Protein 3UK2 (pdb70)

B-factor: mean 27.25, std 8.07, range [10.56, 73.91]

InterPro domains:
  IPR003721 Pantoate-beta-alanine ligase [MF_00158] (2-279)
  IPR003721 Pantoate-beta-alanine ligase [PF02569] (3-277)
  IPR003721 Pantoate-beta-alanine ligase [TIGR00018] (1-278)
  IPR003721 Pantoate-beta-alanine ligase [cd00560] (1-277)
  IPR004821 Cytidyltransferase-like domain [TIGR00125] (21-83)
  IPR014729 Rossmann-like alpha/beta/alpha sandwich fold [G3DSA:3.40.50.620] (2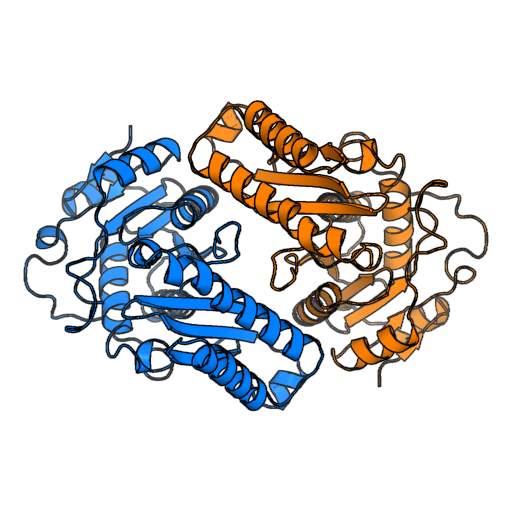-174)
  IPR042176 Pantoate-beta-alanine ligase, C-terminal domain [G3DSA:3.30.1300.10] (175-277)

Radius of gyration: 24.82 Å; Cα contacts (8 Å, |Δi|>4): 1004; chains: 2; bounding box: 57×68×61 Å

Organism: Burkholderia thailandensis (strain ATCC 700388 / DSM 13276 / CCUG 48851 / CIP 106301 / E264) (NCBI:txid271848)

Nearest PDB structures (foldseek):
  3uk2-assembly1_B  TM=1.004E+00  e=8.369E-61  Burkholderia thailandensis E264
  5ucr-assembly1_A  TM=9.696E-01  e=1.148E-36  Neisseria gonorrhoeae NCCP11945
  5kwv-assembly1_A  TM=9.729E-01  e=2.714E-36  Neisseria gonorrhoeae NCCP11945
  1ufv-assembly1_A  TM=9.531E-01  e=9.929E-34  Thermus thermophilus
  1v8f-assembly1_A  TM=9.545E-01  e=3.840E-33  Thermus thermophilus

Sequence (560 aa):
SMKVISSIQELRDQLRGQNRTAFVPTMGNLHEGHLSLMRLARQHGDPVVASIFVNRLQFGPNEDFDKYPRTLQEDIEKLQKENVYVLFAPTERDMYPEPQEYRVQPPHDLGDILEGEFRPGFFTGVCTVVTKLMACVQPRVAVFGKKDYQQLMMIVRRMCQQLALPVEIVAAETVRDADGLALSSRNRYLSEAERAEAPELAKTLARVRDAVLDGERDLAAIERRAVAHLSARGWQPDYVSIRRRENLVAPSAAQIEAGDPLVVLTAAKLGATRLIDNLEISMKVISSIQELRDQLRGQNRTAFVPTMGNLHEGHLSLMRLARQHGDPVVASIFVNRLQFGPNEDFDKYPRTLQEDIEKLQKENVYVLFAPTERDMYPEPQEEYRVQPPHHDLGDILEGEFRPGFFTGVCTVVTKLMACVQPRVAVFGKKDYQQLMIVRRMCQQLALPVEIVAAETVRDADGLALSSRNRRYLSEAERAEAPELAKTLARVRDAVLDGERDLAAIERRAVAHLSARGWQPDYVSSIRRRENLVAPSAAQIEAGDPLVVLTAAKLGATRLIDNLEI

Structure (mmCIF, N/CA/C/O backbone):
data_3UK2
#
_entry.id   3UK2
#
_cell.length_a   166.910
_cell.length_b   166.910
_cell.length_c   166.910
_cell.angle_alpha   90.000
_cell.angle_beta   90.000
_cell.angle_gamma   90.000
#
_symmetry.space_group_name_H-M   'I 2 3'
#
loop_
_entity.id
_entity.type
_entity.pdbx_description
1 polymer 'Pantothenate synthetase'
2 non-polymer 'ADENOSINE MONOPHOSPHATE'
3 non-polymer 'CHLORIDE ION'
4 non-polymer 1,2-ETHANEDIOL
5 non-polymer D-MALATE
6 water water
#
loop_
_atom_site.group_PDB
_atom_site.id
_atom_site.type_symbol
_atom_site.label_atom_id
_atom_site.label_alt_id
_atom_site.label_comp_id
_atom_site.label_asym_id
_atom_site.label_entity_id
_atom_site.label_seq_id
_atom_site.pdbx_PDB_ins_code
_atom_site.Cartn_x
_atom_site.Cartn_y
_atom_site.Cartn_z
_atom_site.occupancy
_atom_site.B_iso_or_equiv
_atom_site.auth_seq_id
_atom_site.auth_comp_id
_atom_site.auth_asym_id
_atom_site.auth_atom_id
_atom_site.pdbx_PDB_model_num
ATOM 1 N N . SER A 1 4 ? 27.395 -0.065 -52.493 1.00 39.30 0 SER A N 1
ATOM 2 C CA . SER A 1 4 ? 26.814 -1.369 -52.038 1.00 40.31 0 SER A CA 1
ATOM 3 C C . SER A 1 4 ? 27.902 -2.482 -52.074 1.00 37.86 0 SER A C 1
ATOM 4 O O . SER A 1 4 ? 28.565 -2.692 -53.087 1.00 36.49 0 SER A O 1
ATOM 6 N N . MET A 1 5 ? 28.111 -3.172 -50.964 1.00 37.30 1 MET A N 1
ATOM 7 C CA . MET A 1 5 ? 29.175 -4.177 -50.917 1.00 36.40 1 MET A CA 1
ATOM 8 C C . MET A 1 5 ? 28.787 -5.441 -51.711 1.00 33.00 1 MET A C 1
ATOM 9 O O . MET A 1 5 ? 27.644 -5.877 -51.700 1.00 32.71 1 MET A O 1
ATOM 14 N N . LYS A 1 6 ? 29.743 -5.967 -52.468 1.00 29.81 2 LYS A N 1
ATOM 15 C CA . LYS A 1 6 ? 29.511 -7.135 -53.289 1.00 28.06 2 LYS A CA 1
ATOM 16 C C . LYS A 1 6 ? 30.022 -8.360 -52.535 1.00 26.19 2 LYS A C 1
ATOM 17 O O . LYS A 1 6 ? 31.137 -8.365 -52.023 1.00 24.27 2 LYS A O 1
ATOM 19 N N . VAL A 1 7 ? 29.191 -9.389 -52.455 1.00 25.31 3 VAL A N 1
ATOM 20 C CA . VAL A 1 7 ? 29.589 -10.657 -51.865 1.00 23.92 3 VAL A CA 1
ATOM 21 C C . VAL A 1 7 ? 29.811 -11.628 -53.011 1.00 22.92 3 VAL A C 1
ATOM 22 O O . VAL A 1 7 ? 28.890 -11.904 -53.772 1.00 23.26 3 VAL A O 1
ATOM 26 N N . ILE A 1 8 ? 31.037 -12.135 -53.137 1.00 21.56 4 ILE A N 1
ATOM 27 C CA . ILE A 1 8 ? 31.454 -12.877 -54.331 1.00 20.66 4 ILE A CA 1
ATOM 28 C C . ILE A 1 8 ? 32.032 -14.225 -53.904 1.00 19.94 4 ILE A C 1
ATOM 29 O O . ILE A 1 8 ? 32.983 -14.281 -53.117 1.00 19.92 4 ILE A O 1
ATOM 34 N N . SER A 1 9 ? 31.451 -15.315 -54.384 1.00 19.73 5 SER A N 1
ATOM 35 C CA . SER A 1 9 ? 32.001 -16.631 -54.113 1.00 19.86 5 SER A CA 1
ATOM 36 C C . SER A 1 9 ? 32.870 -17.204 -55.259 1.00 20.16 5 SER A C 1
ATOM 37 O O . SER A 1 9 ? 33.693 -18.093 -55.050 1.00 19.81 5 SER A O 1
ATOM 40 N N . SER A 1 10 ? 32.671 -16.695 -56.459 1.00 21.30 6 SER A N 1
ATOM 41 C CA . SER A 1 10 ? 33.262 -17.281 -57.671 1.00 22.01 6 SER A CA 1
ATOM 42 C C . SER A 1 10 ? 34.591 -16.593 -57.979 1.00 21.26 6 SER A C 1
ATOM 43 O O . SER A 1 10 ? 34.660 -15.373 -57.967 1.00 21.48 6 SER A O 1
ATOM 46 N N . ILE A 1 11 ? 35.654 -17.363 -58.222 1.00 20.72 7 ILE A N 1
ATOM 47 C CA . ILE A 1 11 ? 36.958 -16.755 -58.560 1.00 20.20 7 ILE A CA 1
ATOM 48 C C . ILE A 1 11 ? 36.859 -15.868 -59.826 1.00 20.89 7 ILE A C 1
ATOM 49 O O . ILE A 1 11 ? 37.335 -14.743 -59.821 1.00 20.26 7 ILE A O 1
ATOM 54 N N . GLN A 1 12 ? 36.205 -16.358 -60.873 1.00 22.61 8 GLN A N 1
ATOM 55 C CA . GLN A 1 12 ? 36.110 -15.615 -62.152 1.00 24.28 8 GLN A CA 1
ATOM 56 C C . GLN A 1 12 ? 35.391 -14.275 -61.965 1.00 24.69 8 GLN A C 1
ATOM 57 O O . GLN A 1 12 ? 35.879 -13.233 -62.398 1.00 24.01 8 GLN A O 1
ATOM 63 N N . GLU A 1 13 ? 34.236 -14.316 -61.309 1.00 25.91 9 GLU A N 1
ATOM 64 C CA . GLU A 1 13 ? 33.523 -13.099 -60.936 1.00 27.19 9 GLU A CA 1
ATOM 65 C C . GLU A 1 13 ? 34.388 -12.140 -60.099 1.00 25.71 9 GLU A C 1
ATOM 66 O O . GLU A 1 13 ? 34.354 -10.923 -60.301 1.00 24.93 9 GLU A O 1
ATOM 72 N N . LEU A 1 14 ? 35.170 -12.666 -59.168 1.00 24.00 10 LEU A N 1
ATOM 73 C CA . LEU A 1 14 ? 36.048 -11.787 -58.399 1.00 23.18 10 LEU A CA 1
ATOM 74 C C . LEU A 1 14 ? 37.042 -11.112 -59.337 1.00 23.43 10 LEU A C 1
ATOM 75 O O . LEU A 1 14 ? 37.248 -9.894 -59.249 1.00 22.85 10 LEU A O 1
ATOM 80 N N . ARG A 1 15 ? 37.657 -11.882 -60.239 1.00 23.85 11 ARG A N 1
ATOM 81 C CA . ARG A 1 15 ? 38.590 -11.281 -61.214 1.00 23.93 11 ARG A CA 1
ATOM 82 C C . ARG A 1 15 ? 37.898 -10.225 -62.087 1.00 25.11 11 ARG A C 1
ATOM 83 O O . ARG A 1 15 ? 38.498 -9.180 -62.372 1.00 24.89 11 ARG A O 1
ATOM 91 N N . ASP A 1 16 ? 36.644 -10.466 -62.499 1.00 25.64 12 ASP A N 1
ATOM 92 C CA . ASP A 1 16 ? 35.931 -9.474 -63.327 1.00 26.57 12 ASP A CA 1
ATOM 93 C C . ASP A 1 16 ? 35.646 -8.187 -62.556 1.00 26.51 12 ASP A C 1
ATOM 94 O O . ASP A 1 16 ? 35.767 -7.102 -63.107 1.00 25.79 12 ASP A O 1
ATOM 99 N N . GLN A 1 17 ? 35.280 -8.311 -61.284 1.00 26.73 13 GLN A N 1
ATOM 100 C CA . GLN A 1 17 ? 35.015 -7.134 -60.461 1.00 27.79 13 GLN A CA 1
ATOM 101 C C . GLN A 1 17 ? 36.256 -6.318 -60.181 1.00 26.23 13 GLN A C 1
ATOM 102 O O . GLN A 1 17 ? 36.171 -5.123 -60.082 1.00 27.20 13 GLN A O 1
ATOM 108 N N . LEU A 1 18 ? 37.402 -6.964 -60.064 1.00 24.63 14 LEU A N 1
ATOM 109 C CA . LEU A 1 18 ? 38.643 -6.270 -59.738 1.00 24.35 14 LEU A CA 1
ATOM 110 C C . LEU A 1 18 ? 39.506 -5.989 -60.955 1.00 25.26 14 LEU A C 1
ATOM 111 O O . LEU A 1 18 ? 40.636 -5.557 -60.826 1.00 24.20 14 LEU A O 1
ATOM 116 N N . ARG A 1 19 ? 38.976 -6.239 -62.143 1.00 27.10 15 ARG A N 1
ATOM 117 C CA . ARG A 1 19 ? 39.745 -6.000 -63.356 1.00 29.45 15 ARG A CA 1
ATOM 118 C C . ARG A 1 19 ? 40.185 -4.535 -63.419 1.00 29.41 15 ARG A C 1
ATOM 119 O O . ARG A 1 19 ? 39.364 -3.615 -63.237 1.00 28.82 15 ARG A O 1
ATOM 127 N N . GLY A 1 20 ? 41.475 -4.318 -63.662 1.00 28.99 16 GLY A N 1
ATOM 128 C CA . GLY A 1 20 ? 41.996 -2.964 -63.785 1.00 30.07 16 GLY A CA 1
ATOM 129 C C . GLY A 1 20 ? 42.323 -2.277 -62.462 1.00 29.74 16 GLY A C 1
ATOM 130 O O . GLY A 1 20 ? 42.859 -1.181 -62.463 1.00 31.06 16 GLY A O 1
ATOM 131 N N . GLN A 1 21 ? 42.038 -2.906 -61.331 1.00 28.31 17 GLN A N 1
ATOM 132 C CA . GLN A 1 21 ? 42.373 -2.287 -60.055 1.00 28.65 17 GLN A CA 1
ATOM 133 C C . GLN A 1 21 ? 43.836 -2.525 -59.704 1.00 28.27 17 GLN A C 1
ATOM 134 O O . GLN A 1 21 ? 44.257 -3.664 -59.522 1.00 28.91 17 GLN A O 1
ATOM 140 N N . ASN A 1 22 ? 44.595 -1.444 -59.589 1.00 28.55 18 ASN A N 1
ATOM 141 C CA . ASN A 1 22 ? 46.051 -1.484 -59.367 1.00 28.53 18 ASN A CA 1
ATOM 142 C C . ASN A 1 22 ? 46.499 -1.086 -57.947 1.00 26.68 18 ASN A C 1
ATOM 143 O O . ASN A 1 22 ? 47.680 -1.149 -57.639 1.00 25.16 18 ASN A O 1
ATOM 148 N N . ARG A 1 23 ? 45.559 -0.699 -57.083 1.00 25.80 19 ARG A N 1
ATOM 149 C CA . ARG A 1 23 ? 45.921 -0.253 -55.717 1.00 25.61 19 ARG A CA 1
ATOM 150 C C . ARG A 1 23 ? 45.121 -0.999 -54.658 1.00 24.27 19 ARG A C 1
ATOM 151 O O . ARG A 1 23 ? 44.950 -0.517 -53.569 1.00 26.24 19 ARG A O 1
ATOM 153 N N . THR A 1 24 ? 44.673 -2.208 -54.959 1.00 23.35 20 THR A N 1
ATOM 154 C CA . THR A 1 24 ? 43.845 -2.968 -54.030 1.00 22.10 20 THR A CA 1
ATOM 155 C C . THR A 1 24 ? 44.608 -3.301 -52.737 1.00 21.08 20 THR A C 1
ATOM 156 O O . THR A 1 24 ? 45.784 -3.699 -52.785 1.00 20.66 20 THR A O 1
ATOM 160 N N . ALA A 1 25 ? 43.945 -3.084 -51.598 1.00 20.37 21 ALA A N 1
ATOM 161 C CA . ALA A 1 25 ? 44.430 -3.506 -50.290 1.00 19.56 21 ALA A CA 1
ATOM 162 C C . ALA A 1 25 ? 43.565 -4.685 -49.877 1.00 18.80 21 ALA A C 1
ATOM 163 O O . ALA A 1 25 ? 42.342 -4.571 -49.829 1.00 18.94 21 ALA A O 1
ATOM 165 N N . PHE A 1 26 ? 44.217 -5.795 -49.542 1.00 18.12 22 PHE A N 1
ATOM 166 C CA . PHE A 1 26 ? 43.566 -7.070 -49.287 1.00 17.31 22 PHE A CA 1
ATOM 167 C C . PHE A 1 26 ? 43.704 -7.476 -47.821 1.00 16.92 22 PHE A C 1
ATOM 168 O O . PHE A 1 26 ? 44.793 -7.424 -47.271 1.00 16.80 22 PHE A O 1
ATOM 176 N N . VAL A 1 27 ? 42.609 -7.902 -47.195 1.00 16.61 23 VAL A N 1
ATOM 177 C CA . VAL A 1 27 ? 42.656 -8.445 -45.833 1.00 16.42 23 VAL A CA 1
ATOM 178 C C . VAL A 1 27 ? 42.057 -9.872 -45.737 1.00 15.87 23 VAL A C 1
ATOM 179 O O . VAL A 1 27 ? 40.829 -10.018 -45.641 1.00 16.10 23 VAL A O 1
ATOM 183 N N . PRO A 1 28 ? 42.898 -10.918 -45.795 1.00 15.33 24 PRO A N 1
ATOM 184 C CA . PRO A 1 28 ? 42.369 -12.272 -45.624 1.00 15.30 24 PRO A CA 1
ATOM 185 C C . PRO A 1 28 ? 42.011 -12.618 -44.168 1.00 15.27 24 PRO A C 1
ATOM 186 O O . PRO A 1 28 ? 42.776 -12.333 -43.237 1.00 15.02 24 PRO A O 1
ATOM 190 N N . THR A 1 29 ? 40.846 -13.246 -44.005 1.00 15.48 25 THR A N 1
ATOM 191 C CA . THR A 1 29 ? 40.355 -13.668 -42.711 1.00 15.43 25 THR A CA 1
ATOM 192 C C . THR A 1 29 ? 39.688 -15.052 -42.832 1.00 16.23 25 THR A C 1
ATOM 193 O O . THR A 1 29 ? 39.407 -15.555 -43.934 1.00 15.82 25 THR A O 1
ATOM 197 N N . MET A 1 30 ? 39.461 -15.671 -41.674 1.00 16.87 26 MET A N 1
ATOM 198 C CA . MET A 1 30 ? 38.673 -16.900 -41.595 1.00 17.42 26 MET A CA 1
ATOM 199 C C . MET A 1 30 ? 37.260 -16.627 -41.043 1.00 17.60 26 MET A C 1
ATOM 200 O O . MET A 1 30 ? 36.562 -17.548 -40.620 1.00 19.04 26 MET A O 1
ATOM 205 N N . GLY A 1 31 ? 36.817 -15.372 -41.069 1.00 17.40 27 GLY A N 1
ATOM 206 C CA . GLY A 1 31 ? 35.450 -15.044 -40.665 1.00 17.45 27 GLY A CA 1
ATOM 207 C C . GLY A 1 31 ? 35.194 -14.971 -39.165 1.00 17.93 27 GLY A C 1
ATOM 208 O O . GLY A 1 31 ? 36.135 -14.970 -38.329 1.00 17.21 27 GLY A O 1
ATOM 209 N N . ASN A 1 32 ? 33.896 -14.902 -38.830 1.00 18.11 28 ASN A N 1
ATOM 210 C CA . ASN A 1 32 ? 33.427 -14.640 -37.459 1.00 18.58 28 ASN A CA 1
ATOM 211 C C . ASN A 1 32 ? 34.095 -13.382 -36.915 1.00 18.74 28 ASN A C 1
ATOM 212 O O . ASN A 1 32 ? 34.858 -13.413 -35.947 1.00 18.48 28 ASN A O 1
ATOM 217 N N . LEU A 1 33 ? 33.756 -12.268 -37.562 1.00 19.07 29 LEU A N 1
ATOM 218 C CA . LEU A 1 33 ? 34.478 -11.025 -37.412 1.00 18.81 29 LEU A CA 1
ATOM 219 C C . LEU A 1 33 ? 34.272 -10.370 -36.067 1.00 19.04 29 LEU A C 1
ATOM 220 O O . LEU A 1 33 ? 33.143 -10.282 -35.580 1.00 19.92 29 LEU A O 1
ATOM 225 N N . HIS A 1 34 ? 35.396 -9.901 -35.509 1.00 18.70 30 HIS A N 1
ATOM 226 C CA . HIS A 1 34 ? 35.477 -9.132 -34.272 1.00 18.94 30 HIS A CA 1
ATOM 227 C C . HIS A 1 34 ? 36.273 -7.829 -34.468 1.00 19.13 30 HIS A C 1
ATOM 228 O O . HIS A 1 34 ? 36.732 -7.501 -35.569 1.00 18.50 30 HIS A O 1
ATOM 235 N N . GLU A 1 35 ? 36.408 -7.050 -33.404 1.00 19.76 31 GLU A N 1
ATOM 236 C CA . GLU A 1 35 ? 37.051 -5.756 -33.487 1.00 20.14 31 GLU A CA 1
ATOM 237 C C . GLU A 1 35 ? 38.501 -5.797 -33.988 1.00 19.11 31 GLU A C 1
ATOM 238 O O . GLU A 1 35 ? 38.969 -4.811 -34.542 1.00 18.94 31 GLU A O 1
ATOM 244 N N . GLY A 1 36 ? 39.186 -6.922 -33.837 1.00 18.19 32 GLY A N 1
ATOM 245 C CA . GLY A 1 36 ? 40.527 -7.068 -34.387 1.00 18.16 32 GLY A CA 1
ATOM 246 C C . GLY A 1 36 ? 40.517 -7.034 -35.913 1.00 17.74 32 GLY A C 1
ATOM 247 O O . GLY A 1 36 ? 41.280 -6.294 -36.528 1.00 17.14 32 GLY A O 1
ATOM 248 N N . HIS A 1 37 ? 39.629 -7.818 -36.513 1.00 17.37 33 HIS A N 1
ATOM 249 C CA . HIS A 1 37 ? 39.440 -7.776 -37.985 1.00 17.26 33 HIS A CA 1
ATOM 250 C C . HIS A 1 37 ? 39.038 -6.429 -38.485 1.00 17.58 33 HIS A C 1
ATOM 251 O O . HIS A 1 37 ? 39.517 -5.970 -39.519 1.00 17.69 33 HIS A O 1
ATOM 258 N N . LEU A 1 38 ? 38.118 -5.786 -37.780 1.00 17.96 34 LEU A N 1
ATOM 259 C CA . LEU A 1 38 ? 37.598 -4.506 -38.217 1.00 18.22 34 LEU A CA 1
ATOM 260 C C . LEU A 1 38 ? 38.703 -3.426 -38.219 1.00 18.63 34 LEU A C 1
ATOM 261 O O . LEU A 1 38 ? 38.795 -2.620 -39.140 1.00 18.81 34 LEU A O 1
ATOM 266 N N . SER A 1 39 ? 39.555 -3.452 -37.203 1.00 18.66 35 SER A N 1
ATOM 267 C CA . SER A 1 39 ? 40.755 -2.632 -37.133 1.00 18.72 35 SER A CA 1
ATOM 268 C C . SER A 1 39 ? 41.666 -2.839 -38.377 1.00 18.55 35 SER A C 1
ATOM 269 O O . SER A 1 39 ? 42.204 -1.858 -38.934 1.00 18.49 35 SER A O 1
ATOM 272 N N . LEU A 1 40 ? 41.811 -4.082 -38.841 1.00 17.77 36 LEU A N 1
ATOM 273 C CA . LEU A 1 40 ? 42.599 -4.334 -40.055 1.00 17.98 36 LEU A CA 1
ATOM 274 C C . LEU A 1 40 ? 41.931 -3.724 -41.283 1.00 18.38 36 LEU A C 1
ATOM 275 O O . LEU A 1 40 ? 42.620 -3.192 -42.148 1.00 18.32 36 LEU A O 1
ATOM 280 N N . MET A 1 41 ? 40.597 -3.805 -41.360 1.00 18.96 37 MET A N 1
ATOM 281 C CA . MET A 1 41 ? 39.852 -3.239 -42.482 1.00 20.08 37 MET A CA 1
ATOM 282 C C . MET A 1 41 ? 40.063 -1.730 -42.562 1.00 21.39 37 MET A C 1
ATOM 283 O O . MET A 1 41 ? 40.253 -1.177 -43.646 1.00 21.34 37 MET A O 1
ATOM 288 N N . ARG A 1 42 ? 40.049 -1.075 -41.410 1.00 22.51 38 ARG A N 1
ATOM 289 C CA . ARG A 1 42 ? 40.306 0.359 -41.364 1.00 24.34 38 ARG A CA 1
ATOM 290 C C . ARG A 1 42 ? 41.722 0.712 -41.774 1.00 23.29 38 ARG A C 1
ATOM 291 O O . ARG A 1 42 ? 41.916 1.667 -42.506 1.00 23.02 38 ARG A O 1
ATOM 299 N N . LEU A 1 43 ? 42.700 -0.067 -41.302 1.00 22.30 39 LEU A N 1
ATOM 300 C CA . LEU A 1 43 ? 44.096 0.132 -41.691 1.00 21.72 39 LEU A CA 1
ATOM 301 C C . LEU A 1 43 ? 44.280 -0.078 -43.214 1.00 21.25 39 LEU A C 1
ATOM 302 O O . LEU A 1 43 ? 44.928 0.717 -43.886 1.00 20.99 39 LEU A O 1
ATOM 307 N N . ALA A 1 44 ? 43.672 -1.124 -43.758 1.00 20.99 40 ALA A N 1
ATOM 308 C CA . ALA A 1 44 ? 43.775 -1.403 -45.207 1.00 21.43 40 ALA A CA 1
ATOM 309 C C . ALA A 1 44 ? 43.373 -0.177 -46.031 1.00 22.53 40 ALA A C 1
ATOM 310 O O . ALA A 1 44 ? 44.025 0.141 -47.008 1.00 22.05 40 ALA A O 1
ATOM 312 N N . ARG A 1 45 ? 42.306 0.498 -45.610 1.00 24.69 41 ARG A N 1
ATOM 313 C CA . ARG A 1 45 ? 41.811 1.680 -46.330 1.00 27.81 41 ARG A CA 1
ATOM 314 C C . ARG A 1 45 ? 42.812 2.832 -46.400 1.00 27.70 41 ARG A C 1
ATOM 315 O O . ARG A 1 45 ? 42.723 3.639 -47.297 1.00 28.69 41 ARG A O 1
ATOM 323 N N . GLN A 1 46 ? 43.773 2.880 -45.480 1.00 26.64 42 GLN A N 1
ATOM 324 C CA . GLN A 1 46 ? 44.832 3.898 -45.499 1.00 27.12 42 GLN A CA 1
ATOM 325 C C . GLN A 1 46 ? 45.986 3.507 -46.413 1.00 26.58 42 GLN A C 1
ATOM 326 O O . GLN A 1 46 ? 46.903 4.279 -46.598 1.00 26.33 42 GLN A O 1
ATOM 332 N N . HIS A 1 47 ? 45.962 2.284 -46.925 1.00 25.91 43 HIS A N 1
ATOM 333 C CA . HIS A 1 47 ? 47.082 1.758 -47.685 1.00 26.02 43 HIS A CA 1
ATOM 334 C C . HIS A 1 47 ? 46.672 1.388 -49.088 1.00 26.39 43 HIS A C 1
ATOM 335 O O . HIS A 1 47 ? 47.515 1.082 -49.907 1.00 27.16 43 HIS A O 1
ATOM 342 N N . GLY A 1 48 ? 45.385 1.458 -49.403 1.00 26.91 44 GLY A N 1
ATOM 343 C CA . GLY A 1 48 ? 44.932 1.053 -50.723 1.00 26.68 44 GLY A CA 1
ATOM 344 C C . GLY A 1 48 ? 43.468 1.296 -50.934 1.00 27.02 44 GLY A C 1
ATOM 345 O O . GLY A 1 48 ? 42.758 1.713 -50.015 1.00 26.77 44 GLY A O 1
ATOM 346 N N . ASP A 1 49 ? 43.024 1.033 -52.163 1.00 26.85 45 ASP A N 1
ATOM 347 C CA . ASP A 1 49 ? 41.670 1.311 -52.585 1.00 27.31 45 ASP A CA 1
ATOM 348 C C . ASP A 1 49 ? 41.499 0.546 -53.883 1.00 26.36 45 ASP A C 1
ATOM 349 O O . ASP A 1 49 ? 42.313 0.712 -54.801 1.00 25.77 45 ASP A O 1
ATOM 354 N N . PRO A 1 50 ? 40.478 -0.324 -53.962 1.00 25.14 46 PRO A N 1
ATOM 355 C CA . PRO A 1 50 ? 39.480 -0.664 -52.951 1.00 24.63 46 PRO A CA 1
ATOM 356 C C . PRO A 1 50 ? 40.018 -1.617 -51.903 1.00 23.24 46 PRO A C 1
ATOM 357 O O . PRO A 1 50 ? 41.040 -2.265 -52.138 1.00 23.31 46 PRO A O 1
ATOM 361 N N . VAL A 1 51 ? 39.341 -1.697 -50.762 1.00 22.39 47 VAL A N 1
ATOM 362 C CA . VAL A 1 51 ? 39.635 -2.708 -49.776 1.00 20.96 47 VAL A CA 1
ATOM 363 C C . VAL A 1 51 ? 38.827 -3.982 -50.088 1.00 20.48 47 VAL A C 1
ATOM 364 O O . VAL A 1 51 ? 37.572 -3.972 -50.275 1.00 20.79 47 VAL A O 1
ATOM 368 N N . VAL A 1 52 ? 39.542 -5.089 -50.156 1.00 18.92 48 VAL A N 1
ATOM 369 C CA . VAL A 1 52 ? 38.916 -6.360 -50.387 1.00 18.16 48 VAL A CA 1
ATOM 370 C C . VAL A 1 52 ? 39.145 -7.256 -49.174 1.00 17.55 48 VAL A C 1
ATOM 371 O O . VAL A 1 52 ? 40.288 -7.470 -48.785 1.00 17.25 48 VAL A O 1
ATOM 375 N N . ALA A 1 53 ? 38.057 -7.772 -48.598 1.00 16.98 49 ALA A N 1
ATOM 376 C CA . ALA A 1 53 ? 38.137 -8.773 -47.531 1.00 16.62 49 ALA A CA 1
ATOM 377 C C . ALA A 1 53 ? 37.862 -10.174 -48.099 1.00 16.18 49 ALA A C 1
ATOM 378 O O . ALA A 1 53 ? 37.092 -10.320 -49.014 1.00 17.07 49 ALA A O 1
ATOM 380 N N . SER A 1 54 ? 38.517 -11.192 -47.557 1.00 15.91 50 SER A N 1
ATOM 381 C CA . SER A 1 54 ? 38.123 -12.575 -47.784 1.00 15.44 50 SER A CA 1
ATOM 382 C C . SER A 1 54 ? 37.737 -13.235 -46.472 1.00 14.93 50 SER A C 1
ATOM 383 O O . SER A 1 54 ? 38.273 -12.907 -45.404 1.00 14.85 50 SER A O 1
ATOM 386 N N . ILE A 1 55 ? 36.750 -14.117 -46.564 1.00 14.87 51 ILE A N 1
ATOM 387 C CA . ILE A 1 55 ? 36.341 -14.975 -45.470 1.00 14.74 51 ILE A CA 1
ATOM 388 C C . ILE A 1 55 ? 36.360 -16.398 -46.020 1.00 14.92 51 ILE A C 1
ATOM 389 O O . ILE A 1 55 ? 35.618 -16.734 -46.947 1.00 15.65 51 ILE A O 1
ATOM 394 N N . PHE A 1 56 ? 37.254 -17.213 -45.481 1.00 15.14 52 PHE A N 1
ATOM 395 C CA . PHE A 1 56 ? 37.426 -18.600 -45.897 1.00 15.53 52 PHE A CA 1
ATOM 396 C C . PHE A 1 56 ? 38.063 -19.405 -44.772 1.00 16.14 52 PHE A C 1
ATOM 397 O O . PHE A 1 56 ? 39.166 -19.064 -44.290 1.00 17.01 52 PHE A O 1
ATOM 405 N N . VAL A 1 57 ? 37.367 -20.441 -44.313 1.00 16.60 53 VAL A N 1
ATOM 406 C CA . VAL A 1 57 ? 37.946 -21.333 -43.313 1.00 17.18 53 VAL A CA 1
ATOM 407 C C . VAL A 1 57 ? 38.706 -22.421 -44.084 1.00 17.58 53 VAL A C 1
ATOM 408 O O . VAL A 1 57 ? 38.104 -23.247 -44.743 1.00 18.92 53 VAL A O 1
ATOM 412 N N . ASN A 1 58 ? 40.028 -22.365 -44.005 1.00 17.73 54 ASN A N 1
ATOM 413 C CA . ASN A 1 58 ? 40.942 -23.175 -44.810 1.00 18.08 54 ASN A CA 1
ATOM 414 C C . ASN A 1 58 ? 41.264 -24.498 -44.170 1.00 19.05 54 ASN A C 1
ATOM 415 O O . ASN A 1 58 ? 42.130 -24.592 -43.300 1.00 18.92 54 ASN A O 1
ATOM 420 N N . ARG A 1 59 ? 40.611 -25.529 -44.662 1.00 20.26 55 ARG A N 1
ATOM 421 C CA . ARG A 1 59 ? 40.817 -26.873 -44.185 1.00 22.29 55 ARG A CA 1
ATOM 422 C C . ARG A 1 59 ? 42.310 -27.268 -44.146 1.00 22.48 55 ARG A C 1
ATOM 423 O O . ARG A 1 59 ? 42.725 -27.961 -43.226 1.00 22.33 55 ARG A O 1
ATOM 431 N N . LEU A 1 60 ? 43.111 -26.805 -45.102 1.00 22.57 56 LEU A N 1
ATOM 432 C CA . LEU A 1 60 ? 44.543 -27.178 -45.167 1.00 23.52 56 LEU A CA 1
ATOM 433 C C . LEU A 1 60 ? 45.378 -26.783 -43.957 1.00 22.94 56 LEU A C 1
ATOM 434 O O . LEU A 1 60 ? 46.377 -27.445 -43.663 1.00 22.80 56 LEU A O 1
ATOM 439 N N . GLN A 1 61 ? 45.006 -25.692 -43.291 1.00 21.59 57 GLN A N 1
ATOM 440 C CA . GLN A 1 61 ? 45.713 -25.285 -42.082 1.00 21.78 57 GLN A CA 1
ATOM 441 C C . GLN A 1 61 ? 45.091 -25.799 -40.761 1.00 22.53 57 GLN A C 1
ATOM 442 O O . GLN A 1 61 ? 45.387 -25.264 -39.690 1.00 24.12 57 GLN A O 1
ATOM 448 N N . PHE A 1 62 ? 44.244 -26.822 -40.829 1.00 22.52 58 PHE A N 1
ATOM 449 C CA . PHE A 1 62 ? 43.753 -27.515 -39.622 1.00 23.13 58 PHE A CA 1
ATOM 450 C C . PHE A 1 62 ? 44.224 -28.949 -39.670 1.00 24.39 58 PHE A C 1
ATOM 451 O O . PHE A 1 62 ? 44.094 -29.621 -40.681 1.00 23.70 58 PHE A O 1
ATOM 459 N N . GLY A 1 63 ? 44.773 -29.403 -38.557 1.00 26.23 59 GLY A N 1
ATOM 460 C CA . GLY A 1 63 ? 45.214 -30.782 -38.421 1.00 28.32 59 GLY A CA 1
ATOM 461 C C . GLY A 1 63 ? 44.037 -31.656 -38.078 1.00 30.04 59 GLY A C 1
ATOM 462 O O . GLY A 1 63 ? 43.011 -31.167 -37.612 1.00 29.70 59 GLY A O 1
ATOM 463 N N . PRO A 1 64 ? 44.182 -32.975 -38.276 1.00 33.06 60 PRO A N 1
ATOM 464 C CA . PRO A 1 64 ? 43.023 -33.849 -38.042 1.00 34.03 60 PRO A CA 1
ATOM 465 C C . PRO A 1 64 ? 42.446 -33.803 -36.609 1.00 34.49 60 PRO A C 1
ATOM 466 O O . PRO A 1 64 ? 41.277 -34.156 -36.406 1.00 34.79 60 PRO A O 1
ATOM 470 N N . ASN A 1 65 ? 43.254 -33.395 -35.626 1.00 34.22 61 ASN A N 1
ATOM 471 C CA . ASN A 1 65 ? 42.806 -33.366 -34.227 1.00 33.99 61 ASN A CA 1
ATOM 472 C C . ASN A 1 65 ? 42.455 -31.965 -33.753 1.00 32.31 61 ASN A C 1
ATOM 473 O O . ASN A 1 65 ? 42.270 -31.735 -32.566 1.00 32.50 61 ASN A O 1
ATOM 478 N N . GLU A 1 66 ? 42.349 -31.024 -34.683 1.00 30.08 62 GLU A N 1
ATOM 479 C CA . GLU A 1 66 ? 42.048 -29.645 -34.322 1.00 28.53 62 GLU A CA 1
ATOM 480 C C . GLU A 1 66 ? 40.547 -29.350 -34.494 1.00 27.72 62 GLU A C 1
ATOM 481 O O . GLU A 1 66 ? 39.736 -30.252 -34.366 1.00 28.12 62 GLU A O 1
ATOM 487 N N . ASP A 1 67 ? 40.187 -28.105 -34.765 1.00 26.25 63 ASP A N 1
ATOM 488 C CA . ASP A 1 67 ? 38.832 -27.643 -34.536 1.00 26.46 63 ASP A CA 1
ATOM 489 C C . ASP A 1 67 ? 38.116 -27.153 -35.816 1.00 25.86 63 ASP A C 1
ATOM 490 O O . ASP A 1 67 ? 37.263 -26.288 -35.742 1.00 25.46 63 ASP A O 1
ATOM 495 N N . PHE A 1 68 ? 38.432 -27.727 -36.971 1.00 26.70 64 PHE A N 1
ATOM 496 C CA . PHE A 1 68 ? 37.839 -27.284 -38.228 1.00 27.45 64 PHE A CA 1
ATOM 497 C C . PHE A 1 68 ? 36.301 -27.290 -38.184 1.00 28.60 64 PHE A C 1
ATOM 498 O O . PHE A 1 68 ? 35.655 -26.325 -38.620 1.00 27.40 64 PHE A O 1
ATOM 506 N N . ASP A 1 69 ? 35.732 -28.357 -37.635 1.00 29.67 65 ASP A N 1
ATOM 507 C CA . ASP A 1 69 ? 34.283 -28.559 -37.679 1.00 30.68 65 ASP A CA 1
ATOM 508 C C . ASP A 1 69 ? 33.514 -27.637 -36.769 1.00 29.83 65 ASP A C 1
ATOM 509 O O . ASP A 1 69 ? 32.406 -27.260 -37.109 1.00 31.74 65 ASP A O 1
ATOM 514 N N . LYS A 1 70 ? 34.066 -27.254 -35.624 1.00 28.56 66 LYS A N 1
ATOM 515 C CA . LYS A 1 70 ? 33.353 -26.297 -34.778 1.00 27.81 66 LYS A CA 1
ATOM 516 C C . LYS A 1 70 ? 33.784 -24.840 -34.978 1.00 25.83 66 LYS A C 1
ATOM 517 O O . LYS A 1 70 ? 33.350 -23.989 -34.205 1.00 25.62 66 LYS A O 1
ATOM 523 N N . TYR A 1 71 ? 34.620 -24.541 -35.984 1.00 24.62 67 TYR A N 1
ATOM 524 C CA . TYR A 1 71 ? 35.178 -23.170 -36.116 1.00 23.32 67 TYR A CA 1
ATOM 525 C C . TYR A 1 71 ? 34.015 -22.230 -36.338 1.00 23.10 67 TYR A C 1
ATOM 526 O O . TYR A 1 71 ? 33.110 -22.549 -37.082 1.00 23.80 67 TYR A O 1
ATOM 535 N N . PRO A 1 72 ? 34.016 -21.071 -35.678 1.00 23.24 68 PRO A N 1
ATOM 536 C CA . PRO A 1 72 ? 32.781 -20.294 -35.751 1.00 23.33 68 PRO A CA 1
ATOM 537 C C . PRO A 1 72 ? 32.513 -19.765 -37.147 1.00 22.81 68 PRO A C 1
ATOM 538 O O . PRO A 1 72 ? 33.434 -19.300 -37.850 1.00 21.08 68 PRO A O 1
ATOM 542 N N . ARG A 1 73 ? 31.240 -19.861 -37.539 1.00 23.14 69 ARG A N 1
ATOM 543 C CA . ARG A 1 73 ? 30.784 -19.446 -38.862 1.00 22.14 69 ARG A CA 1
ATOM 544 C C . ARG A 1 73 ? 29.537 -18.594 -38.733 1.00 21.96 69 ARG A C 1
ATOM 545 O O . ARG A 1 73 ? 28.454 -19.085 -38.342 1.00 22.30 69 ARG A O 1
ATOM 553 N N . THR A 1 74 ? 29.683 -17.302 -39.044 1.00 20.70 70 THR A N 1
ATOM 554 C CA . THR A 1 74 ? 28.614 -16.334 -38.829 1.00 20.60 70 THR A CA 1
ATOM 555 C C . THR A 1 74 ? 28.614 -15.336 -40.010 1.00 20.10 70 THR A C 1
ATOM 556 O O . THR A 1 74 ? 28.807 -14.127 -39.824 1.00 19.12 70 THR A O 1
ATOM 560 N N . LEU A 1 75 ? 28.419 -15.871 -41.218 1.00 19.48 71 LEU A N 1
ATOM 561 C CA . LEU A 1 75 ? 28.650 -15.102 -42.443 1.00 19.03 71 LEU A CA 1
ATOM 562 C C . LEU A 1 75 ? 27.683 -13.911 -42.600 1.00 19.96 71 LEU A C 1
ATOM 563 O O . LEU A 1 75 ? 28.079 -12.837 -43.012 1.00 19.30 71 LEU A O 1
ATOM 568 N N . GLN A 1 76 ? 26.424 -14.099 -42.230 1.00 21.77 72 GLN A N 1
ATOM 569 C CA . GLN A 1 76 ? 25.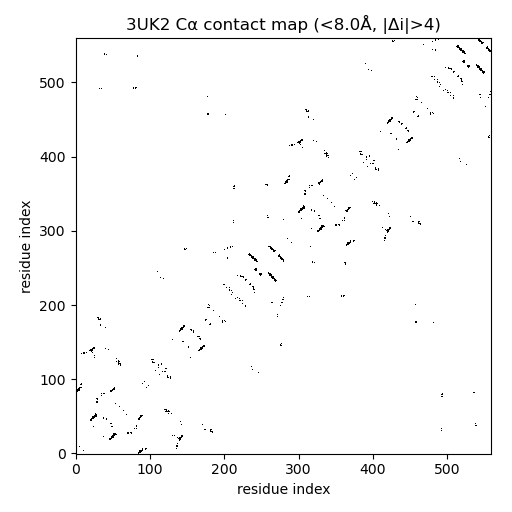442 -13.014 -42.280 1.00 23.01 72 GLN A CA 1
ATOM 570 C C . GLN A 1 76 ? 25.868 -11.799 -41.413 1.00 23.63 72 GLN A C 1
ATOM 571 O O . GLN A 1 76 ? 25.813 -10.656 -41.871 1.00 23.88 72 GLN A O 1
ATOM 577 N N . GLU A 1 77 ? 26.288 -12.058 -40.180 1.00 24.20 73 GLU A N 1
ATOM 578 C CA . GLU A 1 77 ? 26.746 -10.991 -39.298 1.00 25.85 73 GLU A CA 1
ATOM 579 C C . GLU A 1 77 ? 28.068 -10.375 -39.807 1.00 24.46 73 GLU A C 1
ATOM 580 O O . GLU A 1 77 ? 28.244 -9.158 -39.757 1.00 24.03 73 GLU A O 1
ATOM 586 N N . ASP A 1 78 ? 28.977 -11.213 -40.316 1.00 23.13 74 ASP A N 1
ATOM 587 C CA . ASP A 1 78 ? 30.242 -10.720 -40.856 1.00 22.41 74 ASP A CA 1
ATOM 588 C C . ASP A 1 78 ? 29.952 -9.693 -41.936 1.00 22.52 74 ASP A C 1
ATOM 589 O O . ASP A 1 78 ? 30.612 -8.642 -42.014 1.00 22.00 74 ASP A O 1
ATOM 594 N N . ILE A 1 79 ? 28.975 -10.023 -42.784 1.00 23.62 75 ILE A N 1
ATOM 595 C CA . ILE A 1 79 ? 28.568 -9.150 -43.882 1.00 24.29 75 ILE A CA 1
ATOM 596 C C . ILE A 1 79 ? 28.068 -7.800 -43.359 1.00 25.93 75 ILE A C 1
ATOM 597 O O . ILE A 1 79 ? 28.514 -6.757 -43.867 1.00 25.54 75 ILE A O 1
ATOM 602 N N . GLU A 1 80 ? 27.164 -7.838 -42.373 1.00 27.26 76 GLU A N 1
ATOM 603 C CA . GLU A 1 80 ? 26.624 -6.629 -41.728 1.00 29.63 76 GLU A CA 1
ATOM 604 C C . GLU A 1 80 ? 27.735 -5.728 -41.165 1.00 28.05 76 GLU A C 1
ATOM 605 O O . GLU A 1 80 ? 27.677 -4.505 -41.266 1.00 27.38 76 GLU A O 1
ATOM 611 N N . LYS A 1 81 ? 28.742 -6.338 -40.560 1.00 27.10 77 LYS A N 1
ATOM 612 C CA . LYS A 1 81 ? 29.852 -5.573 -39.998 1.00 26.70 77 LYS A CA 1
ATOM 613 C C . LYS A 1 81 ? 30.732 -4.971 -41.088 1.00 26.23 77 LYS A C 1
ATOM 614 O O . LYS A 1 81 ? 31.188 -3.826 -40.964 1.00 25.76 77 LYS A O 1
ATOM 620 N N . LEU A 1 82 ? 30.972 -5.732 -42.151 1.00 25.34 78 LEU A N 1
ATOM 621 C CA . LEU A 1 82 ? 31.867 -5.248 -43.215 1.00 24.93 78 LEU A CA 1
ATOM 622 C C . LEU A 1 82 ? 31.210 -4.061 -43.931 1.00 26.39 78 LEU A C 1
ATOM 623 O O . LEU A 1 82 ? 31.895 -3.097 -44.251 1.00 25.62 78 LEU A O 1
ATOM 628 N N . GLN A 1 83 ? 29.892 -4.143 -44.124 1.00 28.26 79 GLN A N 1
ATOM 629 C CA . GLN A 1 83 ? 29.069 -3.070 -44.698 1.00 32.09 79 GLN A CA 1
ATOM 630 C C . GLN A 1 83 ? 29.237 -1.719 -44.002 1.00 33.10 79 GLN A C 1
ATOM 631 O O . GLN A 1 83 ? 29.235 -0.699 -44.644 1.00 32.02 79 GLN A O 1
ATOM 637 N N . LYS A 1 84 ? 29.341 -1.737 -42.684 1.00 36.28 80 LYS A N 1
ATOM 638 C CA . LYS A 1 84 ? 29.502 -0.519 -41.890 1.00 39.74 80 LYS A CA 1
ATOM 639 C C . LYS A 1 84 ? 30.913 0.084 -41.950 1.00 42.98 80 LYS A C 1
ATOM 640 O O . LYS A 1 84 ? 31.114 1.206 -41.496 1.00 46.58 80 LYS A O 1
ATOM 646 N N . GLU A 1 85 ? 31.881 -0.642 -42.509 1.00 50.14 81 GLU A N 1
ATOM 647 C CA . GLU A 1 85 ? 33.276 -0.210 -42.491 1.00 52.15 81 GLU A CA 1
ATOM 648 C C . GLU A 1 85 ? 33.792 0.101 -43.890 1.00 50.56 81 GLU A C 1
ATOM 649 O O . GLU A 1 85 ? 34.992 0.027 -44.124 1.00 51.30 81 GLU A O 1
ATOM 655 N N . ASN A 1 86 ? 32.911 0.435 -44.830 1.00 48.46 82 ASN A N 1
ATOM 656 C CA . ASN A 1 86 ? 33.370 0.896 -46.149 1.00 48.42 82 ASN A CA 1
ATOM 657 C C . ASN A 1 86 ? 34.335 -0.106 -46.838 1.00 45.75 82 ASN A C 1
ATOM 658 O O . ASN A 1 86 ? 35.471 0.236 -47.223 1.00 47.56 82 ASN A O 1
ATOM 660 N N . VAL A 1 87 ? 33.887 -1.359 -46.948 1.00 40.77 83 VAL A N 1
ATOM 661 C CA . VAL A 1 87 ? 34.630 -2.397 -47.692 1.00 37.85 83 VAL A CA 1
ATOM 662 C C . VAL A 1 87 ? 33.944 -2.692 -49.053 1.00 35.66 83 VAL A C 1
ATOM 663 O O . VAL A 1 87 ? 32.743 -2.951 -49.099 1.00 31.28 83 VAL A O 1
ATOM 667 N N . TYR A 1 88 ? 34.716 -2.624 -50.149 1.00 37.03 84 TYR A N 1
ATOM 668 C CA . TYR A 1 88 ? 34.157 -2.745 -51.527 1.00 38.34 84 TYR A CA 1
ATOM 669 C C . TYR A 1 88 ? 33.676 -4.191 -51.855 1.00 34.72 84 TYR A C 1
ATOM 670 O O . TYR A 1 88 ? 32.528 -4.402 -52.288 1.00 34.86 84 TYR A O 1
ATOM 679 N N . VAL A 1 89 ? 34.518 -5.179 -51.585 1.00 31.18 85 VAL A N 1
ATOM 680 C CA . VAL A 1 89 ? 34.208 -6.549 -51.945 1.00 28.07 85 VAL A CA 1
ATOM 681 C C . VAL A 1 89 ? 34.498 -7.498 -50.809 1.00 24.73 85 VAL A C 1
ATOM 682 O O . VAL A 1 89 ? 35.520 -7.394 -50.134 1.00 24.76 85 VAL A O 1
ATOM 686 N N . LEU A 1 90 ? 33.572 -8.421 -50.593 1.00 21.84 86 LEU A N 1
ATOM 687 C CA . LEU A 1 90 ? 33.841 -9.571 -49.771 1.00 20.71 86 LEU A CA 1
ATOM 688 C C . LEU A 1 90 ? 33.947 -10.801 -50.648 1.00 20.32 86 LEU A C 1
ATOM 689 O O . LEU A 1 90 ? 32.975 -11.201 -51.313 1.00 20.26 86 LEU A O 1
ATOM 694 N N . PHE A 1 91 ? 35.128 -11.412 -50.611 1.00 19.75 87 PHE A N 1
ATOM 695 C CA . PHE A 1 91 ? 35.369 -12.677 -51.295 1.00 19.29 87 PHE A CA 1
ATOM 696 C C . PHE A 1 91 ? 35.132 -13.830 -50.302 1.00 17.88 87 PHE A C 1
ATOM 697 O O . PHE A 1 91 ? 35.916 -14.034 -49.400 1.00 18.19 87 PHE A O 1
ATOM 705 N N . ALA A 1 92 ? 34.032 -14.553 -50.476 1.00 17.54 88 ALA A N 1
ATOM 706 C CA . ALA A 1 92 ? 33.591 -15.607 -49.535 1.00 17.50 88 ALA A CA 1
ATOM 707 C C . ALA A 1 92 ? 33.378 -16.866 -50.339 1.00 17.42 88 ALA A C 1
ATOM 708 O O . ALA A 1 92 ? 32.231 -17.280 -50.609 1.00 18.42 88 ALA A O 1
ATOM 710 N N . PRO A 1 93 ? 34.480 -17.462 -50.790 1.00 17.19 89 PRO A N 1
ATOM 711 C CA . PRO A 1 93 ? 34.332 -18.658 -51.616 1.00 17.76 89 PRO A CA 1
ATOM 712 C C . PRO A 1 93 ? 33.861 -19.840 -50.807 1.00 18.99 89 PRO A C 1
ATOM 713 O O . PRO A 1 93 ? 34.144 -19.945 -49.619 1.00 20.75 89 PRO A O 1
ATOM 717 N N . THR A 1 94 ? 33.153 -20.738 -51.445 1.00 20.34 90 THR A N 1
ATOM 718 C CA . THR A 1 94 ? 32.882 -22.023 -50.861 1.00 21.88 90 THR A CA 1
ATOM 719 C C . THR A 1 94 ? 34.099 -22.870 -51.030 1.00 22.29 90 THR A C 1
ATOM 720 O O . THR A 1 94 ? 34.986 -22.569 -51.821 1.00 22.08 90 THR A O 1
ATOM 724 N N . GLU A 1 95 ? 34.135 -23.971 -50.317 1.00 24.87 91 GLU A N 1
ATOM 725 C CA . GLU A 1 95 ? 35.249 -24.886 -50.464 1.00 26.28 91 GLU A CA 1
ATOM 726 C C . GLU A 1 95 ? 35.401 -25.442 -51.887 1.00 26.07 91 GLU A C 1
ATOM 727 O O . GLU A 1 95 ? 36.518 -25.674 -52.349 1.00 25.88 91 GLU A O 1
ATOM 733 N N . ARG A 1 96 ? 34.287 -25.650 -52.574 1.00 27.12 92 ARG A N 1
ATOM 734 C CA . ARG A 1 96 ? 34.286 -26.053 -53.994 1.00 28.67 92 ARG A CA 1
ATOM 735 C C . ARG A 1 96 ? 34.923 -25.007 -54.930 1.00 26.46 92 ARG A C 1
ATOM 736 O O . ARG A 1 96 ? 35.592 -25.376 -55.913 1.00 25.46 92 ARG A O 1
ATOM 744 N N . ASP A 1 97 ? 34.739 -23.715 -54.616 1.00 24.34 93 ASP A N 1
ATOM 745 C CA . ASP A 1 97 ? 35.404 -22.629 -55.364 1.00 23.49 93 ASP A CA 1
ATOM 746 C C . ASP A 1 97 ? 36.924 -22.574 -55.172 1.00 22.46 93 ASP A C 1
ATOM 747 O O . ASP A 1 97 ? 37.654 -22.388 -56.136 1.00 22.20 93 ASP A O 1
ATOM 752 N N . MET A 1 98 ? 37.386 -22.693 -53.927 1.00 21.39 94 MET A N 1
ATOM 753 C CA . MET A 1 98 ? 38.826 -22.651 -53.628 1.00 21.47 94 MET A CA 1
ATOM 754 C C . MET A 1 98 ? 39.542 -23.971 -53.954 1.00 21.29 94 MET A C 1
ATOM 755 O O . MET A 1 98 ? 40.686 -23.963 -54.435 1.00 21.37 94 MET A O 1
ATOM 760 N N . TYR A 1 99 ? 38.869 -25.087 -53.685 1.00 21.12 95 TYR A N 1
ATOM 761 C CA . TYR A 1 99 ? 39.441 -26.428 -53.842 1.00 22.18 95 TYR A CA 1
ATOM 762 C C . TYR A 1 99 ? 38.490 -27.338 -54.616 1.00 23.19 95 TYR A C 1
ATOM 763 O O . TYR A 1 99 ? 37.923 -28.263 -54.047 1.00 24.37 95 TYR A O 1
ATOM 772 N N . PRO A 1 100 ? 38.319 -27.091 -55.922 1.00 24.14 96 PRO A N 1
ATOM 773 C CA . PRO A 1 100 ? 37.373 -27.914 -56.702 1.00 26.50 96 PRO A CA 1
ATOM 774 C C . PRO A 1 100 ? 37.833 -29.369 -56.814 1.00 28.57 96 PRO A C 1
ATOM 775 O O . PRO A 1 100 ? 37.014 -30.255 -56.943 1.00 30.11 96 PRO A O 1
ATOM 779 N N . GLU A 1 101 ? 39.143 -29.596 -56.775 1.00 30.24 97 GLU A N 1
ATOM 780 C CA . GLU A 1 101 ? 39.705 -30.924 -56.575 1.00 32.67 97 GLU A CA 1
ATOM 781 C C . GLU A 1 101 ? 40.717 -30.803 -55.429 1.00 31.51 97 GLU A C 1
ATOM 782 O O . GLU A 1 101 ? 41.086 -29.684 -55.047 1.00 29.73 97 GLU A O 1
ATOM 788 N N . PRO A 1 102 ? 41.115 -31.933 -54.829 1.00 28.94 98 PRO A N 1
ATOM 789 C CA . PRO A 1 102 ? 42.023 -31.857 -53.710 1.00 27.65 98 PRO A CA 1
ATOM 790 C C . PRO A 1 102 ? 43.297 -31.083 -54.043 1.00 26.33 98 PRO A C 1
ATOM 791 O O . PRO A 1 102 ? 43.831 -31.203 -55.134 1.00 26.46 98 PRO A O 1
ATOM 795 N N . GLN A 1 103 ? 43.762 -30.287 -53.096 1.00 25.02 99 GLN A N 1
ATOM 796 C CA . GLN A 1 103 ? 44.948 -29.468 -53.290 1.00 24.62 99 GLN A CA 1
ATOM 797 C C . GLN A 1 103 ? 46.216 -30.311 -53.124 1.00 24.69 99 GLN A C 1
ATOM 798 O O . GLN A 1 103 ? 46.519 -30.793 -52.023 1.00 25.32 99 GLN A O 1
ATOM 804 N N . GLU A 1 104 ? 46.955 -30.472 -54.210 1.00 24.12 100 GLU A N 1
ATOM 805 C CA . GLU A 1 104 ? 48.185 -31.263 -54.191 1.00 23.99 100 GLU A CA 1
ATOM 806 C C . GLU A 1 104 ? 49.429 -30.455 -54.596 1.00 23.20 100 GLU A C 1
ATOM 807 O O . GLU A 1 104 ? 50.531 -30.999 -54.654 1.00 22.87 100 GLU A O 1
ATOM 809 N N . TYR A 1 105 ? 49.245 -29.186 -54.936 1.00 22.54 101 TYR A N 1
ATOM 810 C CA . TYR A 1 105 ? 50.377 -28.277 -55.036 1.00 22.78 101 TYR A CA 1
ATOM 811 C C . TYR A 1 105 ? 50.406 -27.438 -53.785 1.00 22.22 101 TYR A C 1
ATOM 812 O O . TYR A 1 105 ? 49.395 -26.811 -53.428 1.00 20.93 101 TYR A O 1
ATOM 821 N N . ARG A 1 106 ? 51.570 -27.423 -53.141 1.00 22.51 102 ARG A N 1
ATOM 822 C CA . ARG A 1 106 ? 51.762 -26.756 -51.848 1.00 23.16 102 ARG A CA 1
ATOM 823 C C . ARG A 1 106 ? 52.932 -25.809 -51.825 1.00 21.26 102 ARG A C 1
ATOM 824 O O . ARG A 1 106 ? 53.989 -26.115 -52.381 1.00 20.81 102 ARG A O 1
ATOM 832 N N . VAL A 1 107 ? 52.759 -24.692 -51.140 1.00 19.57 103 VAL A N 1
ATOM 833 C CA . VAL A 1 107 ? 53.863 -23.788 -50.894 1.00 19.30 103 VAL A CA 1
ATOM 834 C C . VAL A 1 107 ? 54.472 -24.155 -49.516 1.00 19.27 103 VAL A C 1
ATOM 835 O O . VAL A 1 107 ? 53.791 -24.186 -48.515 1.00 18.32 103 VAL A O 1
ATOM 839 N N . GLN A 1 108 ? 55.745 -24.516 -49.514 1.00 20.36 104 GLN A N 1
ATOM 840 C CA . GLN A 1 108 ? 56.428 -24.989 -48.313 1.00 21.42 104 GLN A CA 1
ATOM 841 C C . GLN A 1 108 ? 57.352 -23.872 -47.834 1.00 22.08 104 GLN A C 1
ATOM 842 O O . GLN A 1 108 ? 58.150 -23.376 -48.615 1.00 23.47 104 GLN A O 1
ATOM 844 N N . PRO A 1 109 ? 57.240 -23.464 -46.561 1.00 22.34 105 PRO A N 1
ATOM 845 C CA . PRO A 1 109 ? 58.116 -22.453 -45.996 1.00 22.48 105 PRO A CA 1
ATOM 846 C C . PRO A 1 109 ? 59.436 -23.076 -45.513 1.00 23.33 105 PRO A C 1
ATOM 847 O O . PRO A 1 109 ? 59.537 -24.296 -45.469 1.00 23.59 105 PRO A O 1
ATOM 851 N N . PRO A 1 110 ? 60.440 -22.242 -45.157 1.00 23.88 106 PRO A N 1
ATOM 852 C CA . PRO A 1 110 ? 61.752 -22.717 -44.719 1.00 25.46 106 PRO A CA 1
ATOM 853 C C . PRO A 1 110 ? 61.589 -23.546 -43.472 1.00 27.30 106 PRO A C 1
ATOM 854 O O . PRO A 1 110 ? 60.686 -23.279 -42.667 1.00 26.74 106 PRO A O 1
ATOM 858 N N . HIS A 1 111 ? 62.447 -24.533 -43.306 1.00 29.67 107 HIS A N 1
ATOM 859 C CA . HIS A 1 111 ? 62.416 -25.381 -42.128 1.00 33.10 107 HIS A CA 1
ATOM 860 C C . HIS A 1 111 ? 62.742 -24.600 -40.862 1.00 32.70 107 HIS A C 1
ATOM 861 O O . HIS A 1 111 ? 62.070 -24.735 -39.857 1.00 31.66 107 HIS A O 1
ATOM 868 N N . ASP A 1 112 ? 63.741 -23.730 -40.914 1.00 33.85 108 ASP A N 1
ATOM 869 C CA . ASP A 1 112 ? 64.174 -23.000 -39.718 1.00 34.60 108 ASP A CA 1
ATOM 870 C C . ASP A 1 112 ? 63.146 -21.944 -39.213 1.00 33.28 108 ASP A C 1
ATOM 871 O O . ASP A 1 112 ? 63.254 -21.441 -38.085 1.00 33.07 108 ASP A O 1
ATOM 876 N N . LEU A 1 113 ? 62.145 -21.634 -40.030 1.00 30.55 109 LEU A N 1
ATOM 877 C CA . LEU A 1 113 ? 61.122 -20.668 -39.658 1.00 29.71 109 LEU A CA 1
ATOM 878 C C . LEU A 1 113 ? 59.718 -21.312 -39.574 1.00 28.28 109 LEU A C 1
ATOM 879 O O . LEU A 1 113 ? 58.918 -20.969 -38.716 1.00 26.44 109 LEU A O 1
ATOM 884 N N . GLY A 1 114 ? 59.427 -22.256 -40.458 1.00 27.50 110 GLY A N 1
ATOM 885 C CA . GLY A 1 114 ? 58.119 -22.910 -40.472 1.00 25.81 110 GLY A CA 1
ATOM 886 C C . GLY A 1 114 ? 57.972 -24.059 -39.489 1.00 25.51 110 GLY A C 1
ATOM 887 O O . GLY A 1 114 ? 56.857 -24.384 -39.096 1.00 25.03 110 GLY A O 1
ATOM 888 N N . ASP A 1 115 ? 59.075 -24.681 -39.088 1.00 25.79 111 ASP A N 1
ATOM 889 C CA . ASP A 1 115 ? 58.999 -25.832 -38.162 1.00 26.50 111 ASP A CA 1
ATOM 890 C C . ASP A 1 115 ? 59.277 -25.564 -36.673 1.00 25.32 111 ASP A C 1
ATOM 891 O O . ASP A 1 115 ? 59.279 -26.486 -35.839 1.00 25.09 111 ASP A O 1
ATOM 896 N N . ILE A 1 116 ? 59.476 -24.297 -36.345 1.00 23.97 112 ILE A N 1
ATOM 897 C CA . ILE A 1 116 ? 59.607 -23.875 -34.944 1.00 23.31 112 ILE A CA 1
ATOM 898 C C . ILE A 1 116 ? 58.326 -23.228 -34.448 1.00 22.01 112 ILE A C 1
ATOM 899 O O . ILE A 1 116 ? 57.455 -22.856 -35.228 1.00 20.71 112 ILE A O 1
ATOM 904 N N . LEU A 1 117 ? 58.252 -23.110 -33.122 1.00 21.88 113 LEU A N 1
ATOM 905 C CA . LEU A 1 117 ? 57.202 -22.441 -32.425 1.00 21.26 113 LEU A CA 1
ATOM 906 C C . LEU A 1 117 ? 55.860 -23.049 -32.832 1.00 21.72 113 LEU A C 1
ATOM 907 O O . LEU A 1 117 ? 55.584 -24.231 -32.607 1.00 21.55 113 LEU A O 1
ATOM 912 N N . GLU A 1 118 ? 55.033 -22.265 -33.487 1.00 22.04 114 GLU A N 1
ATOM 913 C CA . GLU A 1 118 ? 53.734 -22.761 -33.930 1.00 22.68 114 GLU A CA 1
ATOM 914 C C . GLU A 1 118 ? 53.853 -23.999 -34.867 1.00 22.74 114 GLU A C 1
ATOM 915 O O . GLU A 1 118 ? 53.020 -24.925 -34.829 1.00 20.95 114 GLU A O 1
ATOM 921 N N . GLY A 1 119 ? 54.915 -24.013 -35.663 1.00 22.82 115 GLY A N 1
ATOM 922 C CA . GLY A 1 119 ? 55.225 -25.136 -36.517 1.00 23.89 115 GLY A CA 1
ATOM 923 C C . GLY A 1 119 ? 55.669 -26.426 -35.843 1.00 25.16 115 GLY A C 1
ATOM 924 O O . GLY A 1 119 ? 55.514 -27.476 -36.433 1.00 25.44 115 GLY A O 1
ATOM 925 N N . GLU A 1 120 ? 56.243 -26.381 -34.636 1.00 26.86 116 GLU A N 1
ATOM 926 C CA . GLU A 1 120 ? 56.557 -27.636 -33.954 1.00 28.10 116 GLU A CA 1
ATOM 927 C C . GLU A 1 120 ? 55.306 -28.204 -33.336 1.00 26.75 116 GLU A C 1
ATOM 928 O O . GLU A 1 120 ? 55.113 -29.411 -33.390 1.00 26.87 116 GLU A O 1
ATOM 934 N N . PHE A 1 121 ? 54.425 -27.346 -32.822 1.00 24.73 117 PHE A N 1
ATOM 935 C CA . PHE A 1 121 ? 53.229 -27.828 -32.118 1.00 24.01 117 PHE A CA 1
ATOM 936 C C . PHE A 1 121 ? 52.028 -28.067 -33.036 1.00 23.32 117 PHE A C 1
ATOM 937 O O . PHE A 1 121 ? 51.073 -28.750 -32.662 1.00 22.95 117 PHE A O 1
ATOM 945 N N . ARG A 1 122 ? 52.114 -27.565 -34.262 1.00 22.33 118 ARG A N 1
ATOM 946 C CA . ARG A 1 122 ? 51.058 -27.770 -35.245 1.00 21.80 118 ARG A CA 1
ATOM 947 C C . ARG A 1 122 ? 51.741 -28.162 -36.553 1.00 21.80 118 ARG A C 1
ATOM 948 O O . ARG A 1 122 ? 51.879 -27.339 -37.438 1.00 20.64 118 ARG A O 1
ATOM 956 N N . PRO A 1 123 ? 52.214 -29.424 -36.655 1.00 22.26 119 PRO A N 1
ATOM 957 C CA . PRO A 1 123 ? 52.990 -29.822 -37.826 1.00 22.30 119 PRO A CA 1
ATOM 958 C C . PRO A 1 123 ? 52.231 -29.540 -39.135 1.00 21.98 119 PRO A C 1
ATOM 959 O O . PRO A 1 123 ? 51.027 -29.823 -39.246 1.00 22.25 119 PRO A O 1
ATOM 963 N N . GLY A 1 124 ? 52.921 -28.970 -40.104 1.00 20.94 120 GLY A N 1
ATOM 964 C CA . GLY A 1 124 ? 52.315 -28.715 -41.413 1.00 20.53 120 GLY A CA 1
ATOM 965 C C . GLY A 1 124 ? 51.528 -27.424 -41.456 1.00 19.10 120 GLY A C 1
ATOM 966 O O . GLY A 1 124 ? 51.189 -26.952 -42.532 1.00 19.85 120 GLY A O 1
ATOM 967 N N . PHE A 1 125 ? 51.267 -26.813 -40.308 1.00 18.24 121 PHE A N 1
ATOM 968 C CA . PHE A 1 125 ? 50.437 -25.602 -40.280 1.00 17.28 121 PHE A CA 1
ATOM 969 C C . PHE A 1 125 ? 50.829 -24.576 -41.351 1.00 16.97 121 PHE A C 1
ATOM 970 O O . PHE A 1 125 ? 49.973 -24.158 -42.125 1.00 16.99 121 PHE A O 1
ATOM 978 N N . PHE A 1 126 ? 52.086 -24.159 -41.405 1.00 16.76 122 PHE A N 1
ATOM 979 C CA . PHE A 1 126 ? 52.431 -23.051 -42.302 1.00 17.18 122 PHE A CA 1
ATOM 980 C C . PHE A 1 126 ? 52.507 -23.411 -43.783 1.00 17.31 122 PHE A C 1
ATOM 981 O O . PHE A 1 126 ? 52.459 -22.515 -44.640 1.00 17.14 122 PHE A O 1
ATOM 989 N N . THR A 1 127 ? 52.611 -24.704 -44.088 1.00 17.58 123 THR A N 1
ATOM 990 C CA . THR A 1 127 ? 52.384 -25.140 -45.442 1.00 17.84 123 THR A CA 1
ATOM 991 C C . THR A 1 127 ? 50.913 -24.881 -45.805 1.00 17.51 123 THR A C 1
ATOM 992 O O . THR A 1 127 ? 50.623 -24.411 -46.891 1.00 17.08 123 THR A O 1
ATOM 996 N N . GLY A 1 128 ? 49.995 -25.170 -44.884 1.00 17.49 124 GLY A N 1
ATOM 997 C CA . GLY A 1 128 ? 48.581 -24.884 -45.118 1.00 17.15 124 GLY A CA 1
ATOM 998 C C . GLY A 1 128 ? 48.285 -23.408 -45.307 1.00 16.48 124 GLY A C 1
ATOM 999 O O . GLY A 1 128 ? 47.532 -23.029 -46.215 1.00 16.01 124 GLY A O 1
ATOM 1000 N N . VAL A 1 129 ? 48.880 -22.577 -44.457 1.00 16.20 125 VAL A N 1
ATOM 1001 C CA . VAL A 1 129 ? 48.739 -21.118 -44.559 1.00 15.84 125 VAL A CA 1
ATOM 1002 C C . VAL A 1 129 ? 49.404 -20.582 -45.849 1.00 16.14 125 VAL A C 1
ATOM 1003 O O . VAL A 1 129 ? 48.796 -19.821 -46.591 1.00 16.18 125 VAL A O 1
ATOM 1007 N N . CYS A 1 130 ? 50.658 -20.926 -46.104 1.00 16.40 126 CYS A N 1
ATOM 1008 C CA . CYS A 1 130 ? 51.338 -20.348 -47.273 1.00 16.72 126 CYS A CA 1
ATOM 1009 C C . CYS A 1 130 ? 50.623 -20.716 -48.591 1.00 16.67 126 CYS A C 1
ATOM 1010 O O . CYS A 1 130 ? 50.486 -19.889 -49.486 1.00 16.39 126 CYS A O 1
ATOM 1013 N N . THR A 1 131 ? 50.174 -21.966 -48.689 1.00 16.79 127 THR A N 1
ATOM 1014 C CA . THR A 1 131 ? 49.416 -22.433 -49.830 1.00 16.57 127 THR A CA 1
ATOM 1015 C C . THR A 1 131 ? 48.121 -21.623 -50.050 1.00 16.76 127 THR A C 1
ATOM 1016 O O . THR A 1 131 ? 47.906 -21.119 -51.167 1.00 16.17 127 THR A O 1
ATOM 1020 N N . VAL A 1 132 ? 47.272 -21.471 -49.018 1.00 16.74 128 VAL A N 1
ATOM 1021 C CA . VAL A 1 132 ? 46.006 -20.720 -49.208 1.00 16.68 128 VAL A CA 1
ATOM 1022 C C . VAL A 1 132 ? 46.255 -19.209 -49.468 1.00 16.62 128 VAL A C 1
ATOM 1023 O O . VAL A 1 132 ? 45.555 -18.588 -50.281 1.00 16.34 128 VAL A O 1
ATOM 1027 N N . VAL A 1 133 ? 47.270 -18.634 -48.823 1.00 16.81 129 VAL A N 1
ATOM 1028 C CA . VAL A 1 133 ? 47.547 -17.200 -48.977 1.00 16.57 129 VAL A CA 1
ATOM 1029 C C . VAL A 1 133 ? 48.099 -16.918 -50.391 1.00 17.00 129 VAL A C 1
ATOM 1030 O O . VAL A 1 133 ? 47.733 -15.935 -51.029 1.00 17.52 129 VAL A O 1
ATOM 1034 N N . THR A 1 134 ? 48.955 -17.789 -50.901 1.00 17.19 130 THR A N 1
ATOM 1035 C CA . THR A 1 134 ? 49.435 -17.661 -52.266 1.00 17.36 130 THR A CA 1
ATOM 1036 C C . THR A 1 134 ? 48.220 -17.682 -53.227 1.00 17.64 130 THR A C 1
ATOM 1037 O O . THR A 1 134 ? 48.079 -16.834 -54.095 1.00 16.89 130 THR A O 1
ATOM 1041 N N . LYS A 1 135 ? 47.330 -18.635 -53.007 1.00 18.00 131 LYS A N 1
ATOM 1042 C CA . LYS A 1 135 ? 46.157 -18.811 -53.826 1.00 19.23 131 LYS A CA 1
ATOM 1043 C C . LYS A 1 135 ? 45.230 -17.603 -53.768 1.00 19.16 131 LYS A C 1
ATOM 1044 O O . LYS A 1 135 ? 44.787 -17.090 -54.804 1.00 20.00 131 LYS A O 1
ATOM 1050 N N . LEU A 1 136 ? 44.929 -17.148 -52.563 1.00 18.81 132 LEU A N 1
ATOM 1051 C CA . LEU A 1 136 ? 44.101 -15.965 -52.375 1.00 18.66 132 LEU A CA 1
ATOM 1052 C C . LEU A 1 136 ? 44.722 -14.702 -53.003 1.00 19.07 132 LEU A C 1
ATOM 1053 O O . LEU A 1 136 ? 44.001 -13.885 -53.530 1.00 18.87 132 LEU A O 1
ATOM 1058 N N . MET A 1 137 ? 46.046 -14.536 -52.907 1.00 19.69 133 MET A N 1
ATOM 1059 C CA . MET A 1 137 ? 46.727 -13.427 -53.591 1.00 20.90 133 MET A CA 1
ATOM 1060 C C . MET A 1 137 ? 46.677 -13.545 -55.135 1.00 20.62 133 MET A C 1
ATOM 1061 O O . MET A 1 137 ? 46.535 -12.524 -55.841 1.00 19.70 133 MET A O 1
ATOM 1066 N N . ALA A 1 138 ? 46.768 -14.775 -55.651 1.00 19.53 134 ALA A N 1
ATOM 1067 C CA . ALA A 1 138 ? 46.672 -14.989 -57.097 1.00 19.67 134 ALA A CA 1
ATOM 1068 C C . ALA A 1 138 ? 45.249 -14.720 -57.589 1.00 19.64 134 ALA A C 1
ATOM 1069 O O . ALA A 1 138 ? 45.087 -14.293 -58.709 1.00 19.97 134 ALA A O 1
ATOM 1071 N N . CYS A 1 139 ? 44.235 -14.944 -56.746 1.00 19.63 135 CYS A N 1
ATOM 1072 C CA . CYS A 1 139 ? 42.858 -14.579 -57.065 1.00 20.03 135 CYS A CA 1
ATOM 1073 C C . CYS A 1 139 ? 42.628 -13.068 -57.016 1.00 20.32 135 CYS A C 1
ATOM 1074 O O . CYS A 1 139 ? 42.031 -12.501 -57.939 1.00 20.56 135 CYS A O 1
ATOM 1077 N N . VAL A 1 140 ? 43.066 -12.432 -55.931 1.00 19.83 136 VAL A N 1
ATOM 1078 C CA . VAL A 1 140 ? 42.798 -10.995 -55.712 1.00 20.13 136 VAL A CA 1
ATOM 1079 C C . VAL A 1 140 ? 43.748 -10.046 -56.459 1.00 20.57 136 VAL A C 1
ATOM 1080 O O . VAL A 1 140 ? 43.350 -8.944 -56.872 1.00 21.06 136 VAL A O 1
ATOM 1084 N N . GLN A 1 141 ? 44.993 -10.486 -56.623 1.00 20.74 137 GLN A N 1
ATOM 1085 C CA . GLN A 1 141 ? 46.074 -9.663 -57.174 1.00 21.60 137 GLN A CA 1
ATOM 1086 C C . GLN A 1 141 ? 46.145 -8.236 -56.611 1.00 21.91 137 GLN A C 1
ATOM 1087 O O . GLN A 1 141 ? 46.084 -7.253 -57.364 1.00 21.41 137 GLN A O 1
ATOM 1093 N N . PRO A 1 142 ? 46.290 -8.130 -55.268 1.00 21.29 138 PRO A N 1
ATOM 1094 C CA . PRO A 1 142 ? 46.386 -6.839 -54.623 1.00 21.63 138 PRO A CA 1
ATOM 1095 C C . PRO A 1 142 ? 47.767 -6.206 -54.731 1.00 22.08 138 PRO A C 1
ATOM 1096 O O . PRO A 1 142 ? 48.751 -6.857 -55.114 1.00 22.50 138 PRO A O 1
ATOM 1100 N N . ARG A 1 143 ? 47.818 -4.917 -54.440 1.00 22.98 139 ARG A N 1
ATOM 1101 C CA . ARG A 1 143 ? 49.066 -4.201 -54.282 1.00 23.72 139 ARG A CA 1
ATOM 1102 C C . ARG A 1 143 ? 49.535 -4.335 -52.833 1.00 21.78 139 ARG A C 1
ATOM 1103 O O . ARG A 1 143 ? 50.716 -4.495 -52.582 1.00 21.16 139 ARG A O 1
ATOM 1111 N N . VAL A 1 144 ? 48.601 -4.328 -51.891 1.00 20.53 140 VAL A N 1
ATOM 1112 C CA . VAL A 1 144 ? 48.921 -4.465 -50.475 1.00 19.64 140 VAL A CA 1
ATOM 1113 C C . VAL A 1 144 ? 48.029 -5.535 -49.812 1.00 18.95 140 VAL A C 1
ATOM 1114 O O . VAL A 1 144 ? 46.896 -5.748 -50.242 1.00 18.95 140 VAL A O 1
ATOM 1118 N N . ALA A 1 145 ? 48.537 -6.167 -48.748 1.00 17.89 141 ALA A N 1
ATOM 1119 C CA . ALA A 1 145 ? 47.775 -7.072 -47.894 1.00 17.09 141 ALA A CA 1
ATOM 1120 C C . ALA A 1 145 ? 48.116 -6.774 -46.440 1.00 16.74 141 ALA A C 1
ATOM 1121 O O . ALA A 1 145 ? 49.299 -6.553 -46.106 1.00 16.94 141 ALA A O 1
ATOM 1123 N N . VAL A 1 146 ? 47.094 -6.742 -45.593 1.00 16.33 142 VAL A N 1
ATOM 1124 C CA . VAL A 1 146 ? 47.253 -6.470 -44.162 1.00 16.45 142 VAL A CA 1
ATOM 1125 C C . VAL A 1 146 ? 47.156 -7.788 -43.346 1.00 16.34 142 VAL A C 1
ATOM 1126 O O . VAL A 1 146 ? 46.166 -8.536 -43.452 1.00 16.05 142 VAL A O 1
ATOM 1130 N N . PHE A 1 147 ? 48.187 -8.049 -42.544 1.00 16.50 143 PHE A N 1
ATOM 1131 C CA . PHE A 1 147 ? 48.226 -9.177 -41.603 1.00 16.34 143 PHE A CA 1
ATOM 1132 C C . PHE A 1 147 ? 48.471 -8.676 -40.166 1.00 16.94 143 PHE A C 1
ATOM 1133 O O . PHE A 1 147 ? 49.128 -7.651 -39.945 1.00 16.95 143 PHE A O 1
ATOM 1141 N N . GLY A 1 148 ? 47.917 -9.394 -39.188 1.00 17.70 144 GLY A N 1
ATOM 1142 C CA . GLY A 1 148 ? 47.969 -8.951 -37.782 1.00 18.32 144 GLY A CA 1
ATOM 1143 C C . GLY A 1 148 ? 49.212 -9.428 -37.070 1.00 18.72 144 GLY A C 1
ATOM 1144 O O . GLY A 1 148 ? 49.657 -10.529 -37.308 1.00 19.06 144 GLY A O 1
ATOM 1145 N N . LYS A 1 149 ? 49.772 -8.604 -36.193 1.00 19.63 145 LYS A N 1
ATOM 1146 C CA . LYS A 1 149 ? 50.889 -9.047 -35.338 1.00 20.48 145 LYS A CA 1
ATOM 1147 C C . LYS A 1 149 ? 50.465 -10.118 -34.342 1.00 20.12 145 LYS A C 1
ATOM 1148 O O . LYS A 1 149 ? 51.313 -10.804 -33.809 1.00 20.94 145 LYS A O 1
ATOM 1154 N N . LYS A 1 150 ? 49.168 -10.258 -34.104 1.00 20.29 146 LYS A N 1
ATOM 1155 C CA . LYS A 1 150 ? 48.635 -11.304 -33.221 1.00 20.54 146 LYS A CA 1
ATOM 1156 C C . LYS A 1 150 ? 49.133 -12.704 -33.646 1.00 19.36 146 LYS A C 1
ATOM 1157 O O . LYS A 1 150 ? 49.484 -13.517 -32.805 1.00 19.40 146 LYS A O 1
ATOM 1163 N N . ASP A 1 151 ? 49.154 -12.963 -34.942 1.00 18.21 147 ASP A N 1
ATOM 1164 C CA . ASP A 1 151 ? 49.816 -14.120 -35.499 1.00 17.76 147 ASP A CA 1
ATOM 1165 C C . ASP A 1 151 ? 51.172 -13.681 -36.011 1.00 17.49 147 ASP A C 1
ATOM 1166 O O . ASP A 1 151 ? 51.396 -13.504 -37.195 1.00 16.94 147 ASP A O 1
ATOM 1171 N N . TYR A 1 152 ? 52.082 -13.481 -35.066 1.00 17.23 148 TYR A N 1
ATOM 1172 C CA . TYR A 1 152 ? 53.370 -12.850 -35.363 1.00 17.39 148 TYR A CA 1
ATOM 1173 C C . TYR A 1 152 ? 54.234 -13.669 -36.312 1.00 17.44 148 TYR A C 1
ATOM 1174 O O . TYR A 1 152 ? 54.756 -13.147 -37.304 1.00 17.54 148 TYR A O 1
ATOM 1183 N N . GLN A 1 153 ? 54.366 -14.960 -36.010 1.00 17.19 149 GLN A N 1
ATOM 1184 C CA . GLN A 1 153 ? 55.096 -15.882 -36.871 1.00 17.19 149 GLN A CA 1
ATOM 1185 C C . GLN A 1 153 ? 54.479 -15.918 -38.269 1.00 17.12 149 GLN A C 1
ATOM 1186 O O . GLN A 1 153 ? 55.189 -15.779 -39.254 1.00 16.90 149 GLN A O 1
ATOM 1192 N N . GLN A 1 154 ? 53.158 -16.114 -38.343 1.00 16.81 150 GLN A N 1
ATOM 1193 C CA . GLN A 1 154 ? 52.437 -16.011 -39.605 1.00 17.10 150 GLN A CA 1
ATOM 1194 C C . GLN A 1 154 ? 52.803 -14.770 -40.396 1.00 17.43 150 GLN A C 1
ATOM 1195 O O . GLN A 1 154 ? 53.087 -14.848 -41.593 1.00 17.90 150 GLN A O 1
ATOM 1201 N N . LEU A 1 155 ? 52.755 -13.615 -39.739 1.00 17.89 151 LEU A N 1
ATOM 1202 C CA . LEU A 1 155 ? 53.038 -12.347 -40.409 1.00 18.64 151 LEU A CA 1
ATOM 1203 C C . LEU A 1 155 ? 54.432 -12.382 -41.059 1.00 19.80 151 LEU A C 1
ATOM 1204 O O . LEU A 1 155 ? 54.599 -12.055 -42.261 1.00 18.60 151 LEU A O 1
ATOM 1209 N N . MET A 1 156 ? 55.423 -12.795 -40.271 1.00 20.81 152 MET A N 1
ATOM 1210 C CA A MET A 1 156 ? 56.777 -12.886 -40.797 0.50 22.00 152 MET A CA 1
ATOM 1211 C CA B MET A 1 156 ? 56.805 -12.925 -40.735 0.50 22.01 152 MET A CA 1
ATOM 1212 C C . MET A 1 156 ? 56.900 -13.928 -41.908 1.00 21.98 152 MET A C 1
ATOM 1213 O O . MET A 1 156 ? 57.605 -13.696 -42.910 1.00 21.35 152 MET A O 1
ATOM 1222 N N . ILE A 1 157 ? 56.206 -15.061 -41.776 1.00 21.13 153 ILE A N 1
ATOM 1223 C CA . ILE A 1 157 ? 56.255 -16.099 -42.805 1.00 20.34 153 ILE A CA 1
ATOM 1224 C C . ILE A 1 157 ? 55.676 -15.612 -44.144 1.00 20.23 153 ILE A C 1
ATOM 1225 O O . ILE A 1 157 ? 56.239 -15.855 -45.220 1.00 18.84 153 ILE A O 1
ATOM 1230 N N . VAL A 1 158 ? 54.577 -14.883 -44.065 1.00 20.44 154 VAL A N 1
ATOM 1231 C CA . VAL A 1 158 ? 53.909 -14.386 -45.265 1.00 20.85 154 VAL A CA 1
ATOM 1232 C C . VAL A 1 158 ? 54.729 -13.268 -45.914 1.00 22.25 154 VAL A C 1
ATOM 1233 O O . VAL A 1 158 ? 54.892 -13.226 -47.151 1.00 21.65 154 VAL A O 1
ATOM 1237 N N . ARG A 1 159 ? 55.259 -12.377 -45.092 1.00 23.73 155 ARG A N 1
ATOM 1238 C CA . ARG A 1 159 ? 56.177 -11.353 -45.585 1.00 26.93 155 ARG A CA 1
ATOM 1239 C C . ARG A 1 159 ? 57.331 -11.954 -46.416 1.00 27.37 155 ARG A C 1
ATOM 1240 O O . ARG A 1 159 ? 57.592 -11.519 -47.535 1.00 26.90 155 ARG A O 1
ATOM 1248 N N . ARG A 1 160 ? 58.004 -12.957 -45.874 1.00 27.34 156 ARG A N 1
ATOM 1249 C CA . ARG A 1 160 ? 59.164 -13.529 -46.546 1.00 28.06 156 ARG A CA 1
ATOM 1250 C C . ARG A 1 160 ? 58.756 -14.410 -47.721 1.00 26.23 156 ARG A C 1
ATOM 1251 O O . ARG A 1 160 ? 59.536 -14.582 -48.656 1.00 24.18 156 ARG A O 1
ATOM 1259 N N . MET A 1 161 ? 57.538 -14.956 -47.669 1.00 24.57 157 MET A N 1
ATOM 1260 C CA . MET A 1 161 ? 57.003 -15.759 -48.769 1.00 23.79 157 MET A CA 1
ATOM 1261 C C . MET A 1 161 ? 56.851 -14.899 -50.003 1.00 23.23 157 MET A C 1
ATOM 1262 O O . MET A 1 161 ? 57.277 -15.265 -51.102 1.00 23.14 157 MET A O 1
ATOM 1267 N N . CYS A 1 162 ? 56.206 -13.758 -49.810 1.00 22.95 158 CYS A N 1
ATOM 1268 C CA . CYS A 1 162 ? 55.967 -12.810 -50.882 1.00 22.84 158 CYS A CA 1
ATOM 1269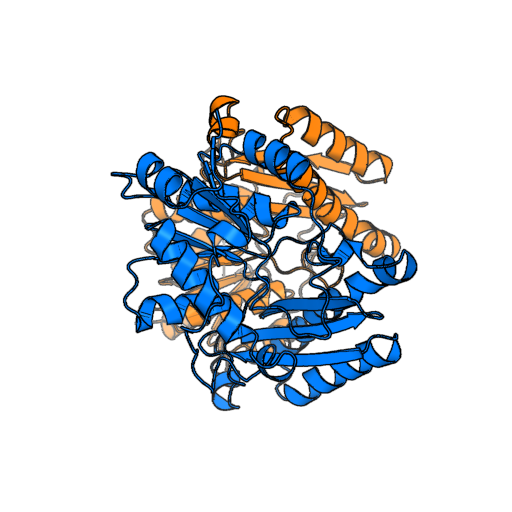 C C . CYS A 1 162 ? 57.302 -12.390 -51.478 1.00 23.50 158 CYS A C 1
ATOM 1270 O O . CYS A 1 162 ? 57.459 -12.369 -52.707 1.00 23.96 158 CYS A O 1
ATOM 1273 N N . GLN A 1 163 ? 58.276 -12.086 -50.624 1.00 22.91 159 GLN A N 1
ATOM 1274 C CA . GLN A 1 163 ? 59.602 -11.707 -51.130 1.00 23.90 159 GLN A CA 1
ATOM 1275 C C . GLN A 1 163 ? 60.275 -12.863 -51.946 1.00 24.10 159 GLN A C 1
ATOM 1276 O O . GLN A 1 163 ? 60.745 -12.654 -53.068 1.00 24.71 159 GLN A O 1
ATOM 1278 N N . GLN A 1 164 ? 60.299 -14.071 -51.386 1.00 23.19 160 GLN A N 1
ATOM 1279 C CA . GLN A 1 164 ? 61.003 -15.202 -52.008 1.00 23.61 160 GLN A CA 1
ATOM 1280 C C . GLN A 1 164 ? 60.300 -15.806 -53.243 1.00 22.98 160 GLN A C 1
ATOM 1281 O O . GLN A 1 164 ? 60.945 -16.429 -54.082 1.00 23.29 160 GLN A O 1
ATOM 1287 N N . LEU A 1 165 ? 58.983 -15.646 -53.334 1.00 22.03 161 LEU A N 1
ATOM 1288 C CA . LEU A 1 165 ? 58.250 -16.063 -54.507 1.00 21.63 161 LEU A CA 1
ATOM 1289 C C . LEU A 1 165 ? 58.028 -14.904 -55.483 1.00 21.77 161 LEU A C 1
ATOM 1290 O O . LEU A 1 165 ? 57.337 -15.070 -56.466 1.00 22.55 161 LEU A O 1
ATOM 1295 N N . ALA A 1 166 ? 58.601 -13.743 -55.200 1.00 22.24 162 ALA A N 1
ATOM 1296 C CA . ALA A 1 166 ? 58.468 -12.540 -56.031 1.00 22.52 162 ALA A CA 1
ATOM 1297 C C . ALA A 1 166 ? 57.016 -12.097 -56.257 1.00 22.56 162 ALA A C 1
ATOM 1298 O O . ALA A 1 166 ? 56.671 -11.584 -57.321 1.00 23.11 162 ALA A O 1
ATOM 1300 N N . LEU A 1 167 ? 56.151 -12.295 -55.278 1.00 22.96 163 LEU A N 1
ATOM 1301 C CA . LEU A 1 167 ? 54.763 -11.873 -55.459 1.00 23.02 163 LEU A CA 1
ATOM 1302 C C . LEU A 1 167 ? 54.747 -10.362 -55.253 1.00 22.80 163 LEU A C 1
ATOM 1303 O O . LEU A 1 167 ? 55.247 -9.891 -54.255 1.00 22.43 163 LEU A O 1
ATOM 1308 N N . PRO A 1 168 ? 54.171 -9.597 -56.196 1.00 23.26 164 PRO A N 1
ATOM 1309 C CA . PRO A 1 168 ? 54.206 -8.126 -56.072 1.00 23.93 164 PRO A CA 1
ATOM 1310 C C . PRO A 1 168 ? 53.150 -7.595 -55.079 1.00 23.69 164 PRO A C 1
ATOM 1311 O O . PRO A 1 168 ? 52.249 -6.829 -55.449 1.00 24.16 164 PRO A O 1
ATOM 1315 N N . VAL A 1 169 ? 53.274 -8.009 -53.828 1.00 23.10 165 VAL A N 1
ATOM 1316 C CA . VAL A 1 169 ? 52.364 -7.598 -52.769 1.00 22.38 165 VAL A CA 1
ATOM 1317 C C . VAL A 1 169 ? 53.175 -7.092 -51.577 1.00 22.60 165 VAL A C 1
ATOM 1318 O O . VAL A 1 169 ? 54.017 -7.815 -51.066 1.00 22.50 165 VAL A O 1
ATOM 1322 N N . GLU A 1 170 ? 52.904 -5.858 -51.143 1.00 22.80 166 GLU A N 1
ATOM 1323 C CA . GLU A 1 170 ? 53.498 -5.276 -49.942 1.00 23.02 166 GLU A CA 1
ATOM 1324 C C . GLU A 1 170 ? 52.663 -5.712 -48.731 1.00 21.66 166 GLU A C 1
ATOM 1325 O O . GLU A 1 170 ? 51.436 -5.611 -48.734 1.00 20.99 166 GLU A O 1
ATOM 1331 N N . ILE A 1 171 ? 53.340 -6.224 -47.708 1.00 20.65 167 ILE A N 1
ATOM 1332 C CA . ILE A 1 171 ? 52.687 -6.669 -46.491 1.00 19.87 167 ILE A CA 1
ATOM 1333 C C . ILE A 1 171 ? 52.711 -5.540 -45.461 1.00 19.92 167 ILE A C 1
ATOM 1334 O O . ILE A 1 171 ? 53.765 -4.944 -45.190 1.00 20.34 167 ILE A O 1
ATOM 1339 N N . VAL A 1 172 ? 51.533 -5.224 -44.925 1.00 19.52 168 VAL A N 1
ATOM 1340 C CA . VAL A 1 172 ? 51.388 -4.227 -43.897 1.00 19.49 168 VAL A CA 1
ATOM 1341 C C . VAL A 1 172 ? 50.948 -4.887 -42.607 1.00 19.17 168 VAL A C 1
ATOM 1342 O O . VAL A 1 172 ? 49.944 -5.597 -42.580 1.00 18.95 168 VAL A O 1
ATOM 1346 N N . ALA A 1 173 ? 51.689 -4.601 -41.539 1.00 19.24 169 ALA A N 1
ATOM 1347 C CA . ALA A 1 173 ? 51.486 -5.199 -40.226 1.00 19.09 169 ALA A CA 1
ATOM 1348 C C . ALA A 1 173 ? 50.506 -4.367 -39.383 1.00 19.65 169 ALA A C 1
ATOM 1349 O O . ALA A 1 173 ? 50.634 -3.150 -39.299 1.00 20.58 169 ALA A O 1
ATOM 1351 N N . ALA A 1 174 ? 49.546 -5.038 -38.755 1.00 19.23 170 ALA A N 1
ATOM 1352 C CA . ALA A 1 174 ? 48.578 -4.384 -37.869 1.00 19.47 170 ALA A CA 1
ATOM 1353 C C . ALA A 1 174 ? 48.829 -4.786 -36.415 1.00 19.21 170 ALA A C 1
ATOM 1354 O O . ALA A 1 174 ? 49.126 -5.965 -36.142 1.00 18.30 170 ALA A O 1
ATOM 1356 N N . GLU A 1 175 ? 48.711 -3.823 -35.496 1.00 19.71 171 GLU A N 1
ATOM 1357 C CA . GLU A 1 175 ? 48.788 -4.134 -34.061 1.00 20.30 171 GLU A CA 1
ATOM 1358 C C . GLU A 1 175 ? 47.631 -5.017 -33.586 1.00 19.89 171 GLU A C 1
ATOM 1359 O O . GLU A 1 175 ? 46.494 -4.927 -34.082 1.00 19.61 171 GLU A O 1
ATOM 1365 N N . THR A 1 176 ? 47.954 -5.847 -32.596 1.00 19.39 172 THR A N 1
ATOM 1366 C CA . THR A 1 176 ? 47.009 -6.734 -31.975 1.00 19.36 172 THR A CA 1
ATOM 1367 C C . THR A 1 176 ? 45.978 -5.925 -31.219 1.00 19.88 172 THR A C 1
ATOM 1368 O O . THR A 1 176 ? 46.338 -5.037 -30.415 1.00 19.75 172 THR A O 1
ATOM 1372 N N . VAL A 1 177 ? 44.707 -6.236 -31.479 1.00 19.86 173 VAL A N 1
ATOM 1373 C CA . VAL A 1 177 ? 43.600 -5.685 -30.706 1.00 20.67 173 VAL A CA 1
ATOM 1374 C C . VAL A 1 177 ? 43.165 -6.615 -29.563 1.00 20.93 173 VAL A C 1
ATOM 1375 O O . VAL A 1 177 ? 42.929 -7.794 -29.772 1.00 19.78 173 VAL A O 1
ATOM 1379 N N . ARG A 1 178 ? 43.053 -6.037 -28.361 1.00 22.09 174 ARG A N 1
ATOM 1380 C CA . ARG A 1 178 ? 42.704 -6.748 -27.135 1.00 22.40 174 ARG A CA 1
ATOM 1381 C C . ARG A 1 178 ? 41.393 -6.271 -26.561 1.00 23.10 174 ARG A C 1
ATOM 1382 O O . ARG A 1 178 ? 40.988 -5.140 -26.758 1.00 24.00 174 ARG A O 1
ATOM 1390 N N . ASP A 1 179 ? 40.744 -7.168 -25.841 1.00 23.63 175 ASP A N 1
ATOM 1391 C CA . ASP A 1 179 ? 39.597 -6.847 -25.030 1.00 24.81 175 ASP A CA 1
ATOM 1392 C C . ASP A 1 179 ? 40.020 -5.909 -23.898 1.00 23.85 175 ASP A C 1
ATOM 1393 O O . ASP A 1 179 ? 41.203 -5.816 -23.574 1.00 22.58 175 ASP A O 1
ATOM 1398 N N . ALA A 1 180 ? 39.053 -5.242 -23.286 1.00 23.07 176 ALA A N 1
ATOM 1399 C CA . ALA A 1 180 ? 39.310 -4.397 -22.122 1.00 23.46 176 ALA A CA 1
ATOM 1400 C C . ALA A 1 180 ? 40.156 -5.079 -21.057 1.00 23.08 176 ALA A C 1
ATOM 1401 O O . ALA A 1 180 ? 40.971 -4.417 -20.434 1.00 22.37 176 ALA A O 1
ATOM 1403 N N . ASP A 1 181 ? 39.995 -6.399 -20.869 1.00 23.21 177 ASP A N 1
ATOM 1404 C CA . ASP A 1 181 ? 40.793 -7.122 -19.862 1.00 23.97 177 ASP A CA 1
ATOM 1405 C C . ASP A 1 181 ? 42.198 -7.592 -20.305 1.00 22.75 177 ASP A C 1
ATOM 1406 O O . ASP A 1 181 ? 42.945 -8.173 -19.519 1.00 22.87 177 ASP A O 1
ATOM 1411 N N . GLY A 1 182 ? 42.590 -7.288 -21.538 1.00 21.70 178 GLY A N 1
ATOM 1412 C CA . GLY A 1 182 ? 43.928 -7.632 -22.035 1.00 20.32 178 GLY A CA 1
ATOM 1413 C C . GLY A 1 182 ? 43.947 -8.867 -22.928 1.00 19.68 178 GLY A C 1
ATOM 1414 O O . GLY A 1 182 ? 44.913 -9.089 -23.654 1.00 19.54 178 GLY A O 1
ATOM 1415 N N . LEU A 1 183 ? 42.878 -9.657 -22.933 1.00 19.05 179 LEU A N 1
ATOM 1416 C CA . LEU A 1 183 ? 42.846 -10.881 -23.760 1.00 18.31 179 LEU A CA 1
ATOM 1417 C C . LEU A 1 183 ? 42.834 -10.506 -25.233 1.00 18.30 179 LEU A C 1
ATOM 1418 O O . LEU A 1 183 ? 41.987 -9.735 -25.649 1.00 18.43 179 LEU A O 1
ATOM 1423 N N . ALA A 1 184 ? 43.763 -11.065 -26.016 1.00 17.86 180 ALA A N 1
ATOM 1424 C CA . ALA A 1 184 ? 43.802 -10.812 -27.459 1.00 17.82 180 ALA A CA 1
ATOM 1425 C C . ALA A 1 184 ? 42.557 -11.397 -28.109 1.00 17.85 180 ALA A C 1
ATOM 1426 O O . ALA A 1 184 ? 42.244 -12.554 -27.900 1.00 17.46 180 ALA A O 1
ATOM 1428 N N . LEU A 1 185 ? 41.867 -10.591 -28.915 1.00 19.18 181 LEU A N 1
ATOM 1429 C CA . LEU A 1 185 ? 40.593 -10.997 -29.539 1.00 19.86 181 LEU A CA 1
ATOM 1430 C C . LEU A 1 185 ? 40.822 -12.130 -30.533 1.00 20.13 181 LEU A C 1
ATOM 1431 O O . LEU A 1 185 ? 41.817 -12.151 -31.263 1.00 20.25 181 LEU A O 1
ATOM 1436 N N . SER A 1 186 ? 39.925 -13.105 -30.489 1.00 20.45 182 SER A N 1
ATOM 1437 C CA . SER A 1 186 ? 39.990 -14.266 -31.359 1.00 20.51 182 SER A CA 1
ATOM 1438 C C . SER A 1 186 ? 38.620 -14.910 -31.345 1.00 20.34 182 SER A C 1
ATOM 1439 O O . SER A 1 186 ? 37.978 -15.005 -30.305 1.00 20.25 182 SER A O 1
ATOM 1442 N N . SER A 1 187 ? 38.194 -15.337 -32.519 1.00 20.23 183 SER A N 1
ATOM 1443 C CA . SER A 1 187 ? 36.960 -16.083 -32.674 1.00 21.13 183 SER A CA 1
ATOM 1444 C C . SER A 1 187 ? 36.923 -17.324 -31.782 1.00 20.65 183 SER A C 1
ATOM 1445 O O . SER A 1 187 ? 35.858 -17.704 -31.313 1.00 20.69 183 SER A O 1
ATOM 1448 N N . ARG A 1 188 ? 38.088 -17.944 -31.558 1.00 19.90 184 ARG A N 1
ATOM 1449 C CA . ARG A 1 188 ? 38.184 -19.089 -30.664 1.00 20.02 184 ARG A CA 1
ATOM 1450 C C . ARG A 1 188 ? 37.925 -18.740 -29.195 1.00 20.34 184 ARG A C 1
ATOM 1451 O O . ARG A 1 188 ? 37.626 -19.640 -28.404 1.00 21.09 184 ARG A O 1
ATOM 1459 N N . ASN A 1 189 ? 37.991 -17.469 -28.806 1.00 19.52 185 ASN A N 1
ATOM 1460 C CA . ASN A 1 189 ? 37.623 -17.107 -27.431 1.00 20.06 185 ASN A CA 1
ATOM 1461 C C . ASN A 1 189 ? 36.188 -17.591 -27.097 1.00 21.82 185 ASN A C 1
ATOM 1462 O O . ASN A 1 189 ? 35.850 -17.766 -25.931 1.00 21.98 185 ASN A O 1
ATOM 1467 N N . ARG A 1 190 ? 35.359 -17.795 -28.124 1.00 23.28 186 ARG A N 1
ATOM 1468 C CA . ARG A 1 190 ? 33.984 -18.307 -27.959 1.00 25.90 186 ARG A CA 1
ATOM 1469 C C . ARG A 1 190 ? 33.910 -19.712 -27.366 1.00 24.69 186 ARG A C 1
ATOM 1470 O O . ARG A 1 190 ? 32.918 -20.060 -26.748 1.00 23.88 186 ARG A O 1
ATOM 1478 N N . TYR A 1 191 ? 34.952 -20.508 -27.587 1.00 23.92 187 TYR A N 1
ATOM 1479 C CA . TYR A 1 191 ? 35.006 -21.857 -27.059 1.00 24.36 187 TYR A CA 1
ATOM 1480 C C . TYR A 1 191 ? 35.119 -21.895 -25.514 1.00 24.99 187 TYR A C 1
ATOM 1481 O O . TYR A 1 191 ? 34.751 -22.887 -24.889 1.00 25.73 187 TYR A O 1
ATOM 1490 N N . LEU A 1 192 ? 35.616 -20.823 -24.910 1.00 24.33 188 LEU A N 1
ATOM 1491 C CA . LEU A 1 192 ? 35.920 -20.813 -23.474 1.00 24.33 188 LEU A CA 1
ATOM 1492 C C . LEU A 1 192 ? 34.639 -20.816 -22.640 1.00 25.66 188 LEU A C 1
ATOM 1493 O O . LEU A 1 192 ? 33.725 -20.061 -22.908 1.00 25.16 188 LEU A O 1
ATOM 1498 N N . SER A 1 193 ? 34.601 -21.673 -21.623 1.00 26.43 189 SER A N 1
ATOM 1499 C CA . SER A 1 193 ? 33.623 -21.553 -20.556 1.00 27.60 189 SER A CA 1
ATOM 1500 C C . SER A 1 193 ? 33.780 -20.205 -19.821 1.00 27.73 189 SER A C 1
ATOM 1501 O O . SER A 1 193 ? 34.751 -19.479 -20.012 1.00 25.81 189 SER A O 1
ATOM 1504 N N . GLU A 1 194 ? 32.810 -19.912 -18.963 1.00 29.90 190 GLU A N 1
ATOM 1505 C CA . GLU A 1 194 ? 32.844 -18.746 -18.077 1.00 31.93 190 GLU A CA 1
ATOM 1506 C C . GLU A 1 194 ? 34.115 -18.737 -17.196 1.00 30.21 190 GLU A C 1
ATOM 1507 O O . GLU A 1 194 ? 34.771 -17.690 -17.053 1.00 29.49 190 GLU A O 1
ATOM 1513 N N . ALA A 1 195 ? 34.453 -19.888 -16.607 1.00 28.32 191 ALA A N 1
ATOM 1514 C CA . ALA A 1 195 ? 35.626 -19.966 -15.717 1.00 28.37 191 ALA A CA 1
ATOM 1515 C C . ALA A 1 195 ? 36.939 -19.812 -16.511 1.00 26.32 191 ALA A C 1
ATOM 1516 O O . ALA A 1 195 ? 37.891 -19.174 -16.051 1.00 25.99 191 ALA A O 1
ATOM 1518 N N . GLU A 1 196 ? 36.960 -20.390 -17.709 1.00 25.24 192 GLU A N 1
ATOM 1519 C CA . GLU A 1 196 ? 38.081 -20.252 -18.626 1.00 24.49 192 GLU A CA 1
ATOM 1520 C C . GLU A 1 196 ? 38.229 -18.797 -19.110 1.00 23.44 192 GLU A C 1
ATOM 1521 O O . GLU A 1 196 ? 39.337 -18.278 -19.196 1.00 21.99 192 GLU A O 1
ATOM 1527 N N . ARG A 1 197 ? 37.107 -18.149 -19.399 1.00 23.14 193 ARG A N 1
ATOM 1528 C CA . ARG A 1 197 ? 37.144 -16.777 -19.856 1.00 23.22 193 ARG A CA 1
ATOM 1529 C C . ARG A 1 197 ? 37.724 -15.871 -18.789 1.00 22.20 193 ARG A C 1
ATOM 1530 O O . ARG A 1 197 ? 38.459 -14.954 -19.113 1.00 22.38 193 ARG A O 1
ATOM 1538 N N . ALA A 1 198 ? 37.449 -16.164 -17.523 1.00 21.77 194 ALA A N 1
ATOM 1539 C CA . ALA A 1 198 ? 37.888 -15.337 -16.414 1.00 21.55 194 ALA A CA 1
ATOM 1540 C C . ALA A 1 198 ? 39.404 -15.526 -16.208 1.00 21.05 194 ALA A C 1
ATOM 1541 O O . ALA A 1 198 ? 40.068 -14.613 -15.758 1.00 20.81 194 ALA A O 1
ATOM 1543 N N . GLU A 1 199 ? 39.921 -16.718 -16.515 1.00 20.63 195 GLU A N 1
ATOM 1544 C CA . GLU A 1 199 ? 41.355 -17.027 -16.385 1.00 20.08 195 GLU A CA 1
ATOM 1545 C C . GLU A 1 199 ? 42.148 -16.579 -17.620 1.00 19.55 195 GLU A C 1
ATOM 1546 O O . GLU A 1 199 ? 43.313 -16.212 -17.501 1.00 19.51 195 GLU A O 1
ATOM 1552 N N . ALA A 1 200 ? 41.508 -16.575 -18.784 1.00 19.19 196 ALA A N 1
ATOM 1553 C CA . ALA A 1 200 ? 42.202 -16.312 -20.053 1.00 19.24 196 ALA A CA 1
ATOM 1554 C C . ALA A 1 200 ? 43.118 -15.053 -20.075 1.00 19.48 196 ALA A C 1
ATOM 1555 O O . ALA A 1 200 ? 44.231 -15.124 -20.600 1.00 19.86 196 ALA A O 1
ATOM 1557 N N . PRO A 1 201 ? 42.699 -13.925 -19.469 1.00 19.98 197 PRO A N 1
ATOM 1558 C CA . PRO A 1 201 ? 43.592 -12.737 -19.415 1.00 19.97 197 PRO A CA 1
ATOM 1559 C C . PRO A 1 201 ? 44.965 -12.920 -18.762 1.00 19.77 197 PRO A C 1
ATOM 1560 O O . PRO A 1 201 ? 45.851 -12.084 -18.961 1.00 19.97 197 PRO A O 1
ATOM 1564 N N . GLU A 1 202 ? 45.147 -13.997 -18.005 1.00 19.95 198 GLU A N 1
ATOM 1565 C CA . GLU A 1 202 ? 46.418 -14.281 -17.374 1.00 19.81 198 GLU A CA 1
ATOM 1566 C C . GLU A 1 202 ? 47.539 -14.503 -18.396 1.00 19.65 198 GLU A C 1
ATOM 1567 O O . GLU A 1 202 ? 48.709 -14.321 -18.083 1.00 19.18 198 GLU A O 1
ATOM 1573 N N . LEU A 1 203 ? 47.192 -14.918 -19.616 1.00 18.69 199 LEU A N 1
ATOM 1574 C CA . LEU A 1 203 ? 48.232 -15.138 -20.621 1.00 18.38 199 LEU A CA 1
ATOM 1575 C C . LEU A 1 203 ? 48.898 -13.795 -20.970 1.00 18.60 199 LEU A C 1
ATOM 1576 O O . LEU A 1 203 ? 50.128 -13.679 -20.913 1.00 17.99 199 LEU A O 1
ATOM 1581 N N . ALA A 1 204 ? 48.099 -12.769 -21.290 1.00 18.75 200 ALA A N 1
ATOM 1582 C CA . ALA A 1 204 ? 48.707 -11.445 -21.585 1.00 19.15 200 ALA A CA 1
ATOM 1583 C C . ALA A 1 204 ? 49.456 -10.876 -20.368 1.00 19.51 200 ALA A C 1
ATOM 1584 O O . ALA A 1 204 ? 50.515 -10.254 -20.519 1.00 19.47 200 ALA A O 1
ATOM 1586 N N . LYS A 1 205 ? 48.914 -11.093 -19.167 1.00 20.19 201 LYS A N 1
ATOM 1587 C CA . LYS A 1 205 ? 49.567 -10.580 -17.953 1.00 20.90 201 LYS A CA 1
ATOM 1588 C C . LYS A 1 205 ? 50.939 -11.195 -17.795 1.00 19.56 201 LYS A C 1
ATOM 1589 O O . LYS A 1 205 ? 51.875 -10.526 -17.427 1.00 19.14 201 LYS A O 1
ATOM 1595 N N . THR A 1 206 ? 51.043 -12.483 -18.102 1.00 18.93 202 THR A N 1
ATOM 1596 C CA . THR A 1 206 ? 52.303 -13.199 -18.018 1.00 18.41 202 THR A CA 1
ATOM 1597 C C . THR A 1 206 ? 53.292 -12.614 -19.037 1.00 18.28 202 THR A C 1
ATOM 1598 O O . THR A 1 206 ? 54.440 -12.378 -18.731 1.00 18.19 202 THR A O 1
ATOM 1602 N N . LEU A 1 207 ? 52.833 -12.358 -20.246 1.00 18.60 203 LEU A N 1
ATOM 1603 C CA . LEU A 1 207 ? 53.682 -11.722 -21.243 1.00 18.76 203 LEU A CA 1
ATOM 1604 C C . LEU A 1 207 ? 54.169 -10.334 -20.726 1.00 18.89 203 LEU A C 1
ATOM 1605 O O . LEU A 1 207 ? 55.351 -9.970 -20.899 1.00 18.37 203 LEU A O 1
ATOM 1610 N N . ALA A 1 208 ? 53.288 -9.575 -20.090 1.00 18.80 204 ALA A N 1
ATOM 1611 C CA . ALA A 1 208 ? 53.692 -8.220 -19.620 1.00 20.19 204 ALA A CA 1
ATOM 1612 C C . ALA A 1 208 ? 54.797 -8.343 -18.556 1.00 20.91 204 ALA A C 1
ATOM 1613 O O . ALA A 1 208 ? 55.752 -7.548 -18.530 1.00 20.42 204 ALA A O 1
ATOM 1615 N N . ARG A 1 209 ? 54.673 -9.366 -17.698 1.00 21.93 205 ARG A N 1
ATOM 1616 C CA . ARG A 1 209 ? 55.683 -9.618 -16.675 1.00 23.62 205 ARG A CA 1
ATOM 1617 C C . ARG A 1 209 ? 56.996 -10.099 -17.298 1.00 22.87 205 ARG A C 1
ATOM 1618 O O . ARG A 1 209 ? 58.058 -9.686 -16.844 1.00 22.47 205 ARG A O 1
ATOM 1626 N N . VAL A 1 210 ? 56.963 -10.921 -18.351 1.00 22.56 206 VAL A N 1
ATOM 1627 C CA . VAL A 1 210 ? 58.246 -11.280 -18.961 1.00 22.87 206 VAL A CA 1
ATOM 1628 C C . VAL A 1 210 ? 58.874 -10.043 -19.635 1.00 23.30 206 VAL A C 1
ATOM 1629 O O . VAL A 1 210 ? 60.102 -9.832 -19.526 1.00 23.31 206 VAL A O 1
ATOM 1633 N N . ARG A 1 211 ? 58.047 -9.214 -20.270 1.00 23.32 207 ARG A N 1
ATOM 1634 C CA . ARG A 1 211 ? 58.541 -7.952 -20.868 1.00 24.40 207 ARG A CA 1
ATOM 1635 C C . ARG A 1 211 ? 59.330 -7.134 -19.849 1.00 24.49 207 ARG A C 1
ATOM 1636 O O . ARG A 1 211 ? 60.453 -6.753 -20.107 1.00 25.34 207 ARG A O 1
ATOM 1644 N N . ASP A 1 212 ? 58.721 -6.884 -18.699 1.00 25.30 208 ASP A N 1
ATOM 1645 C CA . ASP A 1 212 ? 59.315 -6.068 -17.647 1.00 26.34 208 ASP A CA 1
ATOM 1646 C C . ASP A 1 212 ? 60.650 -6.657 -17.175 1.00 25.96 208 ASP A C 1
ATOM 1647 O O . ASP A 1 212 ? 61.631 -5.945 -17.045 1.00 26.67 208 ASP A O 1
ATOM 1652 N N . ALA A 1 213 ? 60.699 -7.961 -16.957 1.00 24.25 209 ALA A N 1
ATOM 1653 C CA . ALA A 1 213 ? 61.936 -8.588 -16.543 1.00 24.39 209 ALA A CA 1
ATOM 1654 C C . ALA A 1 213 ? 63.081 -8.375 -17.546 1.00 24.19 209 ALA A C 1
ATOM 1655 O O . ALA A 1 213 ? 64.209 -8.147 -17.142 1.00 24.60 209 ALA A O 1
ATOM 1657 N N . VAL A 1 214 ? 62.799 -8.445 -18.841 1.00 23.62 210 VAL A N 1
ATOM 1658 C CA . VAL A 1 214 ? 63.836 -8.201 -19.845 1.00 23.77 210 VAL A CA 1
ATOM 1659 C C . VAL A 1 214 ? 64.269 -6.723 -19.799 1.00 25.21 210 VAL A C 1
ATOM 1660 O O . VAL A 1 214 ? 65.465 -6.414 -19.769 1.00 26.07 210 VAL A O 1
ATOM 1664 N N . LEU A 1 215 ? 63.292 -5.818 -19.762 1.00 25.50 211 LEU A N 1
ATOM 1665 C CA . LEU A 1 215 ? 63.578 -4.391 -19.713 1.00 26.77 211 LEU A CA 1
ATOM 1666 C C . LEU A 1 215 ? 64.322 -4.025 -18.443 1.00 28.62 211 LEU A C 1
ATOM 1667 O O . LEU A 1 215 ? 65.193 -3.163 -18.472 1.00 29.70 211 LEU A O 1
ATOM 1672 N N . ASP A 1 216 ? 63.998 -4.692 -17.333 1.00 28.98 212 ASP A N 1
ATOM 1673 C CA . ASP A 1 216 ? 64.638 -4.418 -16.045 1.00 30.69 212 ASP A CA 1
ATOM 1674 C C . ASP A 1 216 ? 66.018 -5.098 -15.918 1.00 31.40 212 ASP A C 1
ATOM 1675 O O . ASP A 1 216 ? 66.648 -5.074 -14.874 1.00 31.81 212 ASP A O 1
ATOM 1680 N N . GLY A 1 217 ? 66.504 -5.694 -16.998 1.00 32.82 213 GLY A N 1
ATOM 1681 C CA . GLY A 1 217 ? 67.907 -6.143 -17.052 1.00 33.86 213 GLY A CA 1
ATOM 1682 C C . GLY A 1 217 ? 68.204 -7.626 -16.896 1.00 33.97 213 GLY A C 1
ATOM 1683 O O . GLY A 1 217 ? 69.370 -8.010 -16.922 1.00 34.07 213 GLY A O 1
ATOM 1684 N N . GLU A 1 218 ? 67.190 -8.474 -16.745 1.00 34.63 214 GLU A N 1
ATOM 1685 C CA . GLU A 1 218 ? 67.472 -9.903 -16.516 1.00 36.34 214 GLU A CA 1
ATOM 1686 C C . GLU A 1 218 ? 68.038 -10.507 -17.792 1.00 34.07 214 GLU A C 1
ATOM 1687 O O . GLU A 1 218 ? 67.417 -10.400 -18.844 1.00 33.61 214 GLU A O 1
ATOM 1693 N N . ARG A 1 219 ? 69.233 -11.094 -17.705 1.00 33.65 215 ARG A N 1
ATOM 1694 C CA . ARG A 1 219 ? 69.940 -11.600 -18.882 1.00 34.35 215 ARG A CA 1
ATOM 1695 C C . ARG A 1 219 ? 69.688 -13.080 -19.182 1.00 31.87 215 ARG A C 1
ATOM 1696 O O . ARG A 1 219 ? 69.903 -13.512 -20.299 1.00 32.08 215 ARG A O 1
ATOM 1704 N N . ASP A 1 220 ? 69.251 -13.846 -18.193 1.00 30.54 216 ASP A N 1
ATOM 1705 C CA . ASP A 1 220 ? 69.013 -15.272 -18.376 1.00 29.86 216 ASP A CA 1
ATOM 1706 C C . ASP A 1 220 ? 67.584 -15.513 -18.899 1.00 27.69 216 ASP A C 1
ATOM 1707 O O . ASP A 1 220 ? 66.670 -15.854 -18.142 1.00 26.17 216 ASP A O 1
ATOM 1712 N N . LEU A 1 221 ? 67.433 -15.344 -20.218 1.00 25.88 217 LEU A N 1
ATOM 1713 C CA . LEU A 1 221 ? 66.128 -15.391 -20.890 1.00 24.85 217 LEU A CA 1
ATOM 1714 C C . LEU A 1 221 ? 65.437 -16.739 -20.684 1.00 24.21 217 LEU A C 1
ATOM 1715 O O . LEU A 1 221 ? 64.235 -16.797 -20.443 1.00 23.83 217 LEU A O 1
ATOM 1720 N N . ALA A 1 222 ? 66.206 -17.820 -20.743 1.00 24.00 218 ALA A N 1
ATOM 1721 C CA . ALA A 1 222 ? 65.624 -19.134 -20.594 1.00 24.06 218 ALA A CA 1
ATOM 1722 C C . ALA A 1 222 ? 65.010 -19.329 -19.195 1.00 24.30 218 ALA A C 1
ATOM 1723 O O . ALA A 1 222 ? 63.987 -20.025 -19.061 1.00 24.53 218 ALA A O 1
ATOM 1725 N N . ALA A 1 223 ? 65.628 -18.733 -18.174 1.00 24.09 219 ALA A N 1
ATOM 1726 C CA . ALA A 1 223 ? 65.078 -18.795 -16.823 1.00 24.85 219 ALA A CA 1
ATOM 1727 C C . ALA A 1 223 ? 63.758 -18.017 -16.768 1.00 23.51 219 ALA A C 1
ATOM 1728 O O . ALA A 1 223 ? 62.856 -18.389 -16.054 1.00 23.87 219 ALA A O 1
ATOM 1730 N N . ILE A 1 224 ? 63.676 -16.920 -17.499 1.00 22.82 220 ILE A N 1
ATOM 1731 C CA . ILE A 1 224 ? 62.450 -16.130 -17.509 1.00 22.03 220 ILE A CA 1
ATOM 1732 C C . ILE A 1 224 ? 61.341 -16.963 -18.158 1.00 21.60 220 ILE A C 1
ATOM 1733 O O . ILE A 1 224 ? 60.222 -17.000 -17.641 1.00 20.53 220 ILE A O 1
ATOM 1738 N N . GLU A 1 225 ? 61.668 -17.603 -19.292 1.00 21.49 221 GLU A N 1
ATOM 1739 C CA . GLU A 1 225 ? 60.739 -18.472 -20.015 1.00 21.65 221 GLU A CA 1
ATOM 1740 C C . GLU A 1 225 ? 60.245 -19.610 -19.116 1.00 21.89 221 GLU A C 1
ATOM 1741 O O . GLU A 1 225 ? 59.042 -19.883 -19.029 1.00 20.05 221 GLU A O 1
ATOM 1747 N N . ARG A 1 226 ? 61.180 -20.261 -18.428 1.00 23.80 222 ARG A N 1
ATOM 1748 C CA . ARG A 1 226 ? 60.815 -21.378 -17.552 1.00 25.10 222 ARG A CA 1
ATOM 1749 C C . ARG A 1 226 ? 59.869 -20.934 -16.425 1.00 24.77 222 ARG A C 1
ATOM 1750 O O . ARG A 1 226 ? 58.902 -21.632 -16.144 1.00 23.87 222 ARG A O 1
ATOM 1758 N N . ARG A 1 227 ? 60.124 -19.775 -15.801 1.00 25.54 223 ARG A N 1
ATOM 1759 C CA . ARG A 1 227 ? 59.238 -19.301 -14.702 1.00 26.36 223 ARG A CA 1
ATOM 1760 C C . ARG A 1 227 ? 57.834 -19.009 -15.216 1.00 24.62 223 ARG A C 1
ATOM 1761 O O . ARG A 1 227 ? 56.846 -19.234 -14.512 1.00 24.05 223 ARG A O 1
ATOM 1769 N N . ALA A 1 228 ? 57.765 -18.490 -16.440 1.00 22.58 224 ALA A N 1
ATOM 1770 C CA . ALA A 1 228 ? 56.504 -18.098 -17.031 1.00 21.65 224 ALA A CA 1
ATOM 1771 C C . ALA A 1 228 ? 55.672 -19.357 -17.310 1.00 20.83 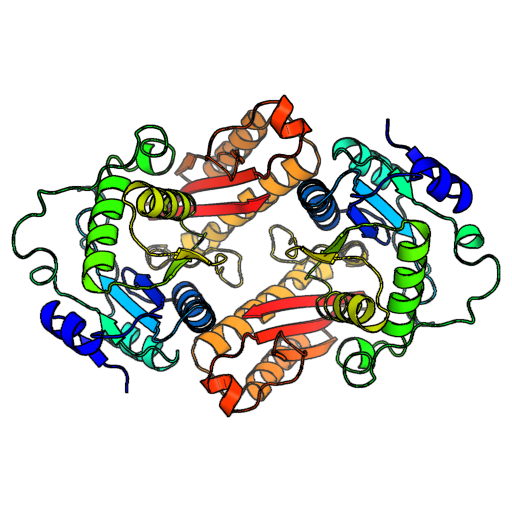224 ALA A C 1
ATOM 1772 O O . ALA A 1 228 ? 54.480 -19.403 -17.009 1.00 20.95 224 ALA A O 1
ATOM 1774 N N . VAL A 1 229 ? 56.319 -20.373 -17.862 1.00 20.00 225 VAL A N 1
ATOM 1775 C CA . VAL A 1 229 ? 55.664 -21.642 -18.170 1.00 19.55 225 VAL A CA 1
ATOM 1776 C C . VAL A 1 229 ? 55.136 -22.291 -16.882 1.00 20.01 225 VAL A C 1
ATOM 1777 O O . VAL A 1 229 ? 53.987 -22.715 -16.839 1.00 19.42 225 VAL A O 1
ATOM 1781 N N . ALA A 1 230 ? 55.972 -22.320 -15.839 1.00 20.25 226 ALA A N 1
ATOM 1782 C CA . ALA A 1 230 ? 55.594 -22.883 -14.527 1.00 20.83 226 ALA A CA 1
ATOM 1783 C C . ALA A 1 230 ? 54.425 -22.121 -13.874 1.00 20.83 226 ALA A C 1
ATOM 1784 O O . ALA A 1 230 ? 53.549 -22.738 -13.253 1.00 21.61 226 ALA A O 1
ATOM 1786 N N . HIS A 1 231 ? 54.426 -20.797 -13.998 1.00 19.97 227 HIS A N 1
ATOM 1787 C CA . HIS A 1 231 ? 53.339 -19.957 -13.494 1.00 20.20 227 HIS A CA 1
ATOM 1788 C C . HIS A 1 231 ? 52.004 -20.295 -14.138 1.00 19.63 227 HIS A C 1
ATOM 1789 O O . HIS A 1 231 ? 50.974 -20.394 -13.478 1.00 20.04 227 HIS A O 1
ATOM 1796 N N . LEU A 1 232 ? 52.015 -20.489 -15.444 1.00 18.75 228 LEU A N 1
ATOM 1797 C CA . LEU A 1 232 ? 50.803 -20.841 -16.155 1.00 18.28 228 LEU A CA 1
ATOM 1798 C C . LEU A 1 232 ? 50.336 -22.262 -15.798 1.00 18.55 228 LEU A C 1
ATOM 1799 O O . LEU A 1 232 ? 49.159 -22.481 -15.521 1.00 18.12 228 LEU A O 1
ATOM 1804 N N . SER A 1 233 ? 51.276 -23.204 -15.766 1.00 18.89 229 SER A N 1
ATOM 1805 C CA . SER A 1 233 ? 50.968 -24.583 -15.410 1.00 19.87 229 SER A CA 1
ATOM 1806 C C . SER A 1 233 ? 50.337 -24.719 -14.014 1.00 20.95 229 SER A C 1
ATOM 1807 O O . SER A 1 233 ? 49.345 -25.451 -13.847 1.00 21.64 229 SER A O 1
ATOM 1810 N N . ALA A 1 234 ? 50.862 -23.990 -13.028 1.00 21.14 230 ALA A N 1
ATOM 1811 C CA . ALA A 1 234 ? 50.344 -24.067 -11.659 1.00 21.97 230 ALA A CA 1
ATOM 1812 C C . ALA A 1 234 ? 48.867 -23.636 -11.598 1.00 22.35 230 ALA A C 1
ATOM 1813 O O . ALA A 1 234 ? 48.158 -24.063 -10.703 1.00 23.39 230 ALA A O 1
ATOM 1815 N N . ARG A 1 235 ? 48.410 -22.802 -12.546 1.00 22.02 231 ARG A N 1
ATOM 1816 C CA . ARG A 1 235 ? 47.037 -22.301 -12.554 1.00 22.30 231 ARG A CA 1
ATOM 1817 C C . ARG A 1 235 ? 46.105 -23.065 -13.502 1.00 21.82 231 ARG A C 1
ATOM 1818 O O . ARG A 1 235 ? 44.968 -22.628 -13.741 1.00 21.83 231 ARG A O 1
ATOM 1826 N N . GLY A 1 236 ? 46.572 -24.192 -14.045 1.00 21.09 232 GLY A N 1
ATOM 1827 C CA . GLY A 1 236 ? 45.721 -25.075 -14.855 1.00 20.56 232 GLY A CA 1
ATOM 1828 C C . GLY A 1 236 ? 45.779 -24.872 -16.366 1.00 19.51 232 GLY A C 1
ATOM 1829 O O . GLY A 1 236 ? 44.960 -25.416 -17.086 1.00 20.04 232 GLY A O 1
ATOM 1830 N N . TRP A 1 237 ? 46.725 -24.078 -16.842 1.00 18.69 233 TRP A N 1
ATOM 1831 C CA . TRP A 1 237 ? 47.044 -24.001 -18.263 1.00 18.07 233 TRP A CA 1
ATOM 1832 C C . TRP A 1 237 ? 47.942 -25.154 -18.658 1.00 18.50 233 TRP A C 1
ATOM 1833 O O . TRP A 1 237 ? 48.602 -25.751 -17.818 1.00 19.41 233 TRP A O 1
ATOM 1844 N N . GLN A 1 238 ? 47.991 -25.470 -19.943 1.00 18.85 234 GLN A N 1
ATOM 1845 C CA . GLN A 1 238 ? 49.023 -26.340 -20.478 1.00 19.95 234 GLN A CA 1
ATOM 1846 C C . GLN A 1 238 ? 49.777 -25.585 -21.588 1.00 19.71 234 GLN A C 1
ATOM 1847 O O . GLN A 1 238 ? 49.371 -25.594 -22.764 1.00 19.24 234 GLN A O 1
ATOM 1853 N N . PRO A 1 239 ? 50.882 -24.920 -21.217 1.00 19.38 235 PRO A N 1
ATOM 1854 C CA . PRO A 1 239 ? 51.590 -24.145 -22.218 1.00 19.33 235 PRO A CA 1
ATOM 1855 C C . PRO A 1 239 ? 52.329 -25.023 -23.169 1.00 19.41 235 PRO A C 1
ATOM 1856 O O . PRO A 1 239 ? 52.833 -26.065 -22.747 1.00 19.70 235 PRO A O 1
ATOM 1860 N N . ASP A 1 240 ? 52.377 -24.628 -24.446 1.00 18.86 236 ASP A N 1
ATOM 1861 C CA . ASP A 1 240 ? 53.321 -25.241 -25.379 1.00 19.17 236 ASP A CA 1
ATOM 1862 C C . ASP A 1 240 ? 54.684 -24.531 -25.225 1.00 18.58 236 ASP A C 1
ATOM 1863 O O . ASP A 1 240 ? 55.723 -25.165 -25.211 1.00 19.02 236 ASP A O 1
ATOM 1868 N N . TYR A 1 241 ? 54.677 -23.198 -25.150 1.00 17.70 237 TYR A N 1
ATOM 1869 C CA . TYR A 1 241 ? 55.900 -22.460 -25.043 1.00 17.66 237 TYR A CA 1
ATOM 1870 C C . TYR A 1 241 ? 55.666 -21.014 -24.599 1.00 17.72 237 TYR A C 1
ATOM 1871 O O . TYR A 1 241 ? 54.592 -20.431 -24.819 1.00 16.69 237 TYR A O 1
ATOM 1880 N N . VAL A 1 242 ? 56.703 -20.473 -23.951 1.00 17.63 238 VAL A N 1
ATOM 1881 C CA . VAL A 1 242 ? 56.924 -19.056 -23.810 1.00 17.54 238 VAL A CA 1
ATOM 1882 C C . VAL A 1 242 ? 58.368 -18.868 -24.314 1.00 18.86 238 VAL A C 1
ATOM 1883 O O . VAL A 1 242 ? 59.317 -19.491 -23.803 1.00 19.03 238 VAL A O 1
ATOM 1887 N N . SER A 1 243 ? 58.536 -18.050 -25.354 1.00 19.69 239 SER A N 1
ATOM 1888 C CA . SER A 1 243 ? 59.830 -17.914 -26.003 1.00 20.45 239 SER A CA 1
ATOM 1889 C C . SER A 1 243 ? 60.119 -16.481 -26.379 1.00 20.01 239 SER A C 1
ATOM 1890 O O . SER A 1 243 ? 59.319 -15.841 -27.083 1.00 19.93 239 SER A O 1
ATOM 1893 N N . ILE A 1 244 ? 61.271 -16.012 -25.901 1.00 20.03 240 ILE A N 1
ATOM 1894 C CA . ILE A 1 244 ? 61.793 -14.676 -26.158 1.00 20.02 240 ILE A CA 1
ATOM 1895 C C . ILE A 1 244 ? 62.746 -14.775 -27.348 1.00 20.48 240 ILE A C 1
ATOM 1896 O O . ILE A 1 244 ? 63.796 -15.380 -27.235 1.00 20.21 240 ILE A O 1
ATOM 1901 N N . ARG A 1 245 ? 62.358 -14.188 -28.482 1.00 21.01 241 ARG A N 1
ATOM 1902 C CA . ARG A 1 245 ? 63.124 -14.260 -29.732 1.00 22.07 241 ARG A CA 1
ATOM 1903 C C . ARG A 1 245 ? 63.427 -12.871 -30.354 1.00 22.38 241 ARG A C 1
ATOM 1904 O O . ARG A 1 245 ? 62.788 -11.872 -30.006 1.00 22.40 241 ARG A O 1
ATOM 1912 N N . ARG A 1 246 ? 64.391 -12.822 -31.276 1.00 22.54 242 ARG A N 1
ATOM 1913 C CA . ARG A 1 246 ? 64.626 -11.645 -32.114 1.00 23.29 242 ARG A CA 1
ATOM 1914 C C . ARG A 1 246 ? 63.418 -11.438 -33.044 1.00 23.04 242 ARG A C 1
ATOM 1915 O O . ARG A 1 246 ? 62.874 -12.397 -33.592 1.00 22.48 242 ARG A O 1
ATOM 1923 N N . ARG A 1 247 ? 62.986 -10.196 -33.203 1.00 22.59 243 ARG A N 1
ATOM 1924 C CA . ARG A 1 247 ? 61.921 -9.889 -34.156 1.00 23.52 243 ARG A CA 1
ATOM 1925 C C . ARG A 1 247 ? 62.305 -10.170 -35.610 1.00 25.38 243 ARG A C 1
ATOM 1926 O O . ARG A 1 247 ? 61.441 -10.493 -36.426 1.00 25.90 243 ARG A O 1
ATOM 1934 N N . GLU A 1 248 ? 63.584 -9.995 -35.944 1.00 26.91 244 GLU A N 1
ATOM 1935 C CA . GLU A 1 248 ? 64.017 -10.065 -37.346 1.00 29.21 244 GLU A CA 1
ATOM 1936 C C . GLU A 1 248 ? 63.906 -11.488 -37.927 1.00 29.40 244 GLU A C 1
ATOM 1937 O O . GLU A 1 248 ? 63.534 -11.639 -39.073 1.00 31.12 244 GLU A O 1
ATOM 1939 N N . ASN A 1 249 ? 64.209 -12.521 -37.144 1.00 28.85 245 ASN A N 1
ATOM 1940 C CA . ASN A 1 249 ? 64.198 -13.892 -37.660 1.00 29.08 245 ASN A CA 1
ATOM 1941 C C . ASN A 1 249 ? 63.620 -14.932 -36.707 1.00 28.27 245 ASN A C 1
ATOM 1942 O O . ASN A 1 249 ? 63.746 -16.133 -36.945 1.00 29.76 245 ASN A O 1
ATOM 1947 N N . LEU A 1 250 ? 62.995 -14.474 -35.631 1.00 27.20 246 LEU A N 1
ATOM 1948 C CA . LEU A 1 250 ? 62.437 -15.338 -34.596 1.00 26.32 246 LEU A CA 1
ATOM 1949 C C . LEU A 1 250 ? 63.424 -16.359 -34.026 1.00 26.58 246 LEU A C 1
ATOM 1950 O O . LEU A 1 250 ? 63.003 -17.408 -33.516 1.00 26.07 246 LEU A O 1
ATOM 1955 N N . VAL A 1 251 ? 64.728 -16.044 -34.077 1.00 26.37 247 VAL A N 1
ATOM 1956 C CA . VAL A 1 251 ? 65.747 -16.846 -33.388 1.00 25.92 247 VAL A CA 1
ATOM 1957 C C . VAL A 1 251 ? 66.061 -16.275 -31.983 1.00 24.64 247 VAL A C 1
ATOM 1958 O O . VAL A 1 251 ? 65.976 -15.067 -31.750 1.00 23.81 247 VAL A O 1
ATOM 1962 N N . ALA A 1 252 ? 66.410 -17.145 -31.044 1.00 24.26 248 ALA A N 1
ATOM 1963 C CA . ALA A 1 252 ? 66.804 -16.699 -29.703 1.00 24.69 248 ALA A CA 1
ATOM 1964 C C . ALA A 1 252 ? 68.058 -15.827 -29.839 1.00 25.04 248 ALA A C 1
ATOM 1965 O O . ALA A 1 252 ? 68.978 -16.199 -30.548 1.00 27.05 248 ALA A O 1
ATOM 1967 N N . PRO A 1 253 ? 68.101 -14.671 -29.169 1.00 25.23 249 PRO A N 1
ATOM 1968 C CA . PRO A 1 253 ? 69.307 -13.873 -29.290 1.00 25.96 249 PRO A CA 1
ATOM 1969 C C . PRO A 1 253 ? 70.475 -14.519 -28.560 1.00 27.15 249 PRO A C 1
ATOM 1970 O O . PRO A 1 253 ? 70.274 -15.151 -27.539 1.00 26.71 249 PRO A O 1
ATOM 1974 N N . SER A 1 254 ? 71.680 -14.351 -29.093 1.00 28.39 250 SER A N 1
ATOM 1975 C CA . SER A 1 254 ? 72.897 -14.653 -28.340 1.00 30.19 250 SER A CA 1
ATOM 1976 C C . SER A 1 254 ? 73.133 -13.610 -27.220 1.00 29.91 250 SER A C 1
ATOM 1977 O O . SER A 1 254 ? 72.513 -12.545 -27.198 1.00 28.67 250 SER A O 1
ATOM 1980 N N . ALA A 1 255 ? 74.068 -13.918 -26.329 1.00 30.41 251 ALA A N 1
ATOM 1981 C CA . ALA A 1 255 ? 74.438 -13.007 -25.240 1.00 31.08 251 ALA A CA 1
ATOM 1982 C C . ALA A 1 255 ? 74.823 -11.633 -25.789 1.00 31.16 251 ALA A C 1
ATOM 1983 O O . ALA A 1 255 ? 74.415 -10.624 -25.254 1.00 30.71 251 ALA A O 1
ATOM 1985 N N . ALA A 1 256 ? 75.590 -11.616 -26.872 1.00 32.29 252 ALA A N 1
ATOM 1986 C CA . ALA A 1 256 ? 76.017 -10.373 -27.487 1.00 33.23 252 ALA A CA 1
ATOM 1987 C C . ALA A 1 256 ? 74.834 -9.571 -28.056 1.00 32.96 252 ALA A C 1
ATOM 1988 O O . ALA A 1 256 ? 74.782 -8.355 -27.921 1.00 32.62 252 ALA A O 1
ATOM 1990 N N . GLN A 1 257 ? 73.886 -10.255 -28.689 1.00 32.81 253 GLN A N 1
ATOM 1991 C CA . GLN A 1 257 ? 72.702 -9.579 -29.241 1.00 32.41 253 GLN A CA 1
ATOM 1992 C C . GLN A 1 257 ? 71.767 -9.043 -28.170 1.00 31.83 253 GLN A C 1
ATOM 1993 O O . GLN A 1 257 ? 71.086 -8.041 -28.376 1.00 31.51 253 GLN A O 1
ATOM 1999 N N . ILE A 1 258 ? 71.732 -9.708 -27.025 1.00 32.85 254 ILE A N 1
ATOM 2000 C CA . ILE A 1 258 ? 71.000 -9.197 -25.863 1.00 33.43 254 ILE A CA 1
ATOM 2001 C C . ILE A 1 258 ? 71.623 -7.875 -25.378 1.00 35.25 254 ILE A C 1
ATOM 2002 O O . ILE A 1 258 ? 70.889 -6.894 -25.160 1.00 33.78 254 ILE A O 1
ATOM 2007 N N . GLU A 1 259 ? 72.958 -7.844 -25.245 1.00 35.24 255 GLU A N 1
ATOM 2008 C CA . GLU A 1 259 ? 73.676 -6.617 -24.851 1.00 37.72 255 GLU A CA 1
ATOM 2009 C C . GLU A 1 259 ? 73.527 -5.474 -25.833 1.00 37.10 255 GLU A C 1
ATOM 2010 O O . GLU A 1 259 ? 73.446 -4.331 -25.399 1.00 38.93 255 GLU A O 1
ATOM 2016 N N . ALA A 1 260 ? 73.536 -5.773 -27.137 1.00 36.34 256 ALA A N 1
ATOM 2017 C CA . ALA A 1 260 ? 73.374 -4.743 -28.181 1.00 36.10 256 ALA A CA 1
ATOM 2018 C C . ALA A 1 260 ? 71.899 -4.284 -28.366 1.00 34.78 256 ALA A C 1
ATOM 2019 O O . ALA A 1 260 ? 71.616 -3.385 -29.165 1.00 34.96 256 ALA A O 1
ATOM 2021 N N . GLY A 1 261 ? 70.972 -4.896 -27.630 1.00 33.69 257 GLY A N 1
ATOM 2022 C CA . GLY A 1 261 ? 69.554 -4.519 -27.680 1.00 32.19 257 GLY A CA 1
ATOM 2023 C C . GLY A 1 261 ? 68.840 -4.766 -29.003 1.00 31.47 257 GLY A C 1
ATOM 2024 O O . GLY A 1 261 ? 67.965 -3.990 -29.390 1.00 31.11 257 GLY A O 1
ATOM 2025 N N . ASP A 1 262 ? 69.191 -5.838 -29.712 1.00 31.00 258 ASP A N 1
ATOM 2026 C CA . ASP A 1 262 ? 68.372 -6.274 -30.861 1.00 30.13 258 ASP A CA 1
ATOM 2027 C C . ASP A 1 262 ? 66.916 -6.340 -30.423 1.00 27.71 258 ASP A C 1
ATOM 2028 O O . ASP A 1 262 ? 66.653 -6.894 -29.374 1.00 27.76 258 ASP A O 1
ATOM 2033 N N . PRO A 1 263 ? 65.977 -5.766 -31.211 1.00 25.93 259 PRO A N 1
ATOM 2034 C CA . PRO A 1 263 ? 64.541 -5.820 -30.887 1.00 24.47 259 PRO A CA 1
ATOM 2035 C C . PRO A 1 263 ? 64.045 -7.252 -30.672 1.00 22.62 259 PRO A C 1
ATOM 2036 O O . PRO A 1 263 ? 64.348 -8.140 -31.466 1.00 22.07 259 PRO A O 1
ATOM 2040 N N . LEU A 1 264 ? 63.306 -7.453 -29.598 1.00 21.57 260 LEU A N 1
ATOM 2041 C CA . LEU A 1 264 ? 62.858 -8.781 -29.166 1.00 20.85 260 LEU A CA 1
ATOM 2042 C C . LEU A 1 264 ? 61.339 -8.821 -29.116 1.00 20.13 260 LEU A C 1
ATOM 2043 O O . LEU A 1 264 ? 60.677 -7.771 -29.092 1.00 21.04 260 LEU A O 1
ATOM 2048 N N . VAL A 1 265 ? 60.809 -10.037 -29.105 1.00 18.98 261 VAL A N 1
ATOM 2049 C CA . VAL A 1 265 ? 59.390 -10.316 -28.975 1.00 18.32 261 VAL A CA 1
ATOM 2050 C C . VAL A 1 265 ? 59.259 -11.573 -28.128 1.00 17.79 261 VAL A C 1
ATOM 2051 O O . VAL A 1 265 ? 60.070 -12.473 -28.260 1.00 17.26 261 VAL A O 1
ATOM 2055 N N . VAL A 1 266 ? 58.281 -11.604 -27.222 1.00 17.50 262 VAL A N 1
ATOM 2056 C CA . VAL A 1 266 ? 57.991 -12.818 -26.444 1.00 17.07 262 VAL A CA 1
ATOM 2057 C C . VAL A 1 266 ? 56.683 -13.365 -26.976 1.00 16.86 262 VAL A C 1
ATOM 2058 O O . VAL A 1 266 ? 55.703 -12.635 -27.108 1.00 16.49 262 VAL A O 1
ATOM 2062 N N . LEU A 1 267 ? 56.716 -14.640 -27.350 1.00 16.78 263 LEU A N 1
ATOM 2063 C CA . LEU A 1 267 ? 55.623 -15.302 -28.026 1.00 16.87 263 LEU A CA 1
ATOM 2064 C C . LEU A 1 267 ? 55.175 -16.438 -27.133 1.00 16.82 263 LEU A C 1
ATOM 2065 O O . LEU A 1 267 ? 56.008 -17.047 -26.475 1.00 17.26 263 LEU A O 1
ATOM 2070 N N . THR A 1 268 ? 53.884 -16.737 -27.108 1.00 16.50 264 THR A N 1
ATOM 2071 C CA . THR A 1 268 ? 53.399 -17.846 -26.299 1.00 16.66 264 THR A CA 1
ATOM 2072 C C . THR A 1 268 ? 52.213 -18.539 -26.921 1.00 16.43 264 THR A C 1
ATOM 2073 O O . THR A 1 268 ? 51.481 -17.943 -27.705 1.00 16.71 264 THR A O 1
ATOM 2077 N N . ALA A 1 269 ? 52.059 -19.817 -26.594 1.00 16.19 265 ALA A N 1
ATOM 2078 C CA . ALA A 1 269 ? 50.862 -20.576 -26.955 1.00 16.46 265 ALA A CA 1
ATOM 2079 C C . ALA A 1 269 ? 50.600 -21.502 -25.804 1.00 16.31 265 ALA A C 1
ATOM 2080 O O . ALA A 1 269 ? 51.526 -22.104 -25.283 1.00 16.07 265 ALA A O 1
ATOM 2082 N N . ALA A 1 270 ? 49.341 -21.601 -25.423 1.00 16.47 266 ALA A N 1
ATOM 2083 C CA . ALA A 1 270 ? 48.966 -22.293 -24.204 1.00 17.52 266 ALA A CA 1
ATOM 2084 C C . ALA A 1 270 ? 47.501 -22.665 -24.236 1.00 18.32 266 ALA A C 1
ATOM 2085 O O . ALA A 1 270 ? 46.656 -21.905 -24.727 1.00 17.88 266 ALA A O 1
ATOM 2087 N N . LYS A 1 271 ? 47.201 -23.864 -23.750 1.00 19.37 267 LYS A N 1
ATOM 2088 C CA . LYS A 1 271 ? 45.841 -24.319 -23.797 1.00 20.78 267 LYS A CA 1
ATOM 2089 C C . LYS A 1 271 ? 45.132 -24.065 -22.473 1.00 21.41 267 LYS A C 1
ATOM 2090 O O . LYS A 1 271 ? 45.727 -24.142 -21.384 1.00 20.91 267 LYS A O 1
ATOM 2096 N N . LEU A 1 272 ? 43.851 -23.777 -22.594 1.00 22.03 268 LEU A N 1
ATOM 2097 C CA . LEU A 1 272 ? 42.920 -23.749 -21.488 1.00 23.82 268 LEU A CA 1
ATOM 2098 C C . LEU A 1 272 ? 41.859 -24.787 -21.920 1.00 24.90 268 LEU A C 1
ATOM 2099 O O . LEU A 1 272 ? 41.112 -24.560 -22.875 1.00 25.45 268 LEU A O 1
ATOM 2104 N N . GLY A 1 273 ? 41.851 -25.957 -21.288 1.00 26.28 269 GLY A N 1
ATOM 2105 C CA . GLY A 1 273 ? 41.020 -27.080 -21.751 1.00 27.19 269 GLY A CA 1
ATOM 2106 C C . GLY A 1 273 ? 41.486 -27.542 -23.114 1.00 28.04 269 GLY A C 1
ATOM 2107 O O . GLY A 1 273 ? 42.684 -27.803 -23.300 1.00 28.52 269 GLY A O 1
ATOM 2108 N N . ALA A 1 274 ? 40.555 -27.622 -24.075 1.00 29.36 270 ALA A N 1
ATOM 2109 C CA . ALA A 1 274 ? 40.900 -27.921 -25.486 1.00 28.80 270 ALA A CA 1
ATOM 2110 C C . ALA A 1 274 ? 41.216 -26.666 -26.312 1.00 26.88 270 ALA A C 1
ATOM 2111 O O . ALA A 1 274 ? 41.763 -26.769 -27.403 1.00 27.38 270 ALA A O 1
ATOM 2113 N N . THR A 1 275 ? 40.910 -25.482 -25.795 1.00 24.68 271 THR A N 1
ATOM 2114 C CA . THR A 1 275 ? 41.107 -24.246 -26.565 1.00 22.72 271 THR A CA 1
ATOM 2115 C C . THR A 1 275 ? 42.569 -23.771 -26.513 1.00 22.25 271 THR A C 1
ATOM 2116 O O . THR A 1 275 ? 43.120 -23.535 -25.438 1.00 21.32 271 THR A O 1
ATOM 2120 N N . ARG A 1 276 ? 43.198 -23.625 -27.673 1.00 21.92 272 ARG A N 1
ATOM 2121 C CA . ARG A 1 276 ? 44.602 -23.218 -27.743 1.00 20.94 272 ARG A CA 1
ATOM 2122 C C . ARG A 1 276 ? 44.722 -21.724 -28.078 1.00 20.29 272 ARG A C 1
ATOM 2123 O O . ARG A 1 276 ? 44.435 -21.303 -29.184 1.00 21.80 272 ARG A O 1
ATOM 2131 N N . LEU A 1 277 ? 45.208 -20.961 -27.120 1.00 18.97 273 LEU A N 1
ATOM 2132 C CA . LEU A 1 277 ? 45.322 -19.528 -27.226 1.00 18.95 273 LEU A CA 1
ATOM 2133 C C . LEU A 1 277 ? 46.781 -19.186 -27.546 1.00 18.48 273 LEU A C 1
ATOM 2134 O O . LEU A 1 277 ? 47.708 -19.911 -27.167 1.00 17.23 273 LEU A O 1
ATOM 2139 N N . ILE A 1 278 ? 46.966 -18.098 -28.293 1.00 18.45 274 ILE A N 1
ATOM 2140 C CA . ILE A 1 278 ? 48.296 -17.601 -28.595 1.00 17.95 274 ILE A CA 1
ATOM 2141 C C . ILE A 1 278 ? 48.274 -16.096 -28.428 1.00 17.82 274 ILE A C 1
ATOM 2142 O O . ILE A 1 278 ? 47.220 -15.473 -28.504 1.00 18.25 274 ILE A O 1
ATOM 2147 N N . ASP A 1 279 ? 49.440 -15.540 -28.135 1.00 17.28 275 ASP A N 1
ATOM 2148 C CA . ASP A 1 279 ? 49.617 -14.128 -27.958 1.00 17.57 275 ASP A CA 1
ATOM 2149 C C . ASP A 1 279 ? 51.112 -13.831 -27.979 1.00 17.13 275 ASP A C 1
ATOM 2150 O O . ASP A 1 279 ? 51.937 -14.757 -28.046 1.00 16.58 275 ASP A O 1
ATOM 2155 N N . ASN A 1 280 ? 51.439 -12.545 -28.001 1.00 16.78 276 ASN A N 1
ATOM 2156 C CA . ASN A 1 280 ? 52.814 -12.092 -28.014 1.00 17.32 276 ASN A CA 1
ATOM 2157 C C . ASN A 1 280 ? 52.924 -10.611 -27.622 1.00 18.41 276 ASN A C 1
ATOM 2158 O O . ASN A 1 280 ? 51.943 -9.883 -27.609 1.00 17.86 276 ASN A O 1
ATOM 2163 N N . LEU A 1 281 ? 54.143 -10.181 -27.327 1.00 19.42 277 LEU A N 1
ATOM 2164 C CA . LEU A 1 281 ? 54.378 -8.826 -26.902 1.00 20.81 277 LEU A CA 1
ATOM 2165 C C . LEU A 1 281 ? 55.759 -8.419 -27.384 1.00 21.37 277 LEU A C 1
ATOM 2166 O O . LEU A 1 281 ? 56.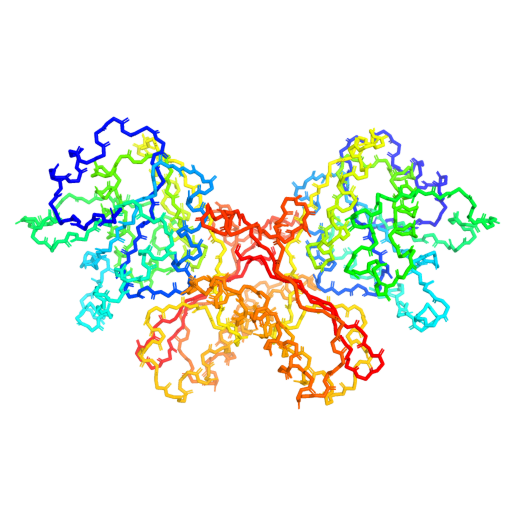750 -9.074 -27.066 1.00 20.45 277 LEU A O 1
ATOM 2171 N N . GLU A 1 282 ? 55.806 -7.341 -28.169 1.00 22.43 278 GLU A N 1
ATOM 2172 C CA . GLU A 1 282 ? 57.073 -6.818 -28.595 1.00 24.15 278 GLU A CA 1
ATOM 2173 C C . GLU A 1 282 ? 57.712 -6.138 -27.389 1.00 26.07 278 GLU A C 1
ATOM 2174 O O . GLU A 1 282 ? 57.021 -5.561 -26.554 1.00 26.77 278 GLU A O 1
ATOM 2180 N N . ILE A 1 283 ? 59.034 -6.270 -27.289 1.00 27.29 279 ILE A N 1
ATOM 2181 C CA . ILE A 1 283 ? 59.796 -5.809 -26.139 1.00 28.27 279 ILE A CA 1
ATOM 2182 C C . ILE A 1 283 ? 60.757 -4.724 -26.595 1.00 30.50 279 ILE A C 1
ATOM 2183 O O . ILE A 1 283 ? 61.515 -4.974 -27.532 1.00 32.18 279 ILE A O 1
ATOM 2189 N N . SER B 1 4 ? 81.622 2.692 -19.373 1.00 56.03 0 SER B N 1
ATOM 2190 C CA . SER B 1 4 ? 80.619 3.070 -18.326 1.00 53.70 0 SER B CA 1
ATOM 2191 C C . SER B 1 4 ? 79.818 4.323 -18.724 1.00 49.61 0 SER B C 1
ATOM 2192 O O . SER B 1 4 ? 80.306 5.182 -19.456 1.00 49.02 0 SER B O 1
ATOM 2194 N N . MET B 1 5 ? 78.579 4.409 -18.246 1.00 47.01 1 MET B N 1
ATOM 2195 C CA . MET B 1 5 ? 77.710 5.552 -18.536 1.00 45.37 1 MET B CA 1
ATOM 2196 C C . MET B 1 5 ? 78.259 6.817 -17.855 1.00 44.16 1 MET B C 1
ATOM 2197 O O . MET B 1 5 ? 78.548 6.812 -16.664 1.00 46.79 1 MET B O 1
ATOM 2202 N N . LYS B 1 6 ? 78.419 7.878 -18.634 1.00 41.40 2 LYS B N 1
ATOM 2203 C CA . LYS B 1 6 ? 78.784 9.186 -18.119 1.00 40.45 2 LYS B CA 1
ATOM 2204 C C . LYS B 1 6 ? 77.519 9.903 -17.622 1.00 38.41 2 LYS B C 1
ATOM 2205 O O . LYS B 1 6 ? 76.520 9.964 -18.351 1.00 36.80 2 LYS B O 1
ATOM 2207 N N . VAL B 1 7 ? 77.520 10.385 -16.372 1.00 37.01 3 VAL B N 1
ATOM 2208 C CA . VAL B 1 7 ? 76.428 11.264 -15.902 1.00 34.98 3 VAL B CA 1
ATOM 2209 C C . VAL B 1 7 ? 76.936 12.713 -15.770 1.00 34.46 3 VAL B C 1
ATOM 2210 O O . VAL B 1 7 ? 77.903 13.003 -15.079 1.00 35.39 3 VAL B O 1
ATOM 2214 N N . ILE B 1 8 ? 76.272 13.599 -16.500 1.00 32.96 4 ILE B N 1
ATOM 2215 C CA . ILE B 1 8 ? 76.715 14.954 -16.727 1.00 32.88 4 ILE B CA 1
ATOM 2216 C C . ILE B 1 8 ? 75.620 15.939 -16.366 1.00 33.11 4 ILE B C 1
ATOM 2217 O O . ILE B 1 8 ? 74.426 15.742 -16.678 1.00 31.31 4 ILE B O 1
ATOM 2222 N N . SER B 1 9 ? 76.058 16.999 -15.701 1.00 34.03 5 SER B N 1
ATOM 2223 C CA . SER B 1 9 ? 75.204 18.022 -15.135 1.00 33.77 5 SER B CA 1
ATOM 2224 C C . SER B 1 9 ? 75.424 19.348 -15.865 1.00 32.85 5 SER B C 1
ATOM 2225 O O . SER B 1 9 ? 74.500 20.151 -16.053 1.00 32.49 5 SER B O 1
ATOM 2228 N N . SER B 1 10 ? 76.668 19.581 -16.251 1.00 32.06 6 SER B N 1
ATOM 2229 C CA . SER B 1 10 ? 77.066 20.827 -16.860 1.00 32.37 6 SER B CA 1
ATOM 2230 C C . SER B 1 10 ? 76.783 20.802 -18.365 1.00 31.83 6 SER B C 1
ATOM 2231 O O . SER B 1 10 ? 77.148 19.848 -19.063 1.00 31.05 6 SER B O 1
ATOM 2234 N N . ILE B 1 11 ? 76.147 21.865 -18.858 1.00 31.55 7 ILE B N 1
ATOM 2235 C CA . ILE B 1 11 ? 75.864 22.018 -20.289 1.00 30.92 7 ILE B CA 1
ATOM 2236 C C . ILE B 1 11 ? 77.151 22.011 -21.095 1.00 31.51 7 ILE B C 1
ATOM 2237 O O . ILE B 1 11 ? 77.270 21.296 -22.089 1.00 32.24 7 ILE B O 1
ATOM 2242 N N . GLN B 1 12 ? 78.130 22.785 -20.668 1.00 32.91 8 GLN B N 1
ATOM 2243 C CA . GLN B 1 12 ? 79.376 22.831 -21.415 1.00 33.74 8 GLN B CA 1
ATOM 2244 C C . GLN B 1 12 ? 80.042 21.450 -21.487 1.00 34.12 8 GLN B C 1
ATOM 2245 O O . GLN B 1 12 ? 80.617 21.097 -22.518 1.00 34.45 8 GLN B O 1
ATOM 2251 N N . GLU B 1 13 ? 79.967 20.669 -20.409 1.00 33.46 9 GLU B N 1
ATOM 2252 C CA . GLU B 1 13 ? 80.602 19.339 -20.399 1.00 33.74 9 GLU B CA 1
ATOM 2253 C C . GLU B 1 13 ? 79.859 18.381 -21.336 1.00 31.72 9 GLU B C 1
ATOM 2254 O O . GLU B 1 13 ? 80.469 17.619 -22.073 1.00 31.74 9 GLU B O 1
ATOM 2256 N N . LEU B 1 14 ? 78.529 18.437 -21.305 1.00 30.40 10 LEU B N 1
ATOM 2257 C CA . LEU B 1 14 ? 77.705 17.693 -22.246 1.00 28.57 10 LEU B CA 1
ATOM 2258 C C . LEU B 1 14 ? 78.128 18.020 -23.680 1.00 28.49 10 LEU B C 1
ATOM 2259 O O . LEU B 1 14 ? 78.339 17.101 -24.478 1.00 27.71 10 LEU B O 1
ATOM 2264 N N . ARG B 1 15 ? 78.265 19.315 -24.001 1.00 28.34 11 ARG B N 1
ATOM 2265 C CA . ARG B 1 15 ? 78.719 19.731 -25.344 1.00 28.50 11 ARG B CA 1
ATOM 2266 C C . ARG B 1 15 ? 80.080 19.105 -25.691 1.00 29.17 11 ARG B C 1
ATOM 2267 O O . ARG B 1 15 ? 80.265 18.596 -26.785 1.00 28.73 11 ARG B O 1
ATOM 2275 N N . ASP B 1 16 ? 81.009 19.082 -24.748 1.00 30.90 12 ASP B N 1
ATOM 2276 C CA . ASP B 1 16 ? 82.333 18.515 -25.029 1.00 32.84 12 ASP B CA 1
ATOM 2277 C C . ASP B 1 16 ? 82.281 17.008 -25.189 1.00 33.61 12 ASP B C 1
ATOM 2278 O O . ASP B 1 16 ? 82.987 16.466 -26.035 1.00 34.66 12 ASP B O 1
ATOM 2283 N N . GLN B 1 17 ? 81.455 16.338 -24.388 1.00 33.84 13 GLN B N 1
ATOM 2284 C CA . GLN B 1 17 ? 81.232 14.901 -24.558 1.00 35.45 13 GLN B CA 1
ATOM 2285 C C . GLN B 1 17 ? 80.606 14.532 -25.911 1.00 34.29 13 GLN B C 1
ATOM 2286 O O . GLN B 1 17 ? 80.963 13.500 -26.486 1.00 33.87 13 GLN B O 1
ATOM 2292 N N . LEU B 1 18 ? 79.669 15.347 -26.403 1.00 32.24 14 LEU B N 1
ATOM 2293 C CA . LEU B 1 18 ? 78.893 14.997 -27.620 1.00 31.50 14 LEU B CA 1
ATOM 2294 C C . LEU B 1 18 ? 79.455 15.644 -28.894 1.00 32.70 14 LEU B C 1
ATOM 2295 O O . LEU B 1 18 ? 78.870 15.491 -29.976 1.00 32.02 14 LEU B O 1
ATOM 2300 N N . ARG B 1 19 ? 80.589 16.343 -28.764 1.00 32.89 15 ARG B N 1
ATOM 2301 C CA . ARG B 1 19 ? 81.214 17.042 -29.882 1.00 34.96 15 ARG B CA 1
ATOM 2302 C C . ARG B 1 19 ? 81.487 16.118 -31.079 1.00 33.68 15 ARG B C 1
ATOM 2303 O O . ARG B 1 19 ? 82.119 15.086 -30.927 1.00 32.88 15 ARG B O 1
ATOM 2311 N N . GLY B 1 20 ? 81.011 16.512 -32.259 1.00 32.66 16 GLY B N 1
ATOM 2312 C CA . GLY B 1 20 ? 81.229 15.760 -33.492 1.00 33.19 16 GLY B CA 1
ATOM 2313 C C . GLY B 1 20 ? 80.304 14.558 -33.680 1.00 33.11 16 GLY B C 1
ATOM 2314 O O . GLY B 1 20 ? 80.460 13.804 -34.635 1.00 32.82 16 GLY B O 1
ATOM 2315 N N . GLN B 1 21 ? 79.348 14.361 -32.775 1.00 32.23 17 GLN B N 1
ATOM 2316 C CA . GLN B 1 21 ? 78.402 13.244 -32.903 1.00 31.96 17 GLN B CA 1
ATOM 2317 C C . GLN B 1 21 ? 77.240 13.711 -33.758 1.00 30.54 17 GLN B C 1
ATOM 2318 O O . GLN B 1 21 ? 76.516 14.591 -33.349 1.00 30.05 17 GLN B O 1
ATOM 2324 N N . ASN B 1 22 ? 77.057 13.106 -34.926 1.00 31.10 18 ASN B N 1
ATOM 2325 C CA . ASN B 1 22 ? 76.014 13.527 -35.880 1.00 30.77 18 ASN B CA 1
ATOM 2326 C C . ASN B 1 22 ? 74.806 12.586 -35.952 1.00 29.08 18 ASN B C 1
ATOM 2327 O O . ASN B 1 22 ? 73.860 12.842 -36.701 1.00 28.47 18 ASN B O 1
ATOM 2332 N N . ARG B 1 23 ? 74.844 11.492 -35.188 1.00 28.44 19 ARG B N 1
ATOM 2333 C CA . ARG B 1 23 ? 73.767 10.478 -35.229 1.00 28.14 19 ARG B CA 1
ATOM 2334 C C . ARG B 1 23 ? 73.080 10.247 -33.842 1.00 26.63 19 ARG B C 1
ATOM 2335 O O . ARG B 1 23 ? 72.311 9.306 -33.680 1.00 27.14 19 ARG B O 1
ATOM 2337 N N . THR B 1 24 ? 73.318 11.126 -32.868 1.00 25.39 20 THR B N 1
ATOM 2338 C CA . THR B 1 24 ? 72.758 10.954 -31.514 1.00 24.29 20 THR B CA 1
ATOM 2339 C C . THR B 1 24 ? 71.223 10.842 -31.484 1.00 23.28 20 THR B C 1
ATOM 2340 O O . THR B 1 24 ? 70.527 11.585 -32.184 1.00 22.77 20 THR B O 1
ATOM 2344 N N . ALA B 1 25 ? 70.713 9.883 -30.710 1.00 22.77 21 ALA B N 1
ATOM 2345 C CA . ALA B 1 25 ? 69.287 9.736 -30.443 1.00 22.20 21 ALA B CA 1
ATOM 2346 C C . ALA B 1 25 ? 69.026 10.145 -28.995 1.00 21.82 21 ALA B C 1
ATOM 2347 O O . ALA B 1 25 ? 69.647 9.627 -28.077 1.00 22.66 21 ALA B O 1
ATOM 2349 N N . PHE B 1 26 ? 68.119 11.087 -28.800 1.00 21.69 22 PHE B N 1
ATOM 2350 C CA . PHE B 1 26 ? 67.918 11.745 -27.507 1.00 21.81 22 PHE B CA 1
ATOM 2351 C C . PHE B 1 26 ? 66.566 11.311 -26.897 1.00 21.39 22 PHE B C 1
ATOM 2352 O O . PHE B 1 26 ? 65.559 11.287 -27.574 1.00 20.79 22 PHE B O 1
ATOM 2360 N N . VAL B 1 27 ? 66.554 10.949 -25.622 1.00 21.05 23 VAL B N 1
ATOM 2361 C CA . VAL B 1 27 ? 65.298 10.642 -24.924 1.00 20.64 23 VAL B CA 1
ATOM 2362 C C . VAL B 1 27 ? 65.134 11.468 -23.658 1.00 20.37 23 VAL B C 1
ATOM 2363 O O . VAL B 1 27 ? 65.701 11.117 -22.625 1.00 21.29 23 VAL B O 1
ATOM 2367 N N . PRO B 1 28 ? 64.355 12.550 -23.722 1.00 20.20 24 PRO B N 1
ATOM 2368 C CA . PRO B 1 28 ? 64.126 13.359 -22.527 1.00 20.96 24 PRO B CA 1
ATOM 2369 C C . PRO B 1 28 ? 63.057 12.801 -21.607 1.00 21.90 24 PRO B C 1
ATOM 2370 O O . PRO B 1 28 ? 61.999 12.375 -22.082 1.00 22.37 24 PRO B O 1
ATOM 2374 N N . THR B 1 29 ? 63.344 12.830 -20.302 1.00 22.26 25 THR B N 1
ATOM 2375 C CA . THR B 1 29 ? 62.461 12.319 -19.264 1.00 22.72 25 THR B CA 1
ATOM 2376 C C . THR B 1 29 ? 62.524 13.223 -18.037 1.00 23.92 25 THR B C 1
ATOM 2377 O O . THR B 1 29 ? 63.451 14.001 -17.884 1.00 24.14 25 THR B O 1
ATOM 2381 N N . MET B 1 30 ? 61.557 13.071 -17.134 1.00 25.49 26 MET B N 1
ATOM 2382 C CA . MET B 1 30 ? 61.582 13.770 -15.847 1.00 26.19 26 MET B CA 1
ATOM 2383 C C . MET B 1 30 ? 62.008 12.812 -14.706 1.00 26.78 26 MET B C 1
ATOM 2384 O O . MET B 1 30 ? 61.738 13.068 -13.520 1.00 27.36 26 MET B O 1
ATOM 2389 N N . GLY B 1 31 ? 62.700 11.726 -15.067 1.00 25.57 27 GLY B N 1
ATOM 2390 C CA . GLY B 1 31 ? 63.232 10.782 -14.088 1.00 26.12 27 GLY B CA 1
ATOM 2391 C C . GLY B 1 31 ? 62.206 9.880 -13.402 1.00 25.68 27 GLY B C 1
ATOM 2392 O O . GLY B 1 31 ? 61.085 9.762 -13.850 1.00 25.84 27 GLY B O 1
ATOM 2393 N N . ASN B 1 32 ? 62.586 9.307 -12.269 1.00 26.43 28 ASN B N 1
ATOM 2394 C CA . ASN B 1 32 ? 61.826 8.231 -11.616 1.00 27.71 28 ASN B CA 1
ATOM 2395 C C . ASN B 1 32 ? 61.437 7.169 -12.639 1.00 26.17 28 ASN B C 1
ATOM 2396 O O . ASN B 1 32 ? 60.251 6.963 -12.917 1.00 25.17 28 ASN B O 1
ATOM 2401 N N . LEU B 1 33 ? 62.464 6.553 -13.225 1.00 25.45 29 LEU B N 1
ATOM 2402 C CA . LEU B 1 33 ? 62.309 5.761 -14.446 1.00 25.24 29 LEU B CA 1
ATOM 2403 C C . LEU B 1 33 ? 61.553 4.444 -14.227 1.00 25.75 29 LEU B C 1
ATOM 2404 O O . LEU B 1 33 ? 61.820 3.733 -13.282 1.00 26.87 29 LEU B O 1
ATOM 2409 N N . HIS B 1 34 ? 60.628 4.134 -15.137 1.00 25.42 30 HIS B N 1
ATOM 2410 C CA . HIS B 1 34 ? 59.855 2.894 -15.125 1.00 25.76 30 HIS B CA 1
ATOM 2411 C C . HIS B 1 34 ? 59.9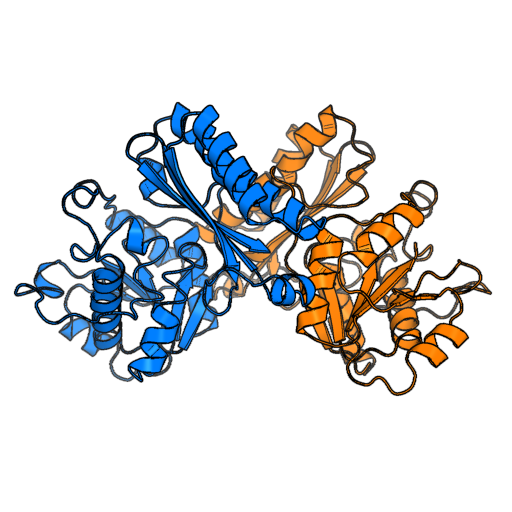81 2.246 -16.484 1.00 25.22 30 HIS B C 1
ATOM 2412 O O . HIS B 1 34 ? 60.637 2.794 -17.376 1.00 25.17 30 HIS B O 1
ATOM 2419 N N . GLU B 1 35 ? 59.366 1.084 -16.672 1.00 25.13 31 GLU B N 1
ATOM 2420 C CA . GLU B 1 35 ? 59.581 0.292 -17.892 1.00 25.16 31 GLU B CA 1
ATOM 2421 C C . GLU B 1 35 ? 59.184 1.006 -19.187 1.00 23.63 31 GLU B C 1
ATOM 2422 O O . GLU B 1 35 ? 59.713 0.705 -20.262 1.00 23.08 31 GLU B O 1
ATOM 2428 N N . GLY B 1 36 ? 58.238 1.931 -19.083 1.00 23.14 32 GLY B N 1
ATOM 2429 C CA . GLY B 1 36 ? 57.938 2.864 -20.163 1.00 22.25 32 GLY B CA 1
ATOM 2430 C C . GLY B 1 36 ? 59.151 3.609 -20.691 1.00 21.46 32 GLY B C 1
ATOM 2431 O O . GLY B 1 36 ? 59.405 3.602 -21.892 1.00 21.27 32 GLY B O 1
ATOM 2432 N N . HIS B 1 37 ? 59.887 4.261 -19.796 1.00 21.45 33 HIS B N 1
ATOM 2433 C CA . HIS B 1 37 ? 61.110 4.992 -20.150 1.00 21.08 33 HIS B CA 1
ATOM 2434 C C . HIS B 1 37 ? 62.151 4.054 -20.726 1.00 21.47 33 HIS B C 1
ATOM 2435 O O . HIS B 1 37 ? 62.864 4.393 -21.685 1.00 21.29 33 HIS B O 1
ATOM 2442 N N . LEU B 1 38 ? 62.279 2.870 -20.134 1.00 22.10 34 LEU B N 1
ATOM 2443 C CA . LEU B 1 38 ? 63.303 1.901 -20.571 1.00 22.86 34 LEU B CA 1
ATOM 2444 C C . LEU B 1 38 ? 63.039 1.444 -22.011 1.00 22.84 34 LEU B C 1
ATOM 2445 O O . LEU B 1 38 ? 63.970 1.319 -22.802 1.00 22.48 34 LEU B O 1
ATOM 2450 N N . SER B 1 39 ? 61.755 1.252 -22.337 1.00 22.76 35 SER B N 1
ATOM 2451 C CA . SER B 1 39 ? 61.291 0.903 -23.689 1.00 22.81 35 SER B CA 1
ATOM 2452 C C . SER B 1 39 ? 61.756 1.935 -24.700 1.00 22.07 35 SER B C 1
ATOM 2453 O O . SER B 1 39 ? 62.328 1.594 -25.751 1.00 21.65 35 SER B O 1
ATOM 2456 N N . LEU B 1 40 ? 61.541 3.204 -24.357 1.00 21.82 36 LEU B N 1
ATOM 2457 C CA . LEU B 1 40 ? 62.009 4.331 -25.185 1.00 21.65 36 LEU B CA 1
ATOM 2458 C C . LEU B 1 40 ? 63.533 4.315 -25.379 1.00 22.06 36 LEU B C 1
ATOM 2459 O O . LEU B 1 40 ? 64.020 4.563 -26.481 1.00 22.69 36 LEU B O 1
ATOM 2464 N N . MET B 1 41 ? 64.285 3.978 -24.341 1.00 23.22 37 MET B N 1
ATOM 2465 C CA . MET B 1 41 ? 65.754 3.896 -24.458 1.00 24.24 37 MET B CA 1
ATOM 2466 C C . MET B 1 41 ? 66.135 2.847 -25.478 1.00 25.52 37 MET B C 1
ATOM 2467 O O . MET B 1 41 ? 67.016 3.085 -26.313 1.00 25.66 37 MET B O 1
ATOM 2472 N N . ARG B 1 42 ? 65.483 1.684 -25.406 1.00 26.94 38 ARG B N 1
ATOM 2473 C CA . ARG B 1 42 ? 65.758 0.591 -26.353 1.00 29.23 38 ARG B CA 1
ATOM 2474 C C . ARG B 1 42 ? 65.417 0.971 -27.794 1.00 27.34 38 ARG B C 1
ATOM 2475 O O . ARG B 1 42 ? 66.159 0.659 -28.720 1.00 27.31 38 ARG B O 1
ATOM 2483 N N . LEU B 1 43 ? 64.266 1.608 -27.979 1.00 25.98 39 LEU B N 1
ATOM 2484 C CA . LEU B 1 43 ? 63.859 2.093 -29.302 1.00 25.49 39 LEU B CA 1
ATOM 2485 C C . LEU B 1 43 ? 64.889 3.111 -29.849 1.00 24.98 39 LEU B C 1
ATOM 2486 O O . LEU B 1 43 ? 65.256 3.047 -31.028 1.00 24.34 39 LEU B O 1
ATOM 2491 N N . ALA B 1 44 ? 65.373 4.002 -28.981 1.00 24.32 40 ALA B N 1
ATOM 2492 C CA . ALA B 1 44 ? 66.355 5.038 -29.373 1.00 24.64 40 ALA B CA 1
ATOM 2493 C C . ALA B 1 44 ? 67.604 4.441 -30.013 1.00 26.75 40 ALA B C 1
ATOM 2494 O O . ALA B 1 44 ? 68.137 4.975 -31.009 1.00 26.87 40 ALA B O 1
ATOM 2496 N N . ARG B 1 45 ? 68.041 3.314 -29.462 1.00 28.75 41 ARG B N 1
ATOM 2497 C CA . ARG B 1 45 ? 69.230 2.633 -29.930 1.00 31.21 41 ARG B CA 1
ATOM 2498 C C . ARG B 1 45 ? 69.052 2.088 -31.335 1.00 30.94 41 ARG B C 1
ATOM 2499 O O . ARG B 1 45 ? 70.023 1.975 -32.085 1.00 30.80 41 ARG B O 1
ATOM 2507 N N . GLN B 1 46 ? 67.819 1.747 -31.695 1.00 29.35 42 GLN B N 1
ATOM 2508 C CA . GLN B 1 46 ? 67.525 1.353 -33.068 1.00 29.45 42 GLN B CA 1
ATOM 2509 C C . GLN B 1 46 ? 67.569 2.510 -34.071 1.00 28.69 42 GLN B C 1
ATOM 2510 O O . GLN B 1 46 ? 67.632 2.262 -35.273 1.00 27.93 42 GLN B O 1
ATOM 2516 N N . HIS B 1 47 ? 67.522 3.757 -33.592 1.00 27.41 43 HIS B N 1
ATOM 2517 C CA . HIS B 1 47 ? 67.362 4.918 -34.472 1.00 27.50 43 HIS B CA 1
ATOM 2518 C C . HIS B 1 47 ? 68.535 5.863 -34.438 1.00 29.18 43 HIS B C 1
ATOM 2519 O O . HIS B 1 47 ? 68.598 6.803 -35.227 1.00 29.21 43 HIS B O 1
ATOM 2526 N N . GLY B 1 48 ? 69.483 5.640 -33.531 1.00 29.68 44 GLY B N 1
ATOM 2527 C CA . GLY B 1 48 ? 70.669 6.461 -33.509 1.00 30.80 44 GLY B CA 1
ATOM 2528 C C . GLY B 1 48 ? 71.742 5.925 -32.597 1.00 31.53 44 GLY B C 1
ATOM 2529 O O . GLY B 1 48 ? 71.575 4.877 -31.969 1.00 32.02 44 GLY B O 1
ATOM 2530 N N . ASP B 1 49 ? 72.836 6.668 -32.505 1.00 31.84 45 ASP B N 1
ATOM 2531 C CA . ASP B 1 49 ? 73.956 6.272 -31.665 1.00 33.27 45 ASP B CA 1
ATOM 2532 C C . ASP B 1 49 ? 74.890 7.459 -31.560 1.00 32.10 45 ASP B C 1
ATOM 2533 O O . ASP B 1 49 ? 75.256 8.014 -32.577 1.00 31.72 45 ASP B O 1
ATOM 2538 N N . PRO B 1 50 ? 75.264 7.862 -30.332 1.00 30.83 46 PRO B N 1
ATOM 2539 C CA . PRO B 1 50 ? 74.881 7.305 -29.027 1.00 30.37 46 PRO B CA 1
ATOM 2540 C C . PRO B 1 50 ? 73.462 7.655 -28.584 1.00 28.39 46 PRO B C 1
ATOM 2541 O O . PRO B 1 50 ? 72.869 8.595 -29.106 1.00 26.49 46 PRO B O 1
ATOM 2545 N N . VAL B 1 51 ? 72.950 6.883 -27.628 1.00 27.71 47 VAL B N 1
ATOM 2546 C CA . VAL B 1 51 ? 71.717 7.196 -26.945 1.00 26.94 47 VAL B CA 1
ATOM 2547 C C . VAL B 1 51 ? 72.081 8.091 -25.778 1.00 26.82 47 VAL B C 1
ATOM 2548 O O . VAL B 1 51 ? 72.971 7.761 -24.976 1.00 28.08 47 VAL B O 1
ATOM 2552 N N . VAL B 1 52 ? 71.423 9.251 -25.719 1.00 25.56 48 VAL B N 1
ATOM 2553 C CA . VAL B 1 52 ? 71.574 10.209 -24.629 1.00 24.42 48 VAL B CA 1
ATOM 2554 C C . VAL B 1 52 ? 70.222 10.365 -23.908 1.00 23.81 48 VAL B C 1
ATOM 2555 O O . VAL B 1 52 ? 69.224 10.674 -24.539 1.00 23.05 48 VAL B O 1
ATOM 2559 N N . ALA B 1 53 ? 70.168 10.103 -22.600 1.00 23.52 49 ALA B N 1
ATOM 2560 C CA . ALA B 1 53 ? 68.942 10.321 -21.856 1.00 23.23 49 ALA B CA 1
ATOM 2561 C C . ALA B 1 53 ? 69.078 11.625 -21.123 1.00 23.76 49 ALA B C 1
ATOM 2562 O O . ALA B 1 53 ? 70.184 12.032 -20.813 1.00 25.30 49 ALA B O 1
ATOM 2564 N N . SER B 1 54 ? 67.965 12.290 -20.839 1.00 23.45 50 SER B N 1
ATOM 2565 C CA . SER B 1 54 ? 67.993 13.350 -19.852 1.00 23.81 50 SER B CA 1
ATOM 2566 C C . SER B 1 54 ? 66.956 13.125 -18.766 1.00 24.00 50 SER B C 1
ATOM 2567 O O . SER B 1 54 ? 65.901 12.522 -18.998 1.00 24.62 50 SER B O 1
ATOM 2570 N N . ILE B 1 55 ? 67.299 13.583 -17.568 1.00 25.03 51 ILE B N 1
ATOM 2571 C CA . ILE B 1 55 ? 66.421 13.560 -16.402 1.00 25.61 51 ILE B CA 1
ATOM 2572 C C . ILE B 1 55 ? 66.399 14.974 -15.825 1.00 26.28 51 ILE B C 1
ATOM 2573 O O . ILE B 1 55 ? 67.426 15.481 -15.357 1.00 25.99 51 ILE B O 1
ATOM 2578 N N . PHE B 1 56 ? 65.230 15.607 -15.910 1.00 24.89 52 PHE B N 1
ATOM 2579 C CA . PHE B 1 56 ? 65.021 16.963 -15.436 1.00 24.61 52 PHE B CA 1
ATOM 2580 C C . PHE B 1 56 ? 63.542 17.234 -15.173 1.00 25.14 52 PHE B C 1
ATOM 2581 O O . PHE B 1 56 ? 62.707 17.156 -16.090 1.00 24.69 52 PHE B O 1
ATOM 2589 N N . VAL B 1 57 ? 63.226 17.562 -13.918 1.00 25.81 53 VAL B N 1
ATOM 2590 C CA . VAL B 1 57 ? 61.892 17.978 -13.539 1.00 25.99 53 VAL B CA 1
ATOM 2591 C C . VAL B 1 57 ? 61.796 19.476 -13.861 1.00 26.98 53 VAL B C 1
ATOM 2592 O O . VAL B 1 57 ? 62.513 20.290 -13.289 1.00 28.17 53 VAL B O 1
ATOM 2596 N N . ASN B 1 58 ? 60.912 19.815 -14.800 1.00 26.34 54 ASN B N 1
ATOM 2597 C CA . ASN B 1 58 ? 60.838 21.141 -15.400 1.00 26.18 54 ASN B CA 1
ATOM 2598 C C . ASN B 1 58 ? 59.765 21.997 -14.759 1.00 27.12 54 ASN B C 1
ATOM 2599 O O . ASN B 1 58 ? 58.568 21.799 -15.037 1.00 26.89 54 ASN B O 1
ATOM 2604 N N . ARG B 1 59 ? 60.186 22.987 -13.964 1.00 28.22 55 ARG B N 1
ATOM 2605 C CA . ARG B 1 59 ? 59.247 23.811 -13.185 1.00 29.18 55 ARG B CA 1
ATOM 2606 C C . ARG B 1 59 ? 58.246 24.495 -14.093 1.00 28.57 55 ARG B C 1
ATOM 2607 O O . ARG B 1 59 ? 57.088 24.714 -13.728 1.00 28.94 55 ARG B O 1
ATOM 2615 N N . LEU B 1 60 ? 58.693 24.831 -15.291 1.00 27.87 56 LEU B N 1
ATOM 2616 C CA . LEU B 1 60 ? 57.855 25.571 -16.210 1.00 28.20 56 LEU B CA 1
ATOM 2617 C C . LEU B 1 60 ? 56.586 24.820 -16.632 1.00 27.22 56 LEU B C 1
ATOM 2618 O O . LEU B 1 60 ? 55.637 25.456 -17.064 1.00 26.93 56 LEU B O 1
ATOM 2623 N N . GLN B 1 61 ? 56.547 23.495 -16.520 1.00 26.18 57 GLN B N 1
ATOM 2624 C CA . GLN B 1 61 ? 55.329 22.785 -16.935 1.00 27.42 57 GLN B CA 1
ATOM 2625 C C . GLN B 1 61 ? 54.470 22.292 -15.774 1.00 28.88 57 GLN B C 1
ATOM 2626 O O . GLN B 1 61 ? 53.666 21.363 -15.942 1.00 30.64 57 GLN B O 1
ATOM 2632 N N . PHE B 1 62 ? 54.634 22.915 -14.607 1.00 28.98 58 PHE B N 1
ATOM 2633 C CA . PHE B 1 62 ? 53.792 22.642 -13.460 1.00 30.49 58 PHE B CA 1
ATOM 2634 C C . PHE B 1 62 ? 53.129 23.932 -13.067 1.00 31.91 58 PHE B C 1
ATOM 2635 O O . PHE B 1 62 ? 53.805 24.946 -12.943 1.00 32.42 58 PHE B O 1
ATOM 2643 N N . GLY B 1 63 ? 51.818 23.890 -12.871 1.00 33.21 59 GLY B N 1
ATOM 2644 C CA . GLY B 1 63 ? 51.076 25.028 -12.335 1.00 36.19 59 GLY B CA 1
ATOM 2645 C C . GLY B 1 63 ? 51.288 25.114 -10.829 1.00 37.78 59 GLY B C 1
ATOM 2646 O O . GLY B 1 63 ? 51.804 24.181 -10.230 1.00 35.97 59 GLY B O 1
ATOM 2647 N N . PRO B 1 64 ? 50.906 26.248 -10.206 1.00 41.46 60 PRO B N 1
ATOM 2648 C CA . PRO B 1 64 ? 51.102 26.412 -8.760 1.00 43.00 60 PRO B CA 1
ATOM 2649 C C . PRO B 1 64 ? 50.265 25.432 -7.900 1.00 43.11 60 PRO B C 1
ATOM 2650 O O . PRO B 1 64 ? 50.664 25.109 -6.793 1.00 42.97 60 PRO B O 1
ATOM 2654 N N . ASN B 1 65 ? 49.142 24.945 -8.427 1.00 43.76 61 ASN B N 1
ATOM 2655 C CA . ASN B 1 65 ? 48.303 23.973 -7.722 1.00 44.94 61 ASN B CA 1
ATOM 2656 C C . ASN B 1 65 ? 48.584 22.511 -8.075 1.00 43.04 61 ASN B C 1
ATOM 2657 O O . ASN B 1 65 ? 47.784 21.627 -7.744 1.00 42.75 61 ASN B O 1
ATOM 2662 N N . GLU B 1 66 ? 49.715 22.252 -8.731 1.00 39.62 62 GLU B N 1
ATOM 2663 C CA . GLU B 1 66 ? 50.061 20.898 -9.183 1.00 38.47 62 GLU B CA 1
ATOM 2664 C C . GLU B 1 66 ? 51.127 20.306 -8.266 1.00 37.21 62 GLU B C 1
ATOM 2665 O O . GLU B 1 66 ? 51.208 20.691 -7.115 1.00 36.95 62 GLU B O 1
ATOM 2671 N N . ASP B 1 67 ? 51.956 19.396 -8.776 1.00 35.97 63 ASP B N 1
ATOM 2672 C CA . ASP B 1 67 ? 52.754 18.507 -7.914 1.00 35.75 63 ASP B CA 1
ATOM 2673 C C . ASP B 1 67 ? 54.275 18.623 -8.098 1.00 34.23 63 ASP B C 1
ATOM 2674 O O . ASP B 1 67 ? 55.003 17.639 -7.919 1.00 33.08 63 ASP B O 1
ATOM 2679 N N . 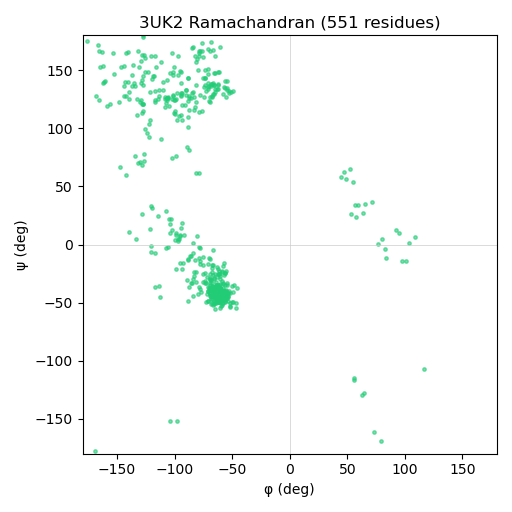PHE B 1 68 ? 54.766 19.818 -8.418 1.00 33.93 64 PHE B N 1
ATOM 2680 C CA . PHE B 1 68 ? 56.205 19.994 -8.617 1.00 34.11 64 PHE B CA 1
ATOM 2681 C C . PHE B 1 68 ? 57.064 19.562 -7.428 1.00 35.34 64 PHE B C 1
ATOM 2682 O O . PHE B 1 68 ? 58.103 18.903 -7.617 1.00 34.51 64 PHE B O 1
ATOM 2690 N N . ASP B 1 69 ? 56.662 19.957 -6.223 1.00 37.84 65 ASP B N 1
ATOM 2691 C CA . ASP B 1 69 ? 57.449 19.649 -5.014 1.00 40.28 65 ASP B CA 1
ATOM 2692 C C . ASP B 1 69 ? 57.440 18.152 -4.654 1.00 40.35 65 ASP B C 1
ATOM 2693 O O . ASP B 1 69 ? 58.467 17.607 -4.249 1.00 40.23 65 ASP B O 1
ATOM 2698 N N . LYS B 1 70 ? 56.299 17.486 -4.813 1.00 39.95 66 LYS B N 1
ATOM 2699 C CA . LYS B 1 70 ? 56.220 16.051 -4.487 1.00 40.98 66 LYS B CA 1
ATOM 2700 C C . LYS B 1 70 ? 56.639 15.113 -5.629 1.00 37.55 66 LYS B C 1
ATOM 2701 O O . LYS B 1 70 ? 56.782 13.908 -5.408 1.00 36.61 66 LYS B O 1
ATOM 2707 N N . TYR B 1 71 ? 56.837 15.648 -6.834 1.00 34.43 67 TYR B N 1
ATOM 2708 C CA . TYR B 1 71 ? 57.141 14.796 -7.971 1.00 33.13 67 TYR B CA 1
ATOM 2709 C C . TYR B 1 71 ? 58.304 13.866 -7.609 1.00 33.46 67 TYR B C 1
ATOM 2710 O O . TYR B 1 71 ? 59.321 14.326 -7.075 1.00 32.73 67 TYR B O 1
ATOM 2719 N N . PRO B 1 72 ? 58.153 12.557 -7.882 1.00 33.01 68 PRO B N 1
ATOM 2720 C CA . PRO B 1 72 ? 59.149 11.629 -7.367 1.00 33.37 68 PRO B CA 1
ATOM 2721 C C . PRO B 1 72 ? 60.512 11.850 -7.975 1.00 32.57 68 PRO B C 1
ATOM 2722 O O . PRO B 1 72 ? 60.643 12.011 -9.198 1.00 31.49 68 PRO B O 1
ATOM 2726 N N . ARG B 1 73 ? 61.513 11.867 -7.111 1.00 33.57 69 ARG B N 1
ATOM 2727 C CA . ARG B 1 73 ? 62.889 12.032 -7.529 1.00 34.37 69 ARG B CA 1
ATOM 2728 C C . ARG B 1 73 ? 63.692 10.903 -6.895 1.00 34.61 69 ARG B C 1
ATOM 2729 O O . ARG B 1 73 ? 63.690 10.738 -5.689 1.00 35.74 69 ARG B O 1
ATOM 2737 N N . THR B 1 74 ? 64.330 10.107 -7.750 1.00 34.49 70 THR B N 1
ATOM 2738 C CA . THR B 1 74 ? 65.066 8.916 -7.364 1.00 34.84 70 THR B CA 1
ATOM 2739 C C . THR B 1 74 ? 66.232 8.764 -8.330 1.00 34.22 70 THR B C 1
ATOM 2740 O O . THR B 1 74 ? 66.293 7.809 -9.104 1.00 32.75 70 THR B O 1
ATOM 2744 N N . LEU B 1 75 ? 67.161 9.704 -8.265 1.00 34.84 71 LEU B N 1
ATOM 2745 C CA . LEU B 1 75 ? 68.240 9.801 -9.250 1.00 35.38 71 LEU B CA 1
ATOM 2746 C C . LEU B 1 75 ? 69.183 8.601 -9.248 1.00 37.18 71 LEU B C 1
ATOM 2747 O O . LEU B 1 75 ? 69.552 8.105 -10.318 1.00 36.19 71 LEU B O 1
ATOM 2752 N N . GLN B 1 76 ? 69.592 8.148 -8.066 1.00 40.38 72 GLN B N 1
ATOM 2753 C CA . GLN B 1 76 ? 70.536 7.034 -7.991 1.00 42.51 72 GLN B CA 1
ATOM 2754 C C . GLN B 1 76 ? 69.951 5.741 -8.571 1.00 41.28 72 GLN B C 1
ATOM 2755 O O . GLN B 1 76 ? 70.631 5.032 -9.324 1.00 39.43 72 GLN B O 1
ATOM 2761 N N . GLU B 1 77 ? 68.698 5.443 -8.222 1.00 41.60 73 GLU B N 1
ATOM 2762 C CA . GLU B 1 77 ? 67.969 4.316 -8.830 1.00 42.88 73 GLU B CA 1
ATOM 2763 C C . GLU B 1 77 ? 67.929 4.476 -10.348 1.00 40.28 73 GLU B C 1
ATOM 2764 O O . GLU B 1 77 ? 68.148 3.502 -11.087 1.00 39.94 73 GLU B O 1
ATOM 2770 N N . ASP B 1 78 ? 67.589 5.693 -10.796 1.00 35.91 74 ASP B N 1
ATOM 2771 C CA . ASP B 1 78 ? 67.476 5.994 -12.216 1.00 34.33 74 ASP B CA 1
ATOM 2772 C C . ASP B 1 78 ? 68.816 5.692 -12.899 1.00 35.11 74 ASP B C 1
ATOM 2773 O O . ASP B 1 78 ? 68.858 5.065 -13.962 1.00 34.28 74 ASP B O 1
ATOM 2778 N N . ILE B 1 79 ? 69.912 6.130 -12.289 1.00 36.00 75 ILE B N 1
ATOM 2779 C CA . ILE B 1 79 ? 71.233 5.857 -12.846 1.00 37.75 75 ILE B CA 1
ATOM 2780 C C . ILE B 1 79 ? 71.474 4.343 -12.977 1.00 39.65 75 ILE B C 1
ATOM 2781 O O . ILE B 1 79 ? 71.979 3.894 -14.010 1.00 39.80 75 ILE B O 1
ATOM 2786 N N . GLU B 1 80 ? 71.101 3.564 -11.958 1.00 41.21 76 GLU B N 1
ATOM 2787 C CA . GLU B 1 80 ? 71.317 2.105 -11.982 1.00 43.67 76 GLU B CA 1
ATOM 2788 C C . GLU B 1 80 ? 70.507 1.455 -13.098 1.00 41.41 76 GLU B C 1
ATOM 2789 O O . GLU B 1 80 ? 70.995 0.568 -13.793 1.00 40.43 76 GLU B O 1
ATOM 2795 N N . LYS B 1 81 ? 69.264 1.897 -13.266 1.00 39.73 77 LYS B N 1
ATOM 2796 C CA . LYS B 1 81 ? 68.413 1.359 -14.333 1.00 39.16 77 LYS B CA 1
ATOM 2797 C C . LYS B 1 81 ? 68.963 1.656 -15.738 1.00 38.82 77 LYS B C 1
ATOM 2798 O O . LYS B 1 81 ? 69.074 0.740 -16.554 1.00 39.46 77 LYS B O 1
ATOM 2804 N N . LEU B 1 82 ? 69.350 2.909 -15.996 1.00 37.24 78 LEU B N 1
ATOM 2805 C CA . LEU B 1 82 ? 69.912 3.285 -17.305 1.00 37.38 78 LEU B CA 1
ATOM 2806 C C . LEU B 1 82 ? 71.192 2.519 -17.661 1.00 39.88 78 LEU B C 1
ATOM 2807 O O . LEU B 1 82 ? 71.398 2.156 -18.816 1.00 40.15 78 LEU B O 1
ATOM 2812 N N . GLN B 1 83 ? 72.046 2.265 -16.678 1.00 43.01 79 GLN B N 1
ATOM 2813 C CA . GLN B 1 83 ? 73.276 1.493 -16.919 1.00 47.22 79 GLN B CA 1
ATOM 2814 C C . GLN B 1 83 ? 73.040 0.098 -17.527 1.00 48.19 79 GLN B C 1
ATOM 2815 O O . GLN B 1 83 ? 73.934 -0.448 -18.165 1.00 47.32 79 GLN B O 1
ATOM 2821 N N . LYS B 1 84 ? 71.846 -0.469 -17.319 1.00 50.10 80 LYS B N 1
ATOM 2822 C CA . LYS B 1 84 ? 71.478 -1.766 -17.902 1.00 50.61 80 LYS B CA 1
ATOM 2823 C C . LYS B 1 84 ? 70.907 -1.655 -19.321 1.00 51.55 80 LYS B C 1
ATOM 2824 O O . LYS B 1 84 ? 70.730 -2.676 -19.983 1.00 53.77 80 LYS B O 1
ATOM 2830 N N . GLU B 1 85 ? 70.617 -0.437 -19.789 1.00 50.06 81 GLU B N 1
ATOM 2831 C CA . GLU B 1 85 ? 70.056 -0.239 -21.125 1.00 49.65 81 GLU B CA 1
ATOM 2832 C C . GLU B 1 85 ? 71.035 0.355 -22.132 1.00 48.59 81 GLU B C 1
ATOM 2833 O O . GLU B 1 85 ? 70.577 1.042 -23.049 1.00 47.33 81 GLU B O 1
ATOM 2839 N N . ASN B 1 86 ? 72.345 0.134 -22.015 1.00 49.38 82 ASN B N 1
ATOM 2840 C CA . ASN B 1 86 ? 73.237 0.575 -23.115 1.00 49.43 82 ASN B CA 1
ATOM 2841 C C . ASN B 1 86 ? 73.273 2.079 -23.341 1.00 46.71 82 ASN B C 1
ATOM 2842 O O . ASN B 1 86 ? 73.474 2.534 -24.478 1.00 48.75 82 ASN B O 1
ATOM 2847 N N . VAL B 1 87 ? 73.015 2.865 -22.307 1.00 44.82 83 VAL B N 1
ATOM 2848 C CA . VAL B 1 87 ? 72.895 4.321 -22.490 1.00 42.15 83 VAL B CA 1
ATOM 2849 C C . VAL B 1 87 ? 74.251 4.997 -22.194 1.00 42.72 83 VAL B C 1
ATOM 2850 O O . VAL B 1 87 ? 74.857 4.755 -21.161 1.00 41.83 83 VAL B O 1
ATOM 2854 N N . TYR B 1 88 ? 74.712 5.828 -23.128 1.00 42.39 84 TYR B N 1
ATOM 2855 C CA . TYR B 1 88 ? 76.090 6.367 -23.141 1.00 43.08 84 TYR B CA 1
ATOM 2856 C C . TYR B 1 88 ? 76.248 7.644 -22.291 1.00 40.92 84 TYR B C 1
ATOM 2857 O O . TYR B 1 88 ? 77.299 7.880 -21.697 1.00 40.91 84 TYR B O 1
ATOM 2866 N N . VAL B 1 89 ? 75.197 8.455 -22.231 1.00 37.39 85 VAL B N 1
ATOM 2867 C CA . VAL B 1 89 ? 75.217 9.662 -21.441 1.00 34.72 85 VAL B CA 1
ATOM 2868 C C . VAL B 1 89 ? 73.871 9.936 -20.798 1.00 32.49 85 VAL B C 1
ATOM 2869 O O . VAL B 1 89 ? 72.833 9.945 -21.467 1.00 31.26 85 VAL B O 1
ATOM 2873 N N . LEU B 1 90 ? 73.890 10.154 -19.489 1.00 31.09 86 LEU B N 1
ATOM 2874 C CA . LEU B 1 90 ? 72.748 10.744 -18.800 1.00 29.60 86 LEU B CA 1
ATOM 2875 C C . LEU B 1 90 ? 73.040 12.226 -18.599 1.00 29.19 86 LEU B C 1
ATOM 2876 O O . LEU B 1 90 ? 74.068 12.576 -18.007 1.00 29.30 86 LEU B O 1
ATOM 2881 N N . PHE B 1 91 ? 72.138 13.088 -19.079 1.00 27.92 87 PHE B N 1
ATOM 2882 C CA . PHE B 1 91 ? 72.225 14.526 -18.826 1.00 27.01 87 PHE B CA 1
ATOM 2883 C C . PHE B 1 91 ? 71.249 14.800 -17.691 1.00 27.27 87 PHE B C 1
ATOM 2884 O O . PHE B 1 91 ? 70.042 14.625 -17.843 1.00 28.51 87 PHE B O 1
ATOM 2892 N N . ALA B 1 92 ? 71.773 15.170 -16.526 1.00 28.51 88 ALA B N 1
ATOM 2893 C CA . ALA B 1 92 ? 70.960 15.349 -15.319 1.00 29.11 88 ALA B CA 1
ATOM 2894 C C . ALA B 1 92 ? 71.293 16.703 -14.700 1.00 29.41 88 ALA B C 1
ATOM 2895 O O . ALA B 1 92 ? 71.921 16.779 -13.657 1.00 31.05 88 ALA B O 1
ATOM 2897 N N . PRO B 1 93 ? 70.876 17.787 -15.354 1.00 29.39 89 PRO B N 1
ATOM 2898 C CA . PRO B 1 93 ? 71.254 19.117 -14.867 1.00 28.93 89 PRO B CA 1
ATOM 2899 C C . PRO B 1 93 ? 70.494 19.517 -13.619 1.00 29.24 89 PRO B C 1
ATOM 2900 O O . PRO B 1 93 ? 69.343 19.098 -13.423 1.00 28.45 89 PRO B O 1
ATOM 2904 N N . THR B 1 94 ? 71.130 20.329 -12.781 1.00 30.46 90 THR B N 1
ATOM 2905 C CA . THR B 1 94 ? 70.434 20.936 -11.646 1.00 31.98 90 THR B CA 1
ATOM 2906 C C . THR B 1 94 ? 69.582 22.076 -12.205 1.00 31.88 90 THR B C 1
ATOM 2907 O O . THR B 1 94 ? 69.683 22.405 -13.389 1.00 31.85 90 THR B O 1
ATOM 2911 N N . GLU B 1 95 ? 68.758 22.681 -11.364 1.00 33.23 91 GLU B N 1
ATOM 2912 C CA . GLU B 1 95 ? 67.946 23.818 -11.787 1.00 35.14 91 GLU B CA 1
ATOM 2913 C C . GLU B 1 95 ? 68.794 25.060 -12.086 1.00 34.53 91 GLU B C 1
ATOM 2914 O O . GLU B 1 95 ? 68.431 25.860 -12.960 1.00 34.94 91 GLU B O 1
ATOM 2920 N N . ARG B 1 96 ? 69.922 25.210 -11.389 1.00 34.60 92 ARG B N 1
ATOM 2921 C CA . ARG B 1 96 ? 70.883 26.291 -11.671 1.00 35.27 92 ARG B CA 1
ATOM 2922 C C . ARG B 1 96 ? 71.626 26.035 -12.997 1.00 34.59 92 ARG B C 1
ATOM 2923 O O . ARG B 1 96 ? 72.060 26.969 -13.656 1.00 34.44 92 ARG B O 1
ATOM 2925 N N . ASP B 1 97 ? 71.771 24.766 -13.382 1.00 33.90 93 ASP B N 1
ATOM 2926 C CA . ASP B 1 97 ? 72.331 24.428 -14.694 1.00 33.84 93 ASP B CA 1
ATOM 2927 C C . ASP B 1 97 ? 71.420 24.808 -15.864 1.00 31.62 93 ASP B C 1
ATOM 2928 O O . ASP B 1 97 ? 71.863 25.439 -16.784 1.00 31.28 93 ASP B O 1
ATOM 2933 N N . MET B 1 98 ? 70.154 24.406 -15.813 1.00 31.45 94 MET B N 1
ATOM 2934 C CA . MET B 1 98 ? 69.177 24.736 -16.851 1.00 30.20 94 MET B CA 1
ATOM 2935 C C . MET B 1 98 ? 68.644 26.165 -16.789 1.00 29.43 94 MET B C 1
ATOM 2936 O O . MET B 1 98 ? 68.441 26.785 -17.828 1.00 28.34 94 MET B O 1
ATOM 2941 N N . TYR B 1 99 ? 68.373 26.653 -15.572 1.00 30.05 95 TYR B N 1
ATOM 2942 C CA . TYR B 1 99 ? 67.751 27.957 -15.326 1.00 30.87 95 TYR B CA 1
ATOM 2943 C C . TYR B 1 99 ? 68.579 28.796 -14.309 1.00 33.39 95 TYR B C 1
ATOM 2944 O O . TYR B 1 99 ? 68.150 29.029 -13.177 1.00 33.73 95 TYR B O 1
ATOM 2953 N N . PRO B 1 100 ? 69.780 29.242 -14.706 1.00 34.68 96 PRO B N 1
ATOM 2954 C CA . PRO B 1 100 ? 70.598 30.028 -13.783 1.00 36.58 96 PRO B CA 1
ATOM 2955 C C . PRO B 1 100 ? 69.986 31.406 -13.474 1.00 38.14 96 PRO B C 1
ATOM 2956 O O . PRO B 1 100 ? 70.378 32.036 -12.490 1.00 39.07 96 PRO B O 1
ATOM 2960 N N . GLU B 1 101 ? 69.088 31.871 -14.348 1.00 37.55 97 GLU B N 1
ATOM 2961 C CA . GLU B 1 101 ? 68.184 33.004 -14.078 1.00 39.46 97 GLU B CA 1
ATOM 2962 C C . GLU B 1 101 ? 66.773 32.585 -14.485 1.00 35.74 97 GLU B C 1
ATOM 2963 O O . GLU B 1 101 ? 66.602 31.585 -15.158 1.00 33.22 97 GLU B O 1
ATOM 2969 N N . PRO B 1 102 ? 65.759 33.344 -14.077 1.00 33.62 98 PRO B N 1
ATOM 2970 C CA . PRO B 1 102 ? 64.423 32.941 -14.485 1.00 33.22 98 PRO B CA 1
ATOM 2971 C C . PRO B 1 102 ? 64.278 32.824 -16.012 1.00 30.87 98 PRO B C 1
ATOM 2972 O O . PRO B 1 102 ? 64.848 33.606 -16.757 1.00 29.88 98 PRO B O 1
ATOM 2976 N N . GLN B 1 103 ? 63.553 31.812 -16.457 1.00 29.52 99 GLN B N 1
ATOM 2977 C CA . GLN B 1 103 ? 63.339 31.602 -17.874 1.00 28.50 99 GLN B CA 1
ATOM 2978 C C . GLN B 1 103 ? 62.317 32.614 -18.345 1.00 28.72 99 GLN B C 1
ATOM 2979 O O . GLN B 1 103 ? 61.184 32.585 -17.903 1.00 28.78 99 GLN B O 1
ATOM 2985 N N . GLU B 1 104 ? 62.730 33.533 -19.211 1.00 29.35 100 GLU B N 1
ATOM 2986 C CA A GLU B 1 104 ? 61.831 34.578 -19.715 0.50 29.42 100 GLU B CA 1
ATOM 2987 C CA B GLU B 1 104 ? 61.814 34.564 -19.715 0.50 29.63 100 GLU B CA 1
ATOM 2988 C C . GLU B 1 104 ? 61.698 34.572 -21.236 1.00 28.26 100 GLU B C 1
ATOM 2989 O O . GLU B 1 104 ? 60.909 35.347 -21.792 1.00 28.70 100 GLU B O 1
ATOM 3000 N N . TYR B 1 105 ? 62.480 33.737 -21.908 1.00 25.20 101 TYR B N 1
ATOM 3001 C CA . TYR B 1 105 ? 62.250 33.487 -23.322 1.00 23.95 101 TYR B CA 1
ATOM 3002 C C . TYR B 1 105 ? 61.475 32.182 -23.368 1.00 22.87 101 TYR B C 1
ATOM 3003 O O . TYR B 1 105 ? 61.916 31.177 -22.817 1.00 22.51 101 TYR B O 1
ATOM 3012 N N . ARG B 1 106 ? 60.324 32.206 -24.010 1.00 22.16 102 ARG B N 1
ATOM 3013 C CA . ARG B 1 106 ? 59.430 31.066 -24.006 1.00 22.03 102 ARG B CA 1
ATOM 3014 C C . ARG B 1 106 ? 59.034 30.732 -25.464 1.00 21.78 102 ARG B C 1
ATOM 3015 O O . ARG B 1 106 ? 58.850 31.629 -26.316 1.00 21.48 102 ARG B O 1
ATOM 3017 N N . VAL B 1 107 ? 58.989 29.434 -25.765 1.00 20.99 103 VAL B N 1
ATOM 3018 C CA . VAL B 1 107 ? 58.489 28.941 -27.059 1.00 20.62 103 VAL B CA 1
ATOM 3019 C C . VAL B 1 107 ? 56.997 28.683 -26.886 1.00 20.59 103 VAL B C 1
ATOM 3020 O O . VAL B 1 107 ? 56.616 27.876 -26.054 1.00 20.92 103 VAL B O 1
ATOM 3024 N N . GLN B 1 108 ? 56.168 29.370 -27.670 1.00 20.81 104 GLN B N 1
ATOM 3025 C CA . GLN B 1 108 ? 54.707 29.300 -27.566 1.00 21.58 104 GLN B CA 1
ATOM 3026 C C . GLN B 1 108 ? 54.080 28.504 -28.736 1.00 22.41 104 GLN B C 1
ATOM 3027 O O . GLN B 1 108 ? 54.324 28.804 -29.900 1.00 21.70 104 GLN B O 1
ATOM 3029 N N . PRO B 1 109 ? 53.265 27.472 -28.429 1.00 23.34 105 PRO B N 1
ATOM 3030 C CA . PRO B 1 109 ? 52.669 26.675 -29.487 1.00 23.56 105 PRO B CA 1
ATOM 3031 C C . PRO B 1 109 ? 51.391 27.371 -29.973 1.00 24.34 105 PRO B C 1
ATOM 3032 O O . PRO B 1 109 ? 50.987 28.340 -29.369 1.00 24.22 105 PRO B O 1
ATOM 3036 N N . PRO B 1 110 ? 50.811 26.918 -31.096 1.00 24.97 106 PRO B N 1
ATOM 3037 C CA . PRO B 1 110 ? 49.563 27.523 -31.596 1.00 26.59 106 PRO B CA 1
ATOM 3038 C C . PRO B 1 110 ? 48.424 27.350 -30.607 1.00 26.89 106 PRO B C 1
ATOM 3039 O O . PRO B 1 110 ? 48.387 26.357 -29.912 1.00 26.00 106 PRO B O 1
ATOM 3043 N N . HIS B 1 111 ? 47.509 28.311 -30.581 1.00 28.83 107 HIS B N 1
ATOM 3044 C CA A HIS B 1 111 ? 46.292 28.286 -29.769 0.50 29.08 107 HIS B CA 1
ATOM 3045 C CA B HIS B 1 111 ? 46.370 28.213 -29.688 0.50 29.78 107 HIS B CA 1
ATOM 3046 C C . HIS B 1 111 ? 45.502 27.033 -29.995 1.00 29.37 107 HIS B C 1
ATOM 3047 O O . HIS B 1 111 ? 45.121 26.334 -29.075 1.00 28.82 107 HIS B O 1
ATOM 3060 N N . ASP B 1 112 ? 45.236 26.754 -31.262 1.00 30.35 108 ASP B N 1
ATOM 3061 C CA . ASP B 1 112 ? 44.346 25.653 -31.620 1.00 32.87 108 ASP B CA 1
ATOM 3062 C C . ASP B 1 112 ? 44.883 24.240 -31.279 1.00 33.86 108 ASP B C 1
ATOM 3063 O O . ASP B 1 112 ? 44.148 23.271 -31.425 1.00 37.17 108 ASP B O 1
ATOM 3068 N N . LEU B 1 113 ? 46.121 24.112 -30.781 1.00 34.29 109 LEU B N 1
ATOM 3069 C CA . LEU B 1 113 ? 46.695 22.782 -30.553 1.00 33.59 109 LEU B CA 1
ATOM 3070 C C . LEU B 1 113 ? 46.992 22.251 -29.129 1.00 34.10 109 LEU B C 1
ATOM 3071 O O . LEU B 1 113 ? 46.638 21.128 -28.867 1.00 40.36 109 LEU B O 1
ATOM 3076 N N . GLY B 1 114 ? 47.588 22.929 -28.164 1.00 35.27 110 GLY B N 1
ATOM 3077 C CA . GLY B 1 114 ? 47.690 24.340 -27.952 1.00 31.62 110 GLY B CA 1
ATOM 3078 C C . GLY B 1 114 ? 46.945 24.537 -26.631 1.00 30.81 110 GLY B C 1
ATOM 3079 O O . GLY B 1 114 ? 47.384 24.114 -25.559 1.00 28.85 110 GLY B O 1
ATOM 3080 N N . ASP B 1 115 ? 45.763 25.117 -26.748 1.00 30.55 111 ASP B N 1
ATOM 3081 C CA . ASP B 1 115 ? 44.892 25.418 -25.629 1.00 31.51 111 ASP B CA 1
ATOM 3082 C C . ASP B 1 115 ? 43.710 24.438 -25.529 1.00 31.11 111 ASP B C 1
ATOM 3083 O O . ASP B 1 115 ? 42.788 24.645 -24.732 1.00 29.89 111 ASP B O 1
ATOM 3088 N N . ILE B 1 116 ? 43.741 23.363 -26.320 1.00 29.94 112 ILE B N 1
ATOM 3089 C CA . ILE B 1 116 ? 42.713 22.325 -26.209 1.00 29.77 112 ILE B CA 1
ATOM 3090 C C . ILE B 1 116 ? 43.181 21.167 -25.338 1.00 28.33 112 ILE B C 1
ATOM 3091 O O . ILE B 1 116 ? 44.370 20.990 -25.112 1.00 28.15 112 ILE B O 1
ATOM 3096 N N . LEU B 1 117 ? 42.232 20.366 -24.867 1.00 27.68 113 LEU B N 1
ATOM 3097 C CA . LEU B 1 117 ? 42.538 19.127 -24.142 1.00 26.99 113 LEU B CA 1
ATOM 3098 C C . LEU B 1 117 ? 43.444 19.382 -22.913 1.00 25.91 113 LEU B C 1
ATOM 3099 O O . LEU B 1 117 ? 43.041 20.076 -21.982 1.00 25.84 113 LEU B O 1
ATOM 3104 N N . GLU B 1 118 ? 44.653 18.836 -22.898 1.00 25.57 114 GLU B N 1
ATOM 3105 C CA . GLU B 1 118 ? 45.575 19.067 -21.778 1.00 25.01 114 GLU B CA 1
ATOM 3106 C C . GLU B 1 118 ? 45.838 20.567 -21.545 1.00 24.91 114 GLU B C 1
ATOM 3107 O O . GLU B 1 118 ? 45.968 20.998 -20.422 1.00 24.34 114 GLU B O 1
ATOM 3113 N N . GLY B 1 119 ? 45.875 21.354 -22.612 1.00 25.18 115 GLY B N 1
ATOM 3114 C CA . GLY B 1 119 ? 46.083 22.793 -22.491 1.00 25.95 115 GLY B CA 1
ATOM 3115 C C . GLY B 1 119 ? 44.850 23.574 -22.063 1.00 27.33 115 GLY B C 1
ATOM 3116 O O . GLY B 1 119 ? 44.950 24.751 -21.729 1.00 26.95 115 GLY B O 1
ATOM 3117 N N . GLU B 1 120 ? 43.673 22.956 -22.122 1.00 28.50 116 GLU B N 1
ATOM 3118 C CA . GLU B 1 120 ? 42.470 23.605 -21.585 1.00 30.45 116 GLU B CA 1
ATOM 3119 C C . GLU B 1 120 ? 42.476 23.435 -20.067 1.00 29.87 116 GLU B C 1
ATOM 3120 O O . GLU B 1 120 ? 42.225 24.376 -19.342 1.00 30.68 116 GLU B O 1
ATOM 3126 N N . PHE B 1 121 ? 42.836 22.244 -19.607 1.00 28.79 117 PHE B N 1
ATOM 3127 C CA . PHE B 1 121 ? 42.738 21.887 -18.193 1.00 29.01 117 PHE B CA 1
ATOM 3128 C C . PHE B 1 121 ? 44.027 22.144 -17.412 1.00 29.00 117 PHE B C 1
ATOM 3129 O O . PHE B 1 121 ? 43.999 22.204 -16.179 1.00 28.98 117 PHE B O 1
ATOM 3137 N N . ARG B 1 122 ? 45.138 22.334 -18.135 1.00 28.06 118 ARG B N 1
ATOM 3138 C CA . ARG B 1 122 ? 46.405 22.790 -17.555 1.00 27.38 118 ARG B CA 1
ATOM 3139 C C . ARG B 1 122 ? 46.943 24.039 -18.315 1.00 26.84 118 ARG B C 1
ATOM 3140 O O . ARG B 1 122 ? 47.882 23.924 -19.128 1.00 25.59 118 ARG B O 1
ATOM 3148 N N . PRO B 1 123 ? 46.364 25.231 -18.037 1.00 26.92 119 PRO B N 1
ATOM 3149 C CA . PRO B 1 123 ? 46.721 26.427 -18.818 1.00 26.58 119 PRO B CA 1
ATOM 3150 C C . PRO B 1 123 ? 48.217 26.659 -18.867 1.00 25.51 119 PRO B C 1
ATOM 3151 O O . PRO B 1 123 ? 48.895 26.556 -17.841 1.00 25.39 119 PRO B O 1
ATOM 3155 N N . GLY B 1 124 ? 48.719 26.910 -20.080 1.00 24.38 120 GLY B N 1
ATOM 3156 C CA . GLY B 1 124 ? 50.138 27.205 -20.308 1.00 23.01 120 GLY B CA 1
ATOM 3157 C C . GLY B 1 124 ? 51.067 25.996 -20.272 1.00 21.48 120 GLY B C 1
ATOM 3158 O O . GLY B 1 124 ? 52.253 26.139 -20.470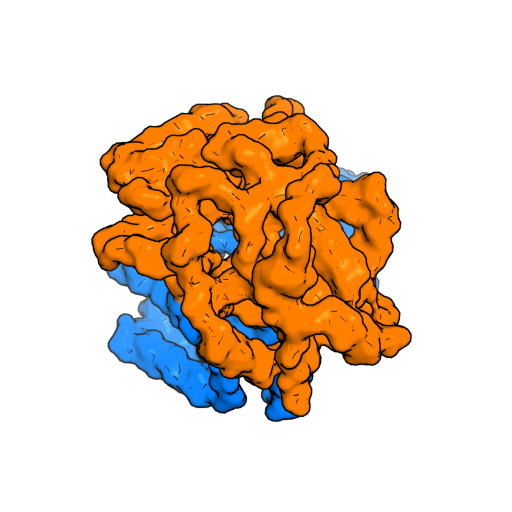 1.00 20.25 120 GLY B O 1
ATOM 3159 N N . PHE B 1 125 ? 50.527 24.798 -20.057 1.00 21.31 121 PHE B N 1
ATOM 3160 C CA . PHE B 1 125 ? 51.350 23.578 -19.991 1.00 20.52 121 PHE B CA 1
ATOM 3161 C C . PHE B 1 125 ? 52.323 23.455 -21.170 1.00 19.90 121 PHE B C 1
ATOM 3162 O O . PHE B 1 125 ? 53.523 23.223 -20.981 1.00 19.64 121 PHE B O 1
ATOM 3170 N N . PHE B 1 126 ? 51.804 23.624 -22.380 1.00 19.42 122 PHE B N 1
ATOM 3171 C CA . PHE B 1 126 ? 52.597 23.309 -23.571 1.00 19.50 122 PHE B CA 1
ATOM 3172 C C . PHE B 1 126 ? 53.615 24.376 -23.913 1.00 19.56 122 PHE B C 1
ATOM 3173 O O . PHE B 1 126 ? 54.572 24.080 -24.615 1.00 19.37 122 PHE B O 1
ATOM 3181 N N . THR B 1 127 ? 53.453 25.575 -23.353 1.00 20.25 123 THR B N 1
ATOM 3182 C CA . THR B 1 127 ? 54.528 26.564 -23.352 1.00 20.50 123 THR B CA 1
ATOM 3183 C C . THR B 1 127 ? 55.698 26.123 -22.467 1.00 20.91 123 THR B C 1
ATOM 3184 O O . THR B 1 127 ? 56.875 26.263 -22.863 1.00 20.46 123 THR B O 1
ATOM 3188 N N . GLY B 1 128 ? 55.409 25.600 -21.276 1.00 21.28 124 GLY B N 1
ATOM 3189 C CA . GLY B 1 128 ? 56.497 25.062 -20.436 1.00 21.55 124 GLY B CA 1
ATOM 3190 C C . GLY B 1 128 ? 57.231 23.906 -21.118 1.00 21.22 124 GLY B C 1
ATOM 3191 O O . GLY B 1 128 ? 58.478 23.813 -21.105 1.00 21.65 124 GLY B O 1
ATOM 3192 N N . VAL B 1 129 ? 56.462 23.021 -21.729 1.00 20.59 125 VAL B N 1
ATOM 3193 C CA . VAL B 1 129 ? 57.028 21.873 -22.450 1.00 20.38 125 VAL B CA 1
ATOM 3194 C C . VAL B 1 129 ? 57.843 22.278 -23.685 1.00 20.09 125 VAL B C 1
ATOM 3195 O O . VAL B 1 129 ? 59.002 21.870 -23.847 1.00 18.92 125 VAL B O 1
ATOM 3199 N N . CYS B 1 130 ? 57.256 23.107 -24.536 1.00 20.92 126 CYS B N 1
ATOM 3200 C CA . CYS B 1 130 ? 57.956 23.539 -25.748 1.00 21.12 126 CYS B CA 1
ATOM 3201 C C . CYS B 1 130 ? 59.240 24.293 -25.397 1.00 21.49 126 CYS B C 1
ATOM 3202 O O . CYS B 1 130 ? 60.243 24.176 -26.124 1.00 20.46 126 CYS B O 1
ATOM 3205 N N . THR B 1 131 ? 59.219 25.052 -24.285 1.00 21.59 127 THR B N 1
ATOM 3206 C CA . THR B 1 131 ? 60.402 25.831 -23.889 1.00 21.70 127 THR B CA 1
ATOM 3207 C C . THR B 1 131 ? 61.555 24.928 -23.462 1.00 21.16 127 THR B C 1
ATOM 3208 O O . THR B 1 131 ? 62.673 25.107 -23.955 1.00 20.75 127 THR B O 1
ATOM 3212 N N . VAL B 1 132 ? 61.282 23.979 -22.565 1.00 20.40 128 VAL B N 1
ATOM 3213 C CA . VAL B 1 132 ? 62.334 23.133 -22.032 1.00 20.08 128 VAL B CA 1
ATOM 3214 C C . VAL B 1 132 ? 62.849 22.186 -23.116 1.00 19.95 128 VAL B C 1
ATOM 3215 O O . VAL B 1 132 ? 64.053 21.862 -23.144 1.00 20.23 128 VAL B O 1
ATOM 3219 N N . VAL B 1 133 ? 61.953 21.746 -23.996 1.00 19.49 129 VAL B N 1
ATOM 3220 C CA . VAL B 1 133 ? 62.324 20.790 -25.017 1.00 19.34 129 VAL B CA 1
ATOM 3221 C C . VAL B 1 133 ? 63.259 21.449 -26.027 1.00 19.61 129 VAL B C 1
ATOM 3222 O O . VAL B 1 133 ? 64.269 20.854 -26.432 1.00 19.42 129 VAL B O 1
ATOM 3226 N N . THR B 1 134 ? 62.946 22.689 -26.404 1.00 19.81 130 THR B N 1
ATOM 3227 C CA . THR B 1 134 ? 63.784 23.430 -27.319 1.00 20.00 130 THR B CA 1
ATOM 3228 C C . THR B 1 134 ? 65.174 23.575 -26.711 1.00 21.07 130 THR B C 1
ATOM 3229 O O . THR B 1 134 ? 66.198 23.351 -27.370 1.00 20.24 130 THR B O 1
ATOM 3233 N N . LYS B 1 135 ? 65.197 23.935 -25.434 1.00 22.07 131 LYS B N 1
ATOM 3234 C CA . LYS B 1 135 ? 66.438 24.139 -24.706 1.00 23.34 131 LYS B CA 1
ATOM 3235 C C . LYS B 1 135 ? 67.256 22.826 -24.622 1.00 23.20 131 LYS B C 1
ATOM 3236 O O . LYS B 1 135 ? 68.473 22.823 -24.861 1.00 24.23 131 LYS B O 1
ATOM 3242 N N . LEU B 1 136 ? 66.588 21.709 -24.328 1.00 22.07 132 LEU B N 1
ATOM 3243 C CA . LEU B 1 136 ? 67.262 20.413 -24.266 1.00 22.28 132 LEU B CA 1
ATOM 3244 C C . LEU B 1 136 ? 67.854 19.996 -25.618 1.00 22.35 132 LEU B C 1
ATOM 3245 O O . LEU B 1 136 ? 68.952 19.452 -25.675 1.00 21.46 132 LEU B O 1
ATOM 3250 N N . MET B 1 137 ? 67.126 20.284 -26.693 1.00 22.58 133 MET B N 1
ATOM 3251 C CA . MET B 1 137 ? 67.574 19.960 -28.044 1.00 23.59 133 MET B CA 1
ATOM 3252 C C . MET B 1 137 ? 68.759 20.809 -28.468 1.00 23.55 133 MET B C 1
ATOM 3253 O O . MET B 1 137 ? 69.680 20.310 -29.101 1.00 23.68 133 MET B O 1
ATOM 3258 N N . ALA B 1 138 ? 68.732 22.083 -28.091 1.00 22.71 134 ALA B N 1
ATOM 3259 C CA . ALA B 1 138 ? 69.856 22.961 -28.299 1.00 22.90 134 ALA B CA 1
ATOM 3260 C C . ALA B 1 138 ? 71.123 22.488 -27.506 1.00 22.87 134 ALA B C 1
ATOM 3261 O O . ALA B 1 138 ? 72.233 22.601 -28.005 1.00 22.41 134 ALA B O 1
ATOM 3263 N N . CYS B 1 139 ? 70.942 21.938 -26.304 1.00 22.83 135 CYS B N 1
ATOM 3264 C CA . CYS B 1 139 ? 72.074 21.415 -25.520 1.00 23.78 135 CYS B CA 1
ATOM 3265 C C . CYS B 1 139 ? 72.663 20.129 -26.113 1.00 23.85 135 CYS B C 1
ATOM 3266 O O . CYS B 1 139 ? 73.870 19.997 -26.240 1.00 24.09 135 CYS B O 1
ATOM 3269 N N . VAL B 1 140 ? 71.793 19.180 -26.435 1.00 23.53 136 VAL B N 1
ATOM 3270 C CA . VAL B 1 140 ? 72.194 17.829 -26.842 1.00 24.06 136 VAL B CA 1
ATOM 3271 C C . VAL B 1 140 ? 72.512 17.769 -28.355 1.00 24.50 136 VAL B C 1
ATOM 3272 O O . VAL B 1 140 ? 73.406 17.037 -28.786 1.00 24.13 136 VAL B O 1
ATOM 3276 N N . GLN B 1 141 ? 71.797 18.580 -29.138 1.00 25.35 137 GLN B N 1
ATOM 3277 C CA . GLN B 1 141 ? 71.884 18.594 -30.609 1.00 26.83 137 GLN B CA 1
ATOM 3278 C C . GLN B 1 141 ? 71.793 17.215 -31.264 1.00 26.15 137 GLN B C 1
ATOM 3279 O O . GLN B 1 141 ? 72.666 16.828 -32.048 1.00 26.97 137 GLN B O 1
ATOM 3285 N N . PRO B 1 142 ? 70.710 16.490 -30.978 1.00 24.74 138 PRO B N 1
ATOM 3286 C CA . PRO B 1 142 ? 70.553 15.153 -31.502 1.00 24.59 138 PRO B CA 1
ATOM 3287 C C . PRO B 1 142 ? 70.156 15.150 -32.983 1.00 24.07 138 PRO B C 1
ATOM 3288 O O . PRO B 1 142 ? 69.816 16.192 -33.536 1.00 23.33 138 PRO B O 1
ATOM 3292 N N . ARG B 1 143 ? 70.262 13.992 -33.617 1.00 24.05 139 ARG B N 1
ATOM 3293 C CA . ARG B 1 143 ? 69.713 13.787 -34.949 1.00 25.03 139 ARG B CA 1
ATOM 3294 C C . ARG B 1 143 ? 68.243 13.302 -34.833 1.00 23.98 139 ARG B C 1
ATOM 3295 O O . ARG B 1 143 ? 67.388 13.637 -35.665 1.00 22.78 139 ARG B O 1
ATOM 3303 N N . VAL B 1 144 ? 67.977 12.581 -33.745 1.00 22.45 140 VAL B N 1
ATOM 3304 C CA . VAL B 1 144 ? 66.724 11.936 -33.506 1.00 21.89 140 VAL B CA 1
ATOM 3305 C C . VAL B 1 144 ? 66.331 12.167 -32.039 1.00 21.00 140 VAL B C 1
ATOM 3306 O O . VAL B 1 144 ? 67.198 12.239 -31.166 1.00 20.91 140 VAL B O 1
ATOM 3310 N N . ALA B 1 145 ? 65.041 12.305 -31.772 1.00 19.47 141 ALA B N 1
ATOM 3311 C CA . ALA B 1 145 ? 64.561 12.319 -30.406 1.00 19.10 141 ALA B CA 1
ATOM 3312 C C . ALA B 1 145 ? 63.322 11.433 -30.322 1.00 19.05 141 ALA B C 1
ATOM 3313 O O . ALA B 1 145 ? 62.473 11.489 -31.226 1.00 18.66 141 ALA B O 1
ATOM 3315 N N . VAL B 1 146 ? 63.225 10.653 -29.239 1.00 18.78 142 VAL B N 1
ATOM 3316 C CA . VAL B 1 146 ? 62.145 9.679 -29.044 1.00 18.73 142 VAL B CA 1
ATOM 3317 C C . VAL B 1 146 ? 61.151 10.161 -27.978 1.00 18.76 142 VAL B C 1
ATOM 3318 O O . VAL B 1 146 ? 61.531 10.510 -26.861 1.00 18.97 142 VAL B O 1
ATOM 3322 N N . PHE B 1 147 ? 59.884 10.223 -28.367 1.00 19.04 143 PHE B N 1
ATOM 3323 C CA . PHE B 1 147 ? 58.800 10.681 -27.495 1.00 19.58 143 PHE B CA 1
ATOM 3324 C C . PHE B 1 147 ? 57.683 9.617 -27.499 1.00 19.88 143 PHE B C 1
ATOM 3325 O O . PHE B 1 147 ? 57.425 8.960 -28.527 1.00 20.84 143 PHE B O 1
ATOM 3333 N N . GLY B 1 148 ? 57.027 9.456 -26.358 1.00 19.65 144 GLY B N 1
ATOM 3334 C CA . GLY B 1 148 ? 56.023 8.410 -26.199 1.00 20.04 144 GLY B CA 1
ATOM 3335 C C . GLY B 1 148 ? 54.631 8.844 -26.621 1.00 20.11 144 GLY B C 1
ATOM 3336 O O . GLY B 1 148 ? 54.246 9.989 -26.400 1.00 19.69 144 GLY B O 1
ATOM 3337 N N . LYS B 1 149 ? 53.884 7.922 -27.225 1.00 20.29 145 LYS B N 1
ATOM 3338 C CA . LYS B 1 149 ? 52.468 8.131 -27.511 1.00 20.86 145 LYS B CA 1
ATOM 3339 C C . LYS B 1 149 ? 51.584 8.319 -26.248 1.00 20.99 145 LYS B C 1
ATOM 3340 O O . LYS B 1 149 ? 50.470 8.858 -26.320 1.00 20.64 145 LYS B O 1
ATOM 3346 N N . LYS B 1 150 ? 52.082 7.898 -25.094 1.00 21.99 146 LYS B N 1
ATOM 3347 C CA . LYS B 1 150 ? 51.338 8.086 -23.829 1.00 23.03 146 LYS B CA 1
ATOM 3348 C C . LYS B 1 150 ? 50.936 9.564 -23.692 1.00 22.19 146 LYS B C 1
ATOM 3349 O O . LYS B 1 150 ? 49.822 9.882 -23.291 1.00 22.20 146 LYS B O 1
ATOM 3355 N N . ASP B 1 151 ? 51.855 10.453 -24.033 1.00 21.23 147 ASP B N 1
ATOM 3356 C CA . ASP B 1 151 ? 51.567 11.892 -24.055 1.00 21.34 147 ASP B CA 1
ATOM 3357 C C . ASP B 1 151 ? 51.364 12.289 -25.507 1.00 20.23 147 ASP B C 1
ATOM 3358 O O . ASP B 1 151 ? 52.215 12.928 -26.119 1.00 19.97 147 ASP B O 1
ATOM 3363 N N . TYR B 1 152 ? 50.207 11.901 -26.029 1.00 20.07 148 TYR B N 1
ATOM 3364 C CA . TYR B 1 152 ? 49.930 11.927 -27.455 1.00 20.06 148 TYR B CA 1
ATOM 3365 C C . TYR B 1 152 ? 49.942 13.342 -27.986 1.00 19.80 148 TYR B C 1
ATOM 3366 O O . TYR B 1 152 ? 50.549 13.619 -29.016 1.00 18.99 148 TYR B O 1
ATOM 3375 N N . GLN B 1 153 ? 49.279 14.238 -27.262 1.00 20.10 149 GLN B N 1
ATOM 3376 C CA . GLN B 1 153 ? 49.216 15.642 -27.660 1.00 20.22 149 GLN B CA 1
ATOM 3377 C C . GLN B 1 153 ? 50.601 16.287 -27.624 1.00 20.33 149 GLN B C 1
ATOM 3378 O O . GLN B 1 153 ? 50.996 17.021 -28.555 1.00 21.13 149 GLN B O 1
ATOM 3384 N N . GLN B 1 154 ? 51.356 15.996 -26.575 1.00 20.36 150 GLN B N 1
ATOM 3385 C CA . GLN B 1 154 ? 52.781 16.408 -26.504 1.00 20.43 150 GLN B CA 1
ATOM 3386 C C . GLN B 1 154 ? 53.577 15.952 -27.703 1.00 19.99 150 GLN B C 1
ATOM 3387 O O . GLN B 1 154 ? 54.351 16.728 -28.282 1.00 20.21 150 GLN B O 1
ATOM 3393 N N . LEU B 1 155 ? 53.380 14.691 -28.074 1.00 20.00 151 LEU B N 1
ATOM 3394 C CA . LEU B 1 155 ? 54.101 14.102 -29.194 1.00 20.04 151 LEU B CA 1
ATOM 3395 C C . LEU B 1 155 ? 53.838 14.916 -30.472 1.00 20.02 151 LEU B C 1
ATOM 3396 O O . LEU B 1 155 ? 54.806 15.350 -31.100 1.00 20.45 151 LEU B O 1
ATOM 3401 N N . MET B 1 156 ? 52.570 15.197 -30.790 1.00 19.55 152 MET B N 1
ATOM 3402 C CA . MET B 1 156 ? 52.214 16.021 -31.970 1.00 19.66 152 MET B CA 1
ATOM 3403 C C . MET B 1 156 ? 52.734 17.460 -31.835 1.00 19.66 152 MET B C 1
ATOM 3404 O O . MET B 1 156 ? 53.204 18.023 -32.802 1.00 19.39 152 MET B O 1
ATOM 3406 N N . ILE B 1 157 ? 52.639 18.042 -30.637 1.00 19.44 153 ILE B N 1
ATOM 3407 C CA . ILE B 1 157 ? 53.110 19.399 -30.424 1.00 19.16 153 ILE B CA 1
ATOM 3408 C C . ILE B 1 157 ? 54.640 19.513 -30.661 1.00 19.47 153 ILE B C 1
ATOM 3409 O O . ILE B 1 157 ? 55.101 20.430 -31.327 1.00 19.29 153 ILE B O 1
ATOM 3414 N N . VAL B 1 158 ? 55.414 18.576 -30.131 1.00 19.96 154 VAL B N 1
ATOM 3415 C CA . VAL B 1 158 ? 56.870 18.618 -30.294 1.00 20.18 154 VAL B CA 1
ATOM 3416 C C . VAL B 1 158 ? 57.273 18.341 -31.741 1.00 21.62 154 VAL B C 1
ATOM 3417 O O . VAL B 1 158 ? 58.206 18.963 -32.259 1.00 21.37 154 VAL B O 1
ATOM 3421 N N . ARG B 1 159 ? 56.588 17.415 -32.400 1.00 22.68 155 ARG B N 1
ATOM 3422 C CA . ARG B 1 159 ? 56.880 17.183 -33.809 1.00 24.40 155 ARG B CA 1
ATOM 3423 C C . ARG B 1 159 ? 56.669 18.446 -34.647 1.00 24.47 155 ARG B C 1
ATOM 3424 O O . ARG B 1 159 ? 57.537 18.800 -35.449 1.00 23.61 155 ARG B O 1
ATOM 3432 N N . ARG B 1 160 ? 55.528 19.122 -34.479 1.00 24.32 156 ARG B N 1
ATOM 3433 C CA . ARG B 1 160 ? 55.259 20.308 -35.278 1.00 25.35 156 ARG B CA 1
ATOM 3434 C C . ARG B 1 160 ? 56.188 21.450 -34.885 1.00 23.07 156 ARG B C 1
ATOM 3435 O O . ARG B 1 160 ? 56.577 22.250 -35.725 1.00 21.89 156 ARG B O 1
ATOM 3443 N N . MET B 1 161 ? 56.536 21.510 -33.609 1.00 21.10 157 MET B N 1
ATOM 3444 C CA . MET B 1 161 ? 57.464 22.506 -33.124 1.00 20.81 157 MET B CA 1
ATOM 3445 C C . MET B 1 161 ? 58.775 22.393 -33.858 1.00 20.60 157 MET B C 1
ATOM 3446 O O . MET B 1 161 ? 59.311 23.407 -34.263 1.00 20.87 157 MET B O 1
ATOM 3451 N N . CYS B 1 162 ? 59.315 21.178 -33.987 1.00 20.83 158 CYS B N 1
ATOM 3452 C CA . CYS B 1 162 ? 60.634 20.991 -34.590 1.00 21.39 158 CYS B CA 1
ATOM 3453 C C . CYS B 1 162 ? 60.598 21.399 -36.053 1.00 22.43 158 CYS B C 1
ATOM 3454 O O . CYS B 1 162 ? 61.534 21.996 -36.566 1.00 22.22 158 CYS B O 1
ATOM 3457 N N . GLN B 1 163 ? 59.509 21.067 -36.721 1.00 23.78 159 GLN B N 1
ATOM 3458 C CA . GLN B 1 163 ? 59.355 21.369 -38.140 1.00 25.50 159 GLN B CA 1
ATOM 3459 C C . GLN B 1 163 ? 59.158 22.879 -38.329 1.00 24.06 159 GLN B C 1
ATOM 3460 O O . GLN B 1 163 ? 59.716 23.468 -39.241 1.00 22.20 159 GLN B O 1
ATOM 3466 N N . GLN B 1 164 ? 58.444 23.516 -37.404 1.00 22.77 160 GLN B N 1
ATOM 3467 C CA . GLN B 1 164 ? 58.141 24.946 -37.533 1.00 22.18 160 GLN B CA 1
ATOM 3468 C C . GLN B 1 164 ? 59.275 25.869 -37.081 1.00 21.08 160 GLN B C 1
ATOM 3469 O O . GLN B 1 164 ? 59.322 27.029 -37.504 1.00 20.87 160 GLN B O 1
ATOM 3475 N N . LEU B 1 165 ? 60.165 25.378 -36.217 1.00 20.13 161 LEU B N 1
ATOM 3476 C CA . LEU B 1 165 ? 61.383 26.137 -35.830 1.00 20.08 161 LEU B CA 1
ATOM 3477 C C . LEU B 1 165 ? 62.633 25.719 -36.633 1.00 20.45 161 LEU B C 1
ATOM 3478 O O . LEU B 1 165 ? 63.751 26.228 -36.386 1.00 19.82 161 LEU B O 1
ATOM 3483 N N . ALA B 1 166 ? 62.424 24.799 -37.589 1.00 20.80 162 ALA B N 1
ATOM 3484 C CA . ALA B 1 166 ? 63.477 24.263 -38.444 1.00 21.28 162 ALA B CA 1
ATOM 3485 C C . ALA B 1 166 ? 64.557 23.591 -37.613 1.00 21.70 162 ALA B C 1
ATOM 3486 O O . ALA B 1 166 ? 65.740 23.654 -37.955 1.00 21.99 162 ALA B O 1
ATOM 3488 N N . LEU B 1 167 ? 64.164 22.972 -36.509 1.00 22.34 163 LEU B N 1
ATOM 3489 C CA . LEU B 1 167 ? 65.103 22.219 -35.708 1.00 23.40 163 LEU B CA 1
ATOM 3490 C C . LEU B 1 167 ? 65.391 20.922 -36.468 1.00 23.69 163 LEU B C 1
ATOM 3491 O O . LEU B 1 167 ? 64.452 20.243 -36.850 1.00 24.25 163 LEU B O 1
ATOM 3496 N N . PRO B 1 168 ? 66.682 20.600 -36.715 1.00 23.48 164 PRO B N 1
ATOM 3497 C CA . PRO B 1 168 ? 67.069 19.412 -37.467 1.00 23.94 164 PRO B CA 1
ATOM 3498 C C . PRO B 1 168 ? 67.070 18.147 -36.589 1.00 23.95 164 PRO B C 1
ATOM 3499 O O . PRO B 1 168 ? 68.115 17.525 -36.378 1.00 23.63 164 PRO B O 1
ATOM 3503 N N . VAL B 1 169 ? 65.894 17.814 -36.065 1.00 23.18 165 VAL B N 1
ATOM 3504 C CA . VAL B 1 169 ? 65.705 16.687 -35.207 1.00 23.26 165 VAL B CA 1
ATOM 3505 C C . VAL B 1 169 ? 64.476 15.961 -35.732 1.00 23.69 165 VAL B C 1
ATOM 3506 O O . VAL B 1 169 ? 63.401 16.569 -35.896 1.00 23.77 165 VAL B O 1
ATOM 3510 N N . GLU B 1 170 ? 64.656 14.677 -36.012 1.00 23.80 166 GLU B N 1
ATOM 3511 C CA . GLU B 1 170 ? 63.572 13.768 -36.382 1.00 24.02 166 GLU B CA 1
ATOM 3512 C C . GLU B 1 170 ? 62.902 13.192 -35.120 1.00 22.46 166 GLU B C 1
ATOM 3513 O O . GLU B 1 170 ? 63.568 12.651 -34.254 1.00 21.38 166 GLU B O 1
ATOM 3519 N N . ILE B 1 171 ? 61.584 13.335 -35.021 1.00 21.76 167 ILE B N 1
ATOM 3520 C CA . ILE B 1 171 ? 60.855 12.799 -33.890 1.00 21.02 167 ILE B CA 1
ATOM 3521 C C . ILE B 1 171 ? 60.414 11.366 -34.200 1.00 21.21 167 ILE B C 1
ATOM 3522 O O . ILE B 1 171 ? 59.865 11.093 -35.265 1.00 22.09 167 ILE B O 1
ATOM 3527 N N . VAL B 1 172 ? 60.730 10.454 -33.274 1.00 21.10 168 VAL B N 1
ATOM 3528 C CA . VAL B 1 172 ? 60.337 9.057 -33.345 1.00 21.25 168 VAL B CA 1
ATOM 3529 C C . VAL B 1 172 ? 59.382 8.763 -32.195 1.00 20.86 168 VAL B C 1
ATOM 3530 O O . VAL B 1 172 ? 59.686 9.036 -31.009 1.00 20.77 168 VAL B O 1
ATOM 3534 N N . ALA B 1 173 ? 58.223 8.234 -32.561 1.00 20.09 169 ALA B N 1
ATOM 3535 C CA . ALA B 1 173 ? 57.130 7.971 -31.643 1.00 20.06 169 ALA B CA 1
ATOM 3536 C C . ALA B 1 173 ? 57.258 6.548 -31.060 1.00 20.26 169 ALA B C 1
ATOM 3537 O O . ALA B 1 173 ? 57.499 5.605 -31.795 1.00 19.75 169 ALA B O 1
ATOM 3539 N N . ALA B 1 174 ? 57.112 6.411 -29.740 1.00 20.60 170 ALA B N 1
ATOM 3540 C CA . ALA B 1 174 ? 57.093 5.079 -29.073 1.00 20.89 170 ALA B CA 1
ATOM 3541 C C . ALA B 1 174 ? 55.677 4.675 -28.602 1.00 20.86 170 ALA B C 1
ATOM 3542 O O . ALA B 1 174 ? 54.947 5.507 -28.081 1.00 20.56 170 ALA B O 1
ATOM 3544 N N . GLU B 1 175 ? 55.315 3.395 -28.732 1.00 21.56 171 GLU B N 1
ATOM 3545 C CA . GLU B 1 175 ? 54.038 2.873 -28.205 1.00 21.63 171 GLU B CA 1
ATOM 3546 C C . GLU B 1 175 ? 54.039 2.944 -26.689 1.00 21.17 171 GLU B C 1
ATOM 3547 O O . GLU B 1 175 ? 55.074 2.756 -26.065 1.00 20.66 171 GLU B O 1
ATOM 3553 N N . THR B 1 176 ? 52.857 3.157 -26.123 1.00 21.42 172 THR B N 1
ATOM 3554 C CA . THR B 1 176 ? 52.671 3.239 -24.689 1.00 22.07 172 THR B CA 1
ATOM 3555 C C . THR B 1 176 ? 52.894 1.884 -24.040 1.00 23.12 172 THR B C 1
ATOM 3556 O O . THR B 1 176 ? 52.430 0.855 -24.535 1.00 24.29 172 THR B O 1
ATOM 3560 N N . VAL B 1 177 ? 53.606 1.892 -22.929 1.00 23.57 173 VAL B N 1
ATOM 3561 C CA . VAL B 1 177 ? 53.808 0.703 -22.151 1.00 24.18 173 VAL B CA 1
ATOM 3562 C C . VAL B 1 177 ? 52.854 0.693 -20.959 1.00 24.85 173 VAL B C 1
ATOM 3563 O O . VAL B 1 177 ? 52.810 1.625 -20.165 1.00 23.76 173 VAL B O 1
ATOM 3567 N N . ARG B 1 178 ? 52.076 -0.378 -20.872 1.00 26.09 174 ARG B N 1
ATOM 3568 C CA . ARG B 1 178 ? 51.119 -0.569 -19.804 1.00 27.23 174 ARG B CA 1
ATOM 3569 C C . ARG B 1 178 ? 51.527 -1.711 -18.903 1.00 28.35 174 ARG B C 1
ATOM 3570 O O . ARG B 1 178 ? 52.245 -2.628 -19.301 1.00 27.54 174 ARG B O 1
ATOM 3578 N N . ASP B 1 179 ? 50.997 -1.638 -17.689 1.00 30.08 175 ASP B N 1
ATOM 3579 C CA . ASP B 1 179 ? 51.166 -2.659 -16.669 1.00 32.34 175 ASP B CA 1
ATOM 3580 C C . ASP B 1 179 ? 50.461 -3.943 -17.095 1.00 30.68 175 ASP B C 1
ATOM 3581 O O . ASP B 1 179 ? 49.654 -3.939 -18.010 1.00 28.43 175 ASP B O 1
ATOM 3586 N N . ALA B 1 180 ? 50.739 -5.036 -16.407 1.00 31.21 176 ALA B N 1
ATOM 3587 C CA . ALA B 1 180 ? 49.965 -6.257 -16.618 1.00 32.33 176 ALA B CA 1
ATOM 3588 C C . ALA B 1 180 ? 48.452 -5.975 -16.666 1.00 32.85 176 ALA B C 1
ATOM 3589 O O . ALA B 1 180 ? 47.735 -6.574 -17.455 1.00 33.06 176 ALA B O 1
ATOM 3591 N N . ASP B 1 181 ? 47.963 -5.048 -15.841 1.00 33.13 177 ASP B N 1
ATOM 3592 C CA . ASP B 1 181 ? 46.511 -4.837 -15.736 1.00 33.76 177 ASP B CA 1
ATOM 3593 C C . ASP B 1 181 ? 45.944 -3.772 -16.682 1.00 31.32 177 ASP B C 1
ATOM 3594 O O . ASP B 1 181 ? 44.770 -3.424 -16.589 1.00 30.18 177 ASP B O 1
ATOM 3599 N N . GLY B 1 182 ? 46.774 -3.280 -17.605 1.00 29.34 178 GLY B N 1
ATOM 3600 C CA . GLY B 1 182 ? 46.341 -2.328 -18.617 1.00 27.78 178 GLY B CA 1
ATOM 3601 C C . GLY B 1 182 ? 46.617 -0.852 -18.310 1.00 26.46 178 GLY B C 1
ATOM 3602 O O . GLY B 1 182 ? 46.540 -0.016 -19.206 1.00 25.68 178 GLY B O 1
ATOM 3603 N N . LEU B 1 183 ? 46.946 -0.534 -17.063 1.00 25.73 179 LEU B N 1
ATOM 3604 C CA . LEU B 1 183 ? 47.229 0.864 -16.643 1.00 24.73 179 LEU B CA 1
ATOM 3605 C C . LEU B 1 183 ? 48.524 1.385 -17.247 1.00 23.63 179 LEU B C 1
ATOM 3606 O O . LEU B 1 183 ? 49.591 0.759 -17.092 1.00 23.10 179 LEU B O 1
ATOM 3611 N N . ALA B 1 184 ? 48.451 2.539 -17.911 1.00 22.54 180 ALA B N 1
ATOM 3612 C CA . ALA B 1 184 ? 49.663 3.115 -18.532 1.00 22.39 180 ALA B CA 1
ATOM 3613 C C . ALA B 1 184 ? 50.644 3.473 -17.424 1.00 22.14 180 ALA B C 1
ATOM 3614 O O . ALA B 1 184 ? 50.276 4.109 -16.440 1.00 22.25 180 ALA B O 1
ATOM 3616 N N . LEU B 1 185 ? 51.893 3.064 -17.579 1.00 22.15 181 LEU B N 1
ATOM 3617 C CA . LEU B 1 185 ? 52.892 3.375 -16.579 1.00 22.22 181 LEU B CA 1
ATOM 3618 C C . LEU B 1 185 ? 53.177 4.877 -16.528 1.00 22.49 181 LEU B C 1
ATOM 3619 O O . LEU B 1 185 ? 53.261 5.556 -17.557 1.00 21.34 181 LEU B O 1
ATOM 3624 N N . SER B 1 186 ? 53.326 5.382 -15.310 1.00 22.99 182 SER B N 1
ATOM 3625 C CA . SER B 1 186 ? 53.616 6.775 -15.063 1.00 23.61 182 SER B CA 1
ATOM 3626 C C . SER B 1 186 ? 54.194 6.871 -13.660 1.00 24.85 182 SER B C 1
ATOM 3627 O O . SER B 1 186 ? 53.706 6.208 -12.729 1.00 24.43 182 SER B O 1
ATOM 3630 N N . SER B 1 187 ? 55.196 7.725 -13.510 1.00 25.39 183 SER B N 1
ATOM 3631 C CA . SER B 1 187 ? 55.797 7.976 -12.203 1.00 26.95 183 SER B CA 1
ATOM 3632 C C . SER B 1 187 ? 54.763 8.436 -11.165 1.00 27.71 183 SER B C 1
ATOM 3633 O O . SER B 1 187 ? 54.954 8.209 -9.977 1.00 29.68 183 SER B O 1
ATOM 3636 N N . ARG B 1 188 ? 53.657 9.011 -11.624 1.00 27.50 184 ARG B N 1
ATOM 3637 C CA . ARG B 1 188 ? 52.573 9.459 -10.765 1.00 29.35 184 ARG B CA 1
ATOM 3638 C C . ARG B 1 188 ? 51.630 8.350 -10.259 1.00 30.79 184 ARG B C 1
ATOM 3639 O O . ARG B 1 188 ? 50.833 8.597 -9.344 1.00 30.69 184 ARG B O 1
ATOM 3647 N N . ASN B 1 189 ? 51.732 7.146 -10.825 1.00 30.88 185 ASN B N 1
ATOM 3648 C CA . ASN B 1 189 ? 50.992 5.981 -10.331 1.00 32.17 185 ASN B CA 1
ATOM 3649 C C . ASN B 1 189 ? 51.254 5.754 -8.831 1.00 33.87 185 ASN B C 1
ATOM 3650 O O . ASN B 1 189 ? 50.356 5.352 -8.086 1.00 32.70 185 ASN B O 1
ATOM 3655 N N . ARG B 1 190 ? 52.491 6.056 -8.436 1.00 35.69 186 ARG B N 1
ATOM 3656 C CA A ARG B 1 190 ? 52.924 6.099 -7.033 0.50 38.38 186 ARG B CA 1
ATOM 3657 C CA B ARG B 1 190 ? 52.937 6.111 -7.027 0.50 38.14 186 ARG B CA 1
ATOM 3658 C C . ARG B 1 190 ? 51.973 6.817 -6.063 1.00 37.76 186 ARG B C 1
ATOM 3659 O O . ARG B 1 190 ? 51.853 6.435 -4.909 1.00 38.52 186 ARG B O 1
ATOM 3674 N N . TYR B 1 191 ? 51.327 7.881 -6.526 1.00 35.92 187 TYR B N 1
ATOM 3675 C CA . TYR B 1 191 ? 50.447 8.686 -5.668 1.00 35.72 187 TYR B CA 1
ATOM 3676 C C . TYR B 1 191 ? 49.203 7.924 -5.223 1.00 34.98 187 TYR B C 1
ATOM 3677 O O . TYR B 1 191 ? 48.602 8.265 -4.224 1.00 32.73 187 TYR B O 1
ATOM 3686 N N . LEU B 1 192 ? 48.792 6.942 -6.016 1.00 34.04 188 LEU B N 1
ATOM 3687 C CA . LEU B 1 192 ? 47.501 6.301 -5.827 1.00 33.76 188 LEU B CA 1
ATOM 3688 C C . LEU B 1 192 ? 47.523 5.441 -4.578 1.00 34.81 188 LEU B C 1
ATOM 3689 O O . LEU B 1 192 ? 48.519 4.766 -4.284 1.00 34.34 188 LEU B O 1
ATOM 3694 N N . SER B 1 193 ? 46.436 5.480 -3.826 1.00 35.51 189 SER B N 1
ATOM 3695 C CA . SER B 1 193 ? 46.282 4.523 -2.748 1.00 38.10 189 SER B CA 1
ATOM 3696 C C . SER B 1 193 ? 46.091 3.140 -3.394 1.00 38.13 189 SER B C 1
ATOM 3697 O O . SER B 1 193 ? 45.991 3.012 -4.616 1.00 35.24 189 SER B O 1
ATOM 3700 N N . GLU B 1 194 ? 46.044 2.110 -2.568 1.00 40.15 190 GLU B N 1
ATOM 3701 C CA . GLU B 1 194 ? 45.840 0.745 -3.053 1.00 41.13 190 GLU B CA 1
ATOM 3702 C C . GLU B 1 194 ? 44.454 0.588 -3.690 1.00 40.56 190 GLU B C 1
ATOM 3703 O O . GLU B 1 194 ? 44.306 -0.019 -4.761 1.00 38.98 190 GLU B O 1
ATOM 3709 N N . ALA B 1 195 ? 43.440 1.125 -3.019 1.00 41.09 191 ALA B N 1
ATOM 3710 C CA . ALA B 1 195 ? 42.082 1.100 -3.556 1.00 41.35 191 ALA B CA 1
ATOM 3711 C C . ALA B 1 195 ? 42.055 1.808 -4.915 1.00 39.57 191 ALA B C 1
ATOM 3712 O O . ALA B 1 195 ? 41.427 1.323 -5.856 1.00 39.82 191 ALA B O 1
ATOM 3714 N N . GLU B 1 196 ? 42.754 2.937 -5.011 1.00 38.65 192 GLU B N 1
ATOM 3715 C CA . GLU B 1 196 ? 42.797 3.722 -6.248 1.00 37.45 192 GLU B CA 1
ATOM 3716 C C . GLU B 1 196 ? 43.580 2.985 -7.351 1.00 35.52 192 GLU B C 1
ATOM 3717 O O . GLU B 1 196 ? 43.174 2.980 -8.508 1.00 33.20 192 GLU B O 1
ATOM 3723 N N . ARG B 1 197 ? 44.702 2.380 -6.978 1.00 35.18 193 ARG B N 1
ATOM 3724 C CA . ARG B 1 197 ? 45.484 1.565 -7.888 1.00 35.10 193 ARG B CA 1
ATOM 3725 C C . ARG B 1 197 ? 44.607 0.425 -8.466 1.00 35.15 193 ARG B C 1
ATOM 3726 O O . ARG B 1 197 ? 44.665 0.151 -9.664 1.00 33.93 193 ARG B O 1
ATOM 3734 N N . ALA B 1 198 ? 43.757 -0.184 -7.635 1.00 34.80 194 ALA B N 1
ATOM 3735 C CA . ALA B 1 198 ? 42.852 -1.246 -8.101 1.00 35.73 194 ALA B CA 1
ATOM 3736 C C . ALA B 1 198 ? 41.758 -0.717 -9.036 1.00 34.43 194 ALA B C 1
ATOM 3737 O O . ALA B 1 198 ? 41.272 -1.456 -9.878 1.00 34.07 194 ALA B O 1
ATOM 3739 N N . GLU B 1 199 ? 41.358 0.545 -8.878 1.00 33.85 195 GLU B N 1
ATOM 3740 C CA . GLU B 1 199 ? 40.359 1.134 -9.775 1.00 32.92 195 GLU B CA 1
ATOM 3741 C C . GLU B 1 199 ? 40.979 1.671 -11.091 1.00 31.40 195 GLU B C 1
ATOM 3742 O O . GLU B 1 199 ? 40.299 1.693 -12.118 1.00 31.26 195 GLU B O 1
ATOM 3748 N N . ALA B 1 200 ? 42.254 2.061 -11.051 1.00 29.47 196 ALA B N 1
ATOM 3749 C CA . ALA B 1 200 ? 42.888 2.828 -12.134 1.00 28.77 196 ALA B CA 1
ATOM 3750 C C . ALA B 1 200 ? 42.888 2.162 -13.546 1.00 28.01 196 ALA B C 1
ATOM 3751 O O . ALA B 1 200 ? 42.808 2.868 -14.538 1.00 26.48 196 ALA B O 1
ATOM 3753 N N . PRO B 1 201 ? 42.938 0.820 -13.630 1.00 28.32 197 PRO B N 1
ATOM 3754 C CA . PRO B 1 201 ? 42.784 0.167 -14.952 1.00 28.34 197 PRO B CA 1
ATOM 3755 C C . PRO B 1 201 ? 41.485 0.480 -15.684 1.00 28.46 197 PRO B C 1
ATOM 3756 O O . PRO B 1 201 ? 41.399 0.255 -16.889 1.00 28.64 197 PRO B O 1
ATOM 3760 N N . GLU B 1 202 ? 40.475 0.974 -14.975 1.00 28.61 198 GLU B N 1
ATOM 3761 C CA . GLU B 1 202 ? 39.198 1.279 -15.607 1.00 28.41 198 GLU B CA 1
ATOM 3762 C C . GLU B 1 202 ? 39.296 2.334 -16.694 1.00 27.72 198 GLU B C 1
ATOM 3763 O O . GLU B 1 202 ? 38.451 2.365 -17.600 1.00 28.05 198 GLU B O 1
ATOM 3769 N N . LEU B 1 203 ? 40.301 3.206 -16.612 1.00 26.96 199 LEU B N 1
ATOM 3770 C CA . LEU B 1 203 ? 40.476 4.254 -17.609 1.00 25.32 199 LEU B CA 1
ATOM 3771 C C . LEU B 1 203 ? 40.789 3.615 -18.952 1.00 24.62 199 LEU B C 1
ATOM 3772 O O . LEU B 1 203 ? 40.079 3.856 -19.933 1.00 24.87 199 LEU B O 1
ATOM 3777 N N . ALA B 1 204 ? 41.833 2.787 -18.992 1.00 24.84 200 ALA B N 1
ATOM 3778 C CA . ALA B 1 204 ? 42.192 2.060 -20.216 1.00 24.05 200 ALA B CA 1
ATOM 3779 C C . ALA B 1 204 ? 41.047 1.170 -20.642 1.00 24.62 200 ALA B C 1
ATOM 3780 O O . ALA B 1 204 ? 40.782 1.041 -21.818 1.00 25.72 200 ALA B O 1
ATOM 3782 N N . LYS B 1 205 ? 40.339 0.559 -19.706 1.00 25.94 201 LYS B N 1
ATOM 3783 C CA . LYS B 1 205 ? 39.223 -0.308 -20.109 1.00 26.66 201 LYS B CA 1
ATOM 3784 C C . LYS B 1 205 ? 38.109 0.495 -20.803 1.00 24.95 201 LYS B C 1
ATOM 3785 O O . LYS B 1 205 ? 37.494 0.048 -21.758 1.00 23.56 201 LYS B O 1
ATOM 3791 N N . THR B 1 206 ? 37.846 1.689 -20.298 1.00 25.05 202 THR B N 1
ATOM 3792 C CA . THR B 1 206 ? 36.842 2.576 -20.878 1.00 24.19 202 THR B CA 1
ATOM 3793 C C . THR B 1 206 ? 37.287 2.989 -22.265 1.00 23.96 202 THR B C 1
ATOM 3794 O O . THR B 1 206 ? 36.476 3.070 -23.167 1.00 24.52 202 THR B O 1
ATOM 3798 N N . LEU B 1 207 ? 38.580 3.202 -22.468 1.00 23.26 203 LEU B N 1
ATOM 3799 C CA . LEU B 1 207 ? 39.049 3.563 -23.805 1.00 22.69 203 LEU B CA 1
ATOM 3800 C C . LEU B 1 207 ? 38.848 2.413 -24.810 1.00 22.81 203 LEU B C 1
ATOM 3801 O O . LEU B 1 207 ? 38.462 2.668 -25.959 1.00 21.41 203 LEU B O 1
ATOM 3806 N N . ALA B 1 208 ? 39.105 1.170 -24.370 1.00 22.55 204 ALA B N 1
ATOM 3807 C CA . ALA B 1 208 ? 38.914 -0.016 -25.216 1.00 23.73 204 ALA B CA 1
ATOM 3808 C C . ALA B 1 208 ? 37.456 -0.145 -25.653 1.00 24.36 204 ALA B C 1
ATOM 3809 O O . ALA B 1 208 ? 37.179 -0.500 -26.798 1.00 24.50 204 ALA B O 1
ATOM 3811 N N . ARG B 1 209 ? 36.524 0.184 -24.761 1.00 25.00 205 ARG B N 1
ATOM 3812 C CA . ARG B 1 209 ? 35.107 0.116 -25.100 1.00 25.83 205 ARG B CA 1
ATOM 3813 C C . ARG B 1 209 ? 34.692 1.258 -26.046 1.00 24.91 205 ARG B C 1
ATOM 3814 O O . ARG B 1 209 ? 33.839 1.058 -26.903 1.00 24.87 205 ARG B O 1
ATOM 3822 N N . VAL B 1 210 ? 35.315 2.436 -25.916 1.00 23.61 206 VAL B N 1
ATOM 3823 C CA . VAL B 1 210 ? 35.078 3.525 -26.861 1.00 22.97 206 VAL B CA 1
ATOM 3824 C C . VAL B 1 210 ? 35.559 3.098 -28.218 1.00 22.81 206 VAL B C 1
ATOM 3825 O O . VAL B 1 210 ? 34.840 3.208 -29.208 1.00 22.00 206 VAL B O 1
ATOM 3829 N N . ARG B 1 211 ? 36.786 2.593 -28.255 1.00 23.58 207 ARG B N 1
ATOM 3830 C CA . ARG B 1 211 ? 37.350 2.024 -29.474 1.00 24.15 207 ARG B CA 1
ATOM 3831 C C . ARG B 1 211 ? 36.372 1.027 -30.080 1.00 24.47 207 ARG B C 1
ATOM 3832 O O . ARG B 1 211 ? 36.060 1.097 -31.261 1.00 25.16 207 ARG B O 1
ATOM 3840 N N . ASP B 1 212 ? 35.863 0.111 -29.271 1.00 24.93 208 ASP B N 1
ATOM 3841 C CA . ASP B 1 212 ? 34.984 -0.923 -29.810 1.00 26.63 208 ASP B CA 1
ATOM 3842 C C . ASP B 1 212 ? 33.710 -0.321 -30.394 1.00 26.27 208 ASP B C 1
ATOM 3843 O O . ASP B 1 212 ? 33.240 -0.759 -31.445 1.00 26.31 208 ASP B O 1
ATOM 3848 N N . ALA B 1 213 ? 33.147 0.678 -29.726 1.00 25.93 209 ALA B N 1
ATOM 3849 C CA . ALA B 1 213 ? 31.938 1.306 -30.253 1.00 25.83 209 ALA B CA 1
ATOM 3850 C C . ALA B 1 213 ? 32.187 1.937 -31.631 1.00 25.13 209 ALA B C 1
ATOM 3851 O O . ALA B 1 213 ? 31.351 1.813 -32.529 1.00 24.84 209 ALA B O 1
ATOM 3853 N N . VAL B 1 214 ? 33.342 2.579 -31.811 1.00 24.62 210 VAL B N 1
ATOM 3854 C CA . VAL B 1 214 ? 33.659 3.229 -33.093 1.00 24.18 210 VAL B CA 1
ATOM 3855 C C . VAL B 1 214 ? 33.862 2.177 -34.179 1.00 24.59 210 VAL B C 1
ATOM 3856 O O . VAL B 1 214 ? 33.290 2.282 -35.259 1.00 24.82 210 VAL B O 1
ATOM 3860 N N . LEU B 1 215 ? 34.634 1.141 -33.875 1.00 24.99 211 LEU B N 1
ATOM 3861 C CA . LEU B 1 215 ? 34.888 0.061 -34.839 1.00 25.51 211 LEU B CA 1
ATOM 3862 C C . LEU B 1 215 ? 33.615 -0.670 -35.191 1.00 26.85 211 LEU B C 1
ATOM 3863 O O . LEU B 1 215 ? 33.448 -1.106 -36.330 1.00 26.75 211 LEU B O 1
ATOM 3868 N N . ASP B 1 216 ? 32.719 -0.824 -34.213 1.00 27.89 212 ASP B N 1
ATOM 3869 C CA . ASP B 1 216 ? 31.440 -1.509 -34.453 1.00 29.33 212 ASP B CA 1
ATOM 3870 C C . ASP B 1 216 ? 30.398 -0.633 -35.158 1.00 30.16 212 ASP B C 1
ATOM 3871 O O . ASP B 1 216 ? 29.304 -1.101 -35.443 1.00 30.87 212 ASP B O 1
ATOM 3876 N N . GLY B 1 217 ? 30.725 0.626 -35.429 1.00 30.76 213 GLY B N 1
ATOM 3877 C CA . GLY B 1 217 ? 29.942 1.441 -36.371 1.00 32.74 213 GLY B CA 1
ATOM 3878 C C . GLY B 1 217 ? 29.086 2.566 -35.823 1.00 33.95 213 GLY B C 1
ATOM 3879 O O . GLY B 1 217 ? 28.341 3.185 -36.570 1.00 36.38 213 GLY B O 1
ATOM 3880 N N . GLU B 1 218 ? 29.184 2.856 -34.535 1.00 34.77 214 GLU B N 1
ATOM 3881 C CA . GLU B 1 218 ? 28.415 3.954 -33.947 1.00 36.11 214 GLU B CA 1
ATOM 3882 C C . GLU B 1 218 ? 28.969 5.270 -34.479 1.00 36.13 214 GLU B C 1
ATOM 3883 O O . GLU B 1 218 ? 30.155 5.555 -34.326 1.00 38.13 214 GLU B O 1
ATOM 3889 N N . ARG B 1 219 ? 28.117 6.074 -35.107 1.00 36.87 215 ARG B N 1
ATOM 3890 C CA . ARG B 1 219 ? 28.566 7.285 -35.804 1.00 36.47 215 ARG B CA 1
ATOM 3891 C C . ARG B 1 219 ? 28.460 8.551 -34.960 1.00 36.18 215 ARG B C 1
ATOM 3892 O O . ARG B 1 219 ? 29.083 9.558 -35.304 1.00 36.15 215 ARG B O 1
ATOM 3900 N N . ASP B 1 220 ? 27.700 8.490 -33.864 1.00 36.02 216 ASP B N 1
ATOM 3901 C CA . ASP B 1 220 ? 27.456 9.635 -32.977 1.00 36.95 216 ASP B CA 1
ATOM 3902 C C . ASP B 1 220 ? 28.544 9.668 -31.899 1.00 34.83 216 ASP B C 1
ATOM 3903 O O . ASP B 1 220 ? 28.361 9.178 -30.773 1.00 35.69 216 ASP B O 1
ATOM 3908 N N . LEU B 1 221 ? 29.678 10.258 -32.253 1.00 31.33 217 LEU B N 1
ATOM 3909 C CA . LEU B 1 221 ? 30.869 10.192 -31.423 1.00 29.09 217 LEU B CA 1
ATOM 3910 C C . LEU B 1 221 ? 30.713 10.935 -30.115 1.00 29.98 217 LEU B C 1
ATOM 3911 O O . LEU B 1 221 ? 31.208 10.464 -29.080 1.00 29.93 217 LEU B O 1
ATOM 3916 N N . ALA B 1 222 ? 30.044 12.091 -30.153 1.00 29.75 218 ALA B N 1
ATOM 3917 C CA . ALA B 1 222 ? 29.743 12.845 -28.937 1.00 30.34 218 ALA B CA 1
ATOM 3918 C C . ALA B 1 222 ? 28.935 12.020 -27.911 1.00 30.40 218 ALA B C 1
ATOM 3919 O O . ALA B 1 222 ? 29.189 12.101 -26.689 1.00 30.63 218 ALA B O 1
ATOM 3921 N N . ALA B 1 223 ? 27.983 11.214 -28.395 1.00 30.24 219 ALA B N 1
ATOM 3922 C CA . ALA B 1 223 ? 27.206 10.342 -27.510 1.00 31.10 219 ALA B CA 1
ATOM 3923 C C . ALA B 1 223 ? 28.111 9.295 -26.849 1.00 30.34 219 ALA B C 1
ATOM 3924 O O . ALA B 1 223 ? 27.978 9.028 -25.658 1.00 31.40 219 ALA B O 1
ATOM 3926 N N . ILE B 1 224 ? 29.055 8.728 -27.602 1.00 29.44 220 ILE B N 1
ATOM 3927 C CA . ILE B 1 224 ? 29.997 7.742 -27.025 1.00 28.74 220 ILE B CA 1
ATOM 3928 C C . ILE B 1 224 ? 30.803 8.438 -25.925 1.00 28.38 220 ILE B C 1
ATOM 3929 O O . ILE B 1 224 ? 30.944 7.933 -24.807 1.00 28.07 220 ILE B O 1
ATOM 3934 N N . GLU B 1 225 ? 31.318 9.617 -26.253 1.00 29.03 221 GLU B N 1
ATOM 3935 C CA . GLU B 1 225 ? 32.128 10.388 -25.310 1.00 29.64 221 GLU B CA 1
ATOM 3936 C C . GLU B 1 225 ? 31.354 10.632 -23.998 1.00 30.90 221 GLU B C 1
ATOM 3937 O O . GLU B 1 225 ? 31.892 10.428 -22.909 1.00 29.72 221 GLU B O 1
ATOM 3943 N N . ARG B 1 226 ? 30.094 11.055 -24.114 1.00 32.82 222 ARG B N 1
ATOM 3944 C CA . ARG B 1 226 ? 29.269 11.347 -22.924 1.00 34.95 222 ARG B CA 1
ATOM 3945 C C . ARG B 1 226 ? 29.054 10.107 -22.054 1.00 34.73 222 ARG B C 1
ATOM 3946 O O . ARG B 1 226 ? 29.108 10.212 -20.832 1.00 35.06 222 ARG B O 1
ATOM 3954 N N . ARG B 1 227 ? 28.842 8.940 -22.666 1.00 34.35 223 ARG B N 1
ATOM 3955 C CA . ARG B 1 227 ? 28.635 7.713 -21.877 1.00 35.32 223 ARG B CA 1
ATOM 3956 C C . ARG B 1 227 ? 29.880 7.353 -21.101 1.00 33.47 223 ARG B C 1
ATOM 3957 O O . ARG B 1 227 ? 29.817 6.941 -19.939 1.00 34.35 223 ARG B O 1
ATOM 3965 N N . ALA B 1 228 ? 31.016 7.476 -21.768 1.00 31.36 224 ALA B N 1
ATOM 3966 C CA . ALA B 1 228 ? 32.290 7.128 -21.163 1.00 30.10 224 ALA B CA 1
ATOM 3967 C C . ALA B 1 228 ? 32.575 8.038 -19.960 1.00 30.16 224 ALA B C 1
ATOM 3968 O O . ALA B 1 228 ? 33.000 7.566 -18.908 1.00 30.52 224 ALA B O 1
ATOM 3970 N N . VAL B 1 229 ? 32.337 9.339 -20.131 1.00 29.78 225 VAL B N 1
ATOM 3971 C CA . VAL B 1 229 ? 32.454 10.294 -19.046 1.00 31.34 225 VAL B CA 1
ATOM 3972 C C . VAL B 1 229 ? 31.511 9.941 -17.905 1.00 32.75 225 VAL B C 1
ATOM 3973 O O . VAL B 1 229 ? 31.940 9.834 -16.746 1.00 33.94 225 VAL B O 1
ATOM 3977 N N . ALA B 1 230 ? 30.233 9.764 -18.229 1.00 33.26 226 ALA B N 1
ATOM 3978 C CA . ALA B 1 230 ? 29.251 9.417 -17.201 1.00 35.46 226 ALA B CA 1
ATOM 3979 C C . ALA B 1 230 ? 29.658 8.121 -16.495 1.00 35.79 226 ALA B C 1
ATOM 3980 O O . ALA B 1 230 ? 29.501 8.005 -15.283 1.00 38.05 226 ALA B O 1
ATOM 3982 N N . HIS B 1 231 ? 30.218 7.170 -17.245 1.00 35.01 227 HIS B N 1
ATOM 3983 C CA . HIS B 1 231 ? 30.643 5.881 -16.671 1.00 35.10 227 HIS B CA 1
ATOM 3984 C C . HIS B 1 231 ? 31.708 6.056 -15.608 1.00 34.88 227 HIS B C 1
ATOM 3985 O O . HIS B 1 231 ? 31.603 5.521 -14.487 1.00 35.93 227 HIS B O 1
ATOM 3992 N N . LEU B 1 232 ? 32.735 6.823 -15.939 1.00 33.49 228 LEU B N 1
ATOM 3993 C CA . LEU B 1 232 ? 33.818 7.074 -14.995 1.00 33.23 228 LEU B CA 1
ATOM 3994 C C . LEU B 1 232 ? 33.346 7.837 -13.757 1.00 34.89 228 LEU B C 1
ATOM 3995 O O . LEU B 1 232 ? 33.837 7.592 -12.662 1.00 34.30 228 LEU B O 1
ATOM 4000 N N . SER B 1 233 ? 32.403 8.759 -13.937 1.00 36.89 229 SER B N 1
ATOM 4001 C CA . SER B 1 233 ? 31.873 9.533 -12.811 1.00 40.35 229 SER B CA 1
ATOM 4002 C C . SER B 1 233 ? 31.080 8.663 -11.850 1.00 40.85 229 SER B C 1
ATOM 4003 O O . SER B 1 233 ? 31.262 8.772 -10.653 1.00 42.74 229 SER B O 1
ATOM 4006 N N . ALA B 1 234 ? 30.227 7.791 -12.389 1.00 41.64 230 ALA B N 1
ATOM 4007 C CA . ALA B 1 234 ? 29.449 6.844 -11.571 1.00 42.41 230 ALA B CA 1
ATOM 4008 C C . ALA B 1 234 ? 30.354 5.964 -10.707 1.00 41.24 230 ALA B C 1
ATOM 4009 O O . ALA B 1 234 ? 29.928 5.491 -9.666 1.00 42.63 230 ALA B O 1
ATOM 4011 N N . ARG B 1 235 ? 31.596 5.749 -11.150 1.00 40.10 231 ARG B N 1
ATOM 4012 C CA . ARG B 1 235 ? 32.583 4.965 -10.407 1.00 39.77 231 ARG B CA 1
ATOM 4013 C C . ARG B 1 235 ? 33.531 5.805 -9.529 1.00 39.78 231 ARG B C 1
ATOM 4014 O O . ARG B 1 235 ? 34.487 5.272 -8.959 1.00 39.45 231 ARG B O 1
ATOM 4022 N N . GLY B 1 236 ? 33.269 7.105 -9.415 1.00 38.98 232 GLY B N 1
ATOM 4023 C CA . GLY B 1 236 ? 34.007 7.949 -8.480 1.00 39.62 232 GLY B CA 1
ATOM 4024 C C . GLY B 1 236 ? 35.234 8.646 -9.042 1.00 38.47 232 GLY B C 1
ATOM 4025 O O . GLY B 1 236 ? 36.034 9.192 -8.273 1.00 39.00 232 GLY B O 1
ATOM 4026 N N . TRP B 1 237 ? 35.383 8.644 -10.368 1.00 35.24 233 TRP B N 1
ATOM 4027 C CA . TRP B 1 237 ? 36.367 9.494 -11.022 1.00 33.83 233 TRP B CA 1
ATOM 4028 C C . TRP B 1 237 ? 35.842 10.876 -11.172 1.00 33.79 233 TRP B C 1
ATOM 4029 O O . TRP B 1 237 ? 34.635 11.067 -11.218 1.00 32.98 233 TRP B O 1
ATOM 4040 N N . GLN B 1 238 ? 36.762 11.838 -11.309 1.00 33.97 234 GLN B N 1
ATOM 4041 C CA . GLN B 1 238 ? 36.454 13.183 -11.805 1.00 35.04 234 GLN B CA 1
ATOM 4042 C C . GLN B 1 238 ? 37.110 13.352 -13.186 1.00 33.41 234 GLN B C 1
ATOM 4043 O O . GLN B 1 238 ? 38.278 13.776 -13.288 1.00 31.06 234 GLN B O 1
ATOM 4049 N N . PRO B 1 239 ? 36.372 13.011 -14.249 1.00 32.28 235 PRO B N 1
ATOM 4050 C CA . PRO B 1 239 ? 36.927 13.156 -15.580 1.00 31.75 235 PRO B CA 1
ATOM 4051 C C . PRO B 1 239 ? 36.975 14.609 -16.072 1.00 31.14 235 PRO B C 1
ATOM 4052 O O . PRO B 1 239 ? 36.077 15.410 -15.773 1.00 31.11 235 PRO B O 1
ATOM 4056 N N . ASP B 1 240 ? 38.039 14.934 -16.807 1.00 30.08 236 ASP B N 1
ATOM 4057 C CA . ASP B 1 240 ? 38.140 16.207 -17.527 1.00 29.68 236 ASP B CA 1
ATOM 4058 C C . ASP B 1 240 ? 37.530 16.041 -18.911 1.00 28.81 236 ASP B C 1
ATOM 4059 O O . ASP B 1 240 ? 36.731 16.864 -19.342 1.00 28.91 236 ASP B O 1
ATOM 4064 N N . TYR B 1 241 ? 37.926 14.970 -19.610 1.00 27.74 237 TYR B N 1
ATOM 4065 C CA . TYR B 1 241 ? 37.437 14.715 -20.962 1.00 26.78 237 TYR B CA 1
ATOM 4066 C C . TYR B 1 241 ? 37.648 13.268 -21.403 1.00 26.74 237 TYR B C 1
ATOM 4067 O O . TYR B 1 241 ? 38.527 12.573 -20.905 1.00 25.26 237 TYR B O 1
ATOM 4076 N N . VAL B 1 242 ? 36.782 12.833 -22.317 1.00 27.48 238 VAL B N 1
ATOM 4077 C CA . VAL B 1 242 ? 37.011 11.707 -23.186 1.00 26.62 238 VAL B CA 1
ATOM 4078 C C . VAL B 1 242 ? 36.677 12.237 -24.571 1.00 27.10 238 VAL B C 1
ATOM 4079 O O . VAL B 1 242 ? 35.564 12.703 -24.795 1.00 27.72 238 VAL B O 1
ATOM 4083 N N . SER B 1 243 ? 37.623 12.170 -25.507 1.00 25.79 239 SER B N 1
ATOM 4084 C CA A SER B 1 243 ? 37.450 12.861 -26.784 0.50 25.76 239 SER B CA 1
ATOM 4085 C CA B SER B 1 243 ? 37.469 12.869 -26.762 0.50 26.12 239 SER B CA 1
ATOM 4086 C C . SER B 1 243 ? 38.022 12.074 -27.939 1.00 25.05 239 SER B C 1
ATOM 4087 O O . SER B 1 243 ? 39.174 11.642 -27.912 1.00 24.01 239 SER B O 1
ATOM 4092 N N . ILE B 1 244 ? 37.201 11.909 -28.971 1.00 24.68 240 ILE B N 1
ATOM 4093 C CA . ILE B 1 244 ? 37.580 11.141 -30.135 1.00 23.72 240 ILE B CA 1
ATOM 4094 C C . ILE B 1 244 ? 38.001 12.169 -31.187 1.00 23.74 240 ILE B C 1
ATOM 4095 O O . ILE B 1 244 ? 37.191 13.001 -31.612 1.00 23.43 240 ILE B O 1
ATOM 4100 N N . ARG B 1 245 ? 39.292 12.134 -31.543 1.00 23.27 241 ARG B N 1
ATOM 4101 C CA . ARG B 1 245 ? 39.867 13.085 -32.481 1.00 24.27 241 ARG B CA 1
ATOM 4102 C C . ARG B 1 245 ? 40.583 12.398 -33.651 1.00 23.69 241 ARG B C 1
ATOM 4103 O O . ARG B 1 245 ? 40.970 11.230 -33.569 1.00 22.05 241 ARG B O 1
ATOM 4111 N N . ARG B 1 246 ? 40.765 13.160 -34.726 1.00 23.60 242 ARG B N 1
ATOM 4112 C CA . ARG B 1 246 ? 41.623 12.764 -35.831 1.00 23.92 242 ARG B CA 1
ATOM 4113 C C . ARG B 1 246 ? 43.075 12.779 -35.357 1.00 24.13 242 ARG B C 1
ATOM 4114 O O . ARG B 1 246 ? 43.504 13.713 -34.661 1.00 23.49 242 ARG B O 1
ATOM 4122 N N . ARG B 1 247 ? 43.829 11.758 -35.760 1.00 24.21 243 ARG B N 1
ATOM 4123 C CA . ARG B 1 247 ? 45.257 11.682 -35.451 1.00 25.00 243 ARG B CA 1
ATOM 4124 C C . ARG B 1 247 ? 46.050 12.828 -36.086 1.00 27.32 243 ARG B C 1
ATOM 4125 O O . ARG B 1 247 ? 46.899 13.396 -35.421 1.00 27.23 243 ARG B O 1
ATOM 4133 N N . GLU B 1 248 ? 45.762 13.163 -37.347 1.00 29.10 244 GLU B N 1
ATOM 4134 C CA . GLU B 1 248 ? 46.561 14.161 -38.093 1.00 31.45 244 GLU B CA 1
ATOM 4135 C C . GLU B 1 248 ? 46.663 15.503 -37.354 1.00 31.70 244 GLU B C 1
ATOM 4136 O O . GLU B 1 248 ? 47.748 16.031 -37.252 1.00 33.82 244 GLU B O 1
ATOM 4138 N N . ASN B 1 249 ? 45.550 16.023 -36.823 1.00 31.08 245 ASN B N 1
ATOM 4139 C CA . ASN B 1 249 ? 45.504 17.373 -36.231 1.00 32.31 245 ASN B CA 1
ATOM 4140 C C . ASN B 1 249 ? 44.813 17.509 -34.859 1.00 32.35 245 ASN B C 1
ATOM 4141 O O . ASN B 1 249 ? 44.690 18.617 -34.361 1.00 34.69 245 ASN B O 1
ATOM 4146 N N . LEU B 1 250 ? 44.384 16.396 -34.256 1.00 29.66 246 LEU B N 1
ATOM 4147 C CA . LEU B 1 250 ? 43.598 16.398 -33.017 1.00 29.01 246 LEU B CA 1
ATOM 4148 C C . LEU B 1 250 ? 42.263 17.179 -33.048 1.00 28.60 246 LEU B C 1
ATOM 4149 O O . LEU B 1 250 ? 41.725 17.548 -32.004 1.00 27.93 246 LEU B O 1
ATOM 4154 N N . VAL B 1 251 ? 41.688 17.363 -34.236 1.00 28.74 247 VAL B N 1
ATOM 4155 C CA . VAL B 1 251 ? 40.334 17.943 -34.377 1.00 28.38 247 VAL B CA 1
ATOM 4156 C C . VAL B 1 251 ? 39.288 16.827 -34.483 1.00 27.67 247 VAL B C 1
ATOM 4157 O O . VAL B 1 251 ? 39.573 15.738 -34.997 1.00 25.93 247 VAL B O 1
ATOM 4161 N N . ALA B 1 252 ? 38.080 17.099 -34.003 1.00 27.63 248 ALA B N 1
ATOM 4162 C CA . ALA B 1 252 ? 36.971 16.177 -34.131 1.00 27.42 248 ALA B CA 1
ATOM 4163 C C . ALA B 1 252 ? 36.654 15.960 -35.612 1.00 27.69 248 ALA B C 1
ATOM 4164 O O . ALA B 1 252 ? 36.686 16.901 -36.397 1.00 28.40 248 ALA B O 1
ATOM 4166 N N . PRO B 1 253 ? 36.384 14.709 -36.007 1.00 27.73 249 PRO B N 1
ATOM 4167 C CA . PRO B 1 253 ? 36.162 14.511 -37.436 1.00 28.78 249 PRO B CA 1
ATOM 4168 C C . PRO B 1 253 ? 34.744 14.917 -37.818 1.00 30.36 249 PRO B C 1
ATOM 4169 O O . PRO B 1 253 ? 33.837 14.812 -36.988 1.00 30.18 249 PRO B O 1
ATOM 4173 N N . SER B 1 254 ? 34.565 15.382 -39.050 1.00 31.57 250 SER B N 1
ATOM 4174 C CA . SER B 1 254 ? 33.233 15.576 -39.624 1.00 33.43 250 SER B CA 1
ATOM 4175 C C . SER B 1 254 ? 32.578 14.221 -39.861 1.00 33.28 250 SER B C 1
ATOM 4176 O O . SER B 1 254 ? 33.254 13.185 -39.829 1.00 31.44 250 SER B O 1
ATOM 4179 N N . ALA B 1 255 ? 31.271 14.228 -40.115 1.00 33.62 251 ALA B N 1
ATOM 4180 C CA . ALA B 1 255 ? 30.570 12.991 -40.477 1.00 33.62 251 ALA B CA 1
ATOM 4181 C C . ALA B 1 255 ? 31.230 12.412 -41.712 1.00 33.54 251 ALA B C 1
ATOM 4182 O O . ALA B 1 255 ? 31.480 11.211 -41.765 1.00 34.51 251 ALA B O 1
ATOM 4184 N N . ALA B 1 256 ? 31.536 13.258 -42.691 1.00 33.97 252 ALA B N 1
ATOM 4185 C CA . ALA B 1 256 ? 32.216 12.799 -43.911 1.00 35.87 252 ALA B CA 1
ATOM 4186 C C . ALA B 1 256 ? 33.559 12.058 -43.604 1.00 36.13 252 ALA B C 1
ATOM 4187 O O . ALA B 1 256 ? 33.873 11.021 -44.219 1.00 37.02 252 ALA B O 1
ATOM 4189 N N . GLN B 1 257 ? 34.314 12.563 -42.630 1.00 35.23 253 GLN B N 1
ATOM 4190 C CA . GLN B 1 257 ? 35.631 11.994 -42.288 1.00 34.56 253 GLN B CA 1
ATOM 4191 C C . GLN B 1 257 ? 35.518 10.691 -41.510 1.00 33.31 253 GLN B C 1
ATOM 4192 O O . GLN B 1 257 ? 36.369 9.827 -41.630 1.00 31.92 253 GLN B O 1
ATOM 4198 N N . ILE B 1 258 ? 34.471 10.574 -40.705 1.00 33.69 254 ILE B N 1
ATOM 4199 C CA . ILE B 1 258 ? 34.133 9.327 -40.052 1.00 33.35 254 ILE B CA 1
ATOM 4200 C C . ILE B 1 258 ? 33.877 8.306 -41.166 1.00 34.96 254 ILE B C 1
ATOM 4201 O O . ILE B 1 258 ? 34.529 7.260 -41.215 1.00 32.25 254 ILE B O 1
ATOM 4206 N N . GLU B 1 259 ? 32.974 8.644 -42.091 1.00 35.76 255 GLU B N 1
ATOM 4207 C CA . GLU B 1 259 ? 32.656 7.756 -43.217 1.00 37.81 255 GLU B CA 1
ATOM 4208 C C . GLU B 1 259 ? 33.885 7.326 -44.017 1.00 37.08 255 GLU B C 1
ATOM 4209 O O . GLU B 1 259 ? 34.015 6.149 -44.350 1.00 36.38 255 GLU B O 1
ATOM 4215 N N . ALA B 1 260 ? 34.771 8.277 -44.312 1.00 35.98 256 ALA B N 1
ATOM 4216 C CA . ALA B 1 260 ? 36.022 8.003 -45.036 1.00 35.61 256 ALA B CA 1
ATOM 4217 C C . ALA B 1 260 ? 37.088 7.203 -44.228 1.00 35.11 256 ALA B C 1
ATOM 4218 O O . ALA B 1 260 ? 38.081 6.744 -44.801 1.00 36.32 256 ALA B O 1
ATOM 4220 N N . GLY B 1 261 ? 36.898 7.035 -42.919 1.00 33.21 257 GLY B N 1
ATOM 4221 C CA . GLY B 1 261 ? 37.886 6.328 -42.084 1.00 31.63 257 GLY B CA 1
ATOM 4222 C C . GLY B 1 261 ? 39.206 7.067 -41.826 1.00 30.51 257 GLY B C 1
ATOM 4223 O O . GLY B 1 261 ? 40.272 6.438 -41.778 1.00 28.83 257 GLY B O 1
ATOM 4224 N N . ASP B 1 262 ? 39.160 8.395 -41.658 1.00 29.24 258 ASP B N 1
ATOM 4225 C CA . ASP B 1 262 ? 40.342 9.131 -41.195 1.00 28.63 258 ASP B CA 1
ATOM 4226 C C . ASP B 1 262 ? 40.825 8.441 -39.902 1.00 26.23 258 ASP B C 1
ATOM 4227 O O . ASP B 1 262 ? 40.016 8.155 -39.014 1.00 25.67 258 ASP B O 1
ATOM 4232 N N . PRO B 1 263 ? 42.124 8.126 -39.810 1.00 24.38 259 PRO B N 1
ATOM 4233 C CA . PRO B 1 263 ? 42.570 7.494 -38.563 1.00 23.36 259 PRO B CA 1
ATOM 4234 C C . PRO B 1 263 ? 42.231 8.368 -37.362 1.00 22.03 259 PRO B C 1
ATOM 4235 O O . PRO B 1 263 ? 42.402 9.612 -37.400 1.00 21.81 259 PRO B O 1
ATOM 4239 N N . LEU B 1 264 ? 41.687 7.727 -36.332 1.00 20.90 260 LEU B N 1
ATOM 4240 C CA . LEU B 1 264 ? 41.245 8.404 -35.114 1.00 19.69 260 LEU B CA 1
ATOM 4241 C C . LEU B 1 264 ? 42.028 7.943 -33.909 1.00 18.93 260 LEU B C 1
ATOM 4242 O O . LEU B 1 264 ? 42.663 6.879 -33.925 1.00 18.16 260 LEU B O 1
ATOM 4247 N N . VAL B 1 265 ? 41.962 8.758 -32.855 1.00 18.41 261 VAL B N 1
ATOM 4248 C CA . VAL B 1 265 ? 42.452 8.371 -31.543 1.00 18.72 261 VAL B CA 1
ATOM 4249 C C . VAL B 1 265 ? 41.506 8.887 -30.463 1.00 18.56 261 VAL B C 1
ATOM 4250 O O . VAL B 1 265 ? 41.006 9.997 -30.561 1.00 18.75 261 VAL B O 1
ATOM 4254 N N . VAL B 1 266 ? 41.261 8.081 -29.438 1.00 18.88 262 VAL B N 1
ATOM 4255 C CA . VAL B 1 266 ? 40.464 8.516 -28.306 1.00 19.41 262 VAL B CA 1
ATOM 4256 C C . VAL B 1 266 ? 41.367 8.874 -27.142 1.00 20.08 262 VAL B C 1
ATOM 4257 O O . VAL B 1 266 ? 42.226 8.089 -26.737 1.00 21.09 262 VAL B O 1
ATOM 4261 N N . LEU B 1 267 ? 41.156 10.074 -26.601 1.00 20.76 263 LEU B N 1
ATOM 4262 C CA . LEU B 1 267 ? 42.038 10.617 -25.574 1.00 21.22 263 LEU B CA 1
ATOM 4263 C C . LEU B 1 267 ? 41.233 10.876 -24.316 1.00 21.76 263 LEU B C 1
ATOM 4264 O O . LEU B 1 267 ? 40.082 11.326 -24.407 1.00 22.15 263 LEU B O 1
ATOM 4269 N N . THR B 1 268 ? 41.838 10.618 -23.153 1.00 21.46 264 THR B N 1
ATOM 4270 C CA . THR B 1 268 ? 41.185 10.952 -21.881 1.00 22.21 264 THR B CA 1
ATOM 4271 C C . THR B 1 268 ? 42.167 11.426 -20.812 1.00 22.27 264 THR B C 1
ATOM 4272 O O . THR B 1 268 ? 43.342 11.094 -20.834 1.00 20.85 264 THR B O 1
ATOM 4276 N N . ALA B 1 269 ? 41.637 12.234 -19.902 1.00 23.61 265 ALA B N 1
ATOM 4277 C CA . ALA B 1 269 ? 42.331 12.708 -18.696 1.00 24.56 265 ALA B CA 1
ATOM 4278 C C . ALA B 1 269 ? 41.285 12.669 -17.585 1.00 25.48 265 ALA B C 1
ATOM 4279 O O . ALA B 1 269 ? 40.188 13.141 -17.797 1.00 26.68 265 ALA B O 1
ATOM 4281 N N . ALA B 1 270 ? 41.604 12.087 -16.430 1.00 27.07 266 ALA B N 1
ATOM 4282 C CA . ALA B 1 270 ? 40.628 11.954 -15.345 1.00 28.23 266 ALA B CA 1
ATOM 4283 C C . ALA B 1 270 ? 41.322 11.900 -13.996 1.00 29.49 266 ALA B C 1
ATOM 4284 O O . ALA B 1 270 ? 42.439 11.358 -13.872 1.00 27.36 266 ALA B O 1
ATOM 4286 N N . LYS B 1 271 ? 40.648 12.447 -12.981 1.00 31.02 267 LYS B N 1
ATOM 4287 C CA . LYS B 1 271 ? 41.178 12.404 -11.623 1.00 33.53 267 LYS B CA 1
ATOM 4288 C C . LYS B 1 271 ? 40.628 11.216 -10.826 1.00 33.80 267 LYS B C 1
ATOM 4289 O O . LYS B 1 271 ? 39.434 10.909 -10.886 1.00 34.24 267 LYS B O 1
ATOM 4295 N N . LEU B 1 272 ? 41.523 10.600 -10.058 1.00 33.74 268 LEU B N 1
ATOM 4296 C CA . LEU B 1 272 ? 41.198 9.595 -9.056 1.00 35.83 268 LEU B CA 1
ATOM 4297 C C . LEU B 1 272 ? 41.762 10.162 -7.751 1.00 37.46 268 LEU B C 1
ATOM 4298 O O . LEU B 1 272 ? 42.985 10.174 -7.538 1.00 36.59 268 LEU B O 1
ATOM 4303 N N . GLY B 1 273 ? 40.874 10.692 -6.906 1.00 39.75 269 GLY B N 1
ATOM 4304 C CA . GLY B 1 273 ? 41.290 11.501 -5.761 1.00 39.92 269 GLY B CA 1
ATOM 4305 C C . GLY B 1 273 ? 41.994 12.753 -6.257 1.00 40.61 269 GLY B C 1
ATOM 4306 O O . GLY B 1 273 ? 41.482 13.445 -7.147 1.00 40.50 269 GLY B O 1
ATOM 4307 N N . ALA B 1 274 ? 43.180 13.023 -5.706 1.00 40.37 270 ALA B N 1
ATOM 4308 C CA . ALA B 1 274 ? 44.026 14.129 -6.148 1.00 39.41 270 ALA B CA 1
ATOM 4309 C C . ALA B 1 274 ? 44.886 13.807 -7.382 1.00 38.44 270 ALA B C 1
ATOM 4310 O O . ALA B 1 274 ? 45.480 14.715 -7.964 1.00 37.48 270 ALA B O 1
ATOM 4312 N N . THR B 1 275 ? 44.991 12.533 -7.762 1.00 36.90 271 THR B N 1
ATOM 4313 C CA . THR B 1 275 ? 45.914 12.138 -8.838 1.00 35.71 271 THR B CA 1
ATOM 4314 C C . THR B 1 275 ? 45.257 12.215 -10.223 1.00 33.74 271 THR B C 1
ATOM 4315 O O . THR B 1 275 ? 44.233 11.561 -10.475 1.00 34.29 271 THR B O 1
ATOM 4319 N N . ARG B 1 276 ? 45.871 12.987 -11.119 1.00 30.34 272 ARG B N 1
ATOM 4320 C CA . ARG B 1 276 ? 45.367 13.157 -12.482 1.00 28.83 272 ARG B CA 1
ATOM 4321 C C . ARG B 1 276 ? 46.069 12.205 -13.455 1.00 26.95 272 ARG B C 1
ATOM 4322 O O . ARG B 1 276 ? 47.261 12.346 -13.716 1.00 26.01 272 ARG B O 1
ATOM 4330 N N . LEU B 1 277 ? 45.330 11.220 -13.961 1.00 26.08 273 LEU B N 1
ATOM 4331 C CA . LEU B 1 277 ? 45.870 10.268 -14.934 1.00 25.78 273 LEU B CA 1
ATOM 4332 C C . LEU B 1 277 ? 45.361 10.601 -16.347 1.00 24.25 273 LEU B C 1
ATOM 4333 O O . LEU B 1 277 ? 44.245 11.097 -16.532 1.00 23.95 273 LEU B O 1
ATOM 4338 N N . ILE B 1 278 ? 46.197 10.329 -17.336 1.00 23.76 274 ILE B N 1
ATOM 4339 C CA . ILE B 1 278 ? 45.820 10.454 -18.746 1.00 22.61 274 ILE B CA 1
ATOM 4340 C C . ILE B 1 278 ? 46.167 9.167 -19.476 1.00 23.17 274 ILE B C 1
ATOM 4341 O O . ILE B 1 278 ? 47.004 8.363 -19.002 1.00 22.86 274 ILE B O 1
ATOM 4346 N N . ASP B 1 279 ? 45.494 8.952 -20.606 1.00 23.03 275 ASP B N 1
ATOM 4347 C CA . ASP B 1 279 ? 45.746 7.784 -21.455 1.00 23.83 275 ASP B CA 1
ATOM 4348 C C . ASP B 1 279 ? 45.083 8.044 -22.822 1.00 22.92 275 ASP B C 1
ATOM 4349 O O . ASP B 1 279 ? 44.293 8.989 -22.978 1.00 21.65 275 ASP B O 1
ATOM 4354 N N . ASN B 1 280 ? 45.433 7.237 -23.812 1.00 21.74 276 ASN B N 1
ATOM 4355 C CA . ASN B 1 280 ? 44.786 7.333 -25.108 1.00 21.49 276 ASN B CA 1
ATOM 4356 C C . ASN B 1 280 ? 44.853 5.996 -25.817 1.00 21.83 276 ASN B C 1
ATOM 4357 O O . ASN B 1 280 ? 45.617 5.137 -25.431 1.00 20.99 276 ASN B O 1
ATOM 4362 N N . LEU B 1 281 ? 44.047 5.830 -26.863 1.00 23.59 277 LEU B N 1
ATOM 4363 C CA . LEU B 1 281 ? 44.119 4.624 -27.701 1.00 23.76 277 LEU B CA 1
ATOM 4364 C C . LEU B 1 281 ? 43.892 5.002 -29.163 1.00 23.07 277 LEU B C 1
ATOM 4365 O O . LEU B 1 281 ? 42.918 5.688 -29.473 1.00 22.56 277 LEU B O 1
ATOM 4370 N N . GLU B 1 282 ? 44.794 4.584 -30.055 1.00 23.08 278 GLU B N 1
ATOM 4371 C CA . GLU B 1 282 ? 44.592 4.737 -31.491 1.00 22.72 278 GLU B CA 1
ATOM 4372 C C . GLU B 1 282 ? 43.525 3.740 -31.974 1.00 23.95 278 GLU B C 1
ATOM 4373 O O . GLU B 1 282 ? 43.527 2.554 -31.612 1.00 23.32 278 GLU B O 1
ATOM 4379 N N . ILE B 1 283 ? 42.586 4.258 -32.754 1.00 24.71 279 ILE B N 1
ATOM 4380 C CA . ILE B 1 283 ? 41.427 3.528 -33.250 1.00 26.08 279 ILE B CA 1
ATOM 4381 C C . ILE B 1 283 ? 41.585 3.367 -34.762 1.00 27.94 279 ILE B C 1
ATOM 4382 O O . ILE B 1 283 ? 41.821 4.365 -35.471 1.00 30.16 279 ILE B O 1
#

CATH classification: 3.40.50.620 (+1 more: 3.30.1300.10)

Foldseek 3Di:
DEAEAAALVVLCVVCPPAAFEEEEEDQDPDDPQSLQQQLVSVVRGPQYEYEHHQQPQLADPPADSPPQDDDPVVRVVSCVVRRHHYYHYHDCCRQPVDHDDDWDDFDCLLQCPDVCVVRPSNVRSVLRSVVSVCVSNVHQEYEDECFVVSSLLRNQVSCVVVVRNYHYDYDYFDDDPLQQGDDSLLVVDDPVRNVCRSVLRVLQVVLVVCLVVPDQPSVVSFVVSCVVQVVVQKHWPTWDKAASNRRHRDDSVCSVVCRWIKIKTWIDRVSRIHIGMDTD/DAAEAAALVVLCVVCPPAAFEEEEEDQDPDDVQSLQQLLVSVVRGPDYEYEHHQQPQQADPPGQSPPQDDDPVVRVVSVVVRNHHYYHYHDCCRQPVDHDDDWDAFDVLLHCPDCCVVRPSNVRSVLRVVVSVCVSNVHQEYEDECFPVSNLVRNQVSCVVVVRNYHYHYHYFDADPLQATDDSLLVVADPVLVVVRSVLRVLQVVLVVCLVVPDLPSVVSFVVSCVVCVVVPKAWPGWDKAASVRRHRDDSVCSVVCRWIKIWTWIDDDSGIHIGMGTD

Secondary structure (DSSP, 8-state):
--EEE--HHHHHHHTTT-SS-EEEEE-SS--HHHHHHHHHHHTT-SSEEEEE---GGGS-TTS-TTTS---HHHHHHHHHTTT-SEEE---HHHH-SS---------HHHHSSTHHHHSTTHHHHHHHHHHHHHHHH--SEEEEETTSHHHHHHHHHHHHHTT---EEEEEPPPB-TTSPBP-GGGGG--HHHHHHTTHHHHHHHHHHHHHHTT---HHHHHHHHHHHHHHTT-EEEEEEEEETTTSPPPPHHHHHTT--EEEEEEEEETTEEEEEEEE-/--EEE--HHHHHHHHTT-SS-EEEEE-SS--HHHHHHHHHHHHH-SSEEEEE---GGGS-TTS-TTTS---HHHHHHHHHTTT--EEE---HHHH-SS---------HHHHSSTHHHHSTTHHHHHHHHHHHHHHHH--SEEEEEGGGHHHHHHHHHHHHHTT---EEEEEPPPB-TTSPBP-GGGGGS-HHHHHHTTHHHHHHHHHHHHHHTT---HHHHHHHHHHHHHHTT-EEEEEEEEETTTSPPPPHHHHHHT--EEEEEEEEETTEEEEEEEE-

Solvent-accessible surface area: 24708 Å² total; per-residue (Å²): 154,35,35,74,2,50,38,43,106,86,0,77,83,79,13,154,66,75,132,44,1,0,0,0,24,15,38,2,17,6,35,31,9,30,1,23,22,2,32,53,0,96,89,72,11,74,12,3,0,0,0,17,14,20,2,119,56,18,22,30,143,146,70,27,28,130,120,19,9,120,32,78,130,82,2,37,86,69,0,109,109,23,65,9,99,0,0,0,11,10,75,64,201,44,0,27,99,129,123,36,80,190,141,32,81,31,68,141,109,12,4,69,42,3,7,5,103,85,28,116,48,23,5,34,3,2,1,5,7,6,31,53,7,6,56,6,6,130,6,126,1,0,1,9,15,40,37,51,17,10,33,5,9,4,0,102,105,14,4,81,154,85,86,47,120,17,94,23,16,35,3,97,32,19,53,45,24,49,19,9,5,27,26,5,43,23,144,44,18,58,166,80,46,68,84,34,0,9,15,3,16,61,5,1,7,110,5,18,30,21,10,1,57,13,59,97,81,16,47,21,4,38,152,126,8,50,60,71,0,55,94,122,56,5,126,25,42,25,6,8,1,47,44,80,57,57,0,74,58,13,58,81,74,59,23,92,56,10,27,40,0,0,0,10,1,0,0,78,9,52,93,8,40,9,34,6,9,40,50,11,150,23,31,75,18,46,48,42,109,40,0,79,84,72,12,155,66,73,127,45,2,0,0,0,25,14,39,2,2,2,32,32,9,30,1,22,24,1,29,51,0,86,86,76,12,76,10,2,0,0,1,17,16,20,2,118,63,20,20,32,141,150,68,21,31,132,131,18,16,119,38,80,123,88,2,20,100,65,0,100,108,15,71,8,100,0,0,0,16,9,78,64,74,44,0,25,89,125,116,48,155,192,68,36,82,30,74,140,107,11,4,72,46,7,9,6,108,84,30,119,47,25,6,42,4,1,1,5,7,7,28,54,8,6,54,6,4,125,6,125,1,0,1,11,15,40,38,52,19,6,34,7,9,4,0,98,87,15,4,120,146,90,86,43,118,17,94,22,15,35,4,97,32,18,54,44,24,49,21,8,5,24,24,6,45,23,149,50,17,58,162,80,46,63,84,35,0,11,11,3,17,53,6,2,7,109,5,17,30,17,8,1,61,13,60,92,84,16,48,22,4,39,154,126,7,50,60,65,0,55,95,121,57,7,109,32,39,22,6,9,1,48,40,80,63,56,0,79,60,15,56,79,73,57,28,92,63,12,28,40,0,0,0,9,2,0,0,80,9,42,106,7,45,10,31,7,9,44,51,12